Protein AF-A0A2G8JFM8-F1 (afdb_monomer_lite)

Structure (mmCIF, N/CA/C/O backbone):
data_AF-A0A2G8JFM8-F1
#
_entry.id   AF-A0A2G8JFM8-F1
#
loop_
_atom_site.group_PDB
_atom_site.id
_atom_site.type_symbol
_atom_site.label_atom_id
_atom_site.label_alt_id
_atom_site.label_comp_id
_atom_site.label_asym_id
_atom_site.label_entity_id
_atom_site.label_seq_id
_atom_site.pdbx_PDB_ins_code
_atom_site.Cartn_x
_atom_site.Cartn_y
_atom_site.Cartn_z
_atom_site.occupancy
_atom_site.B_iso_or_equiv
_atom_site.auth_seq_id
_atom_site.auth_comp_id
_atom_site.auth_asym_id
_atom_site.auth_atom_id
_atom_site.pdbx_PDB_model_num
ATOM 1 N N . MET A 1 1 ? 11.632 -33.533 17.654 1.00 37.94 1 MET A N 1
ATOM 2 C CA . MET A 1 1 ? 11.695 -32.626 16.491 1.00 37.94 1 MET A CA 1
ATOM 3 C C . MET A 1 1 ? 11.584 -33.492 15.254 1.00 37.94 1 MET A C 1
ATOM 5 O O . MET A 1 1 ? 12.442 -34.343 15.084 1.00 37.94 1 MET A O 1
ATOM 9 N N . TYR A 1 2 ? 10.541 -33.332 14.446 1.00 33.69 2 TYR A N 1
ATOM 10 C CA . TYR A 1 2 ? 10.447 -33.987 13.140 1.00 33.69 2 TYR A CA 1
ATOM 11 C C . TYR A 1 2 ? 10.302 -32.878 12.097 1.00 33.69 2 TYR A C 1
ATOM 13 O O . TYR A 1 2 ? 9.444 -32.009 12.240 1.00 33.69 2 TYR A O 1
ATOM 21 N N . GLY A 1 3 ? 11.259 -32.825 11.172 1.00 40.91 3 GLY A N 1
ATOM 22 C CA . GLY A 1 3 ? 11.486 -31.708 10.258 1.00 40.91 3 GLY A CA 1
ATOM 23 C C . GLY A 1 3 ? 10.430 -31.580 9.161 1.00 40.91 3 GLY A C 1
ATOM 24 O O . GLY A 1 3 ? 9.782 -32.552 8.784 1.00 40.91 3 GLY A O 1
ATOM 25 N N . ASN A 1 4 ? 10.296 -30.365 8.622 1.00 52.59 4 ASN A N 1
ATOM 26 C CA . ASN A 1 4 ? 9.536 -30.074 7.404 1.00 52.59 4 ASN A CA 1
ATOM 27 C C . ASN A 1 4 ? 10.270 -30.641 6.171 1.00 52.59 4 ASN A C 1
ATOM 29 O O . ASN A 1 4 ? 10.813 -29.891 5.360 1.00 52.59 4 ASN A O 1
ATOM 33 N N . GLU A 1 5 ? 10.324 -31.965 6.035 1.00 62.00 5 GLU A N 1
ATOM 34 C CA . GLU A 1 5 ? 10.831 -32.610 4.824 1.00 62.00 5 GLU A CA 1
ATOM 35 C C . GLU A 1 5 ? 9.747 -32.640 3.743 1.00 62.00 5 GLU A C 1
ATOM 37 O O . GLU A 1 5 ? 8.703 -33.271 3.896 1.00 62.00 5 GLU A O 1
ATOM 42 N N . ASN A 1 6 ? 10.009 -31.982 2.613 1.00 68.81 6 ASN A N 1
ATOM 43 C CA . ASN A 1 6 ? 9.161 -32.054 1.427 1.00 68.81 6 ASN A CA 1
ATOM 44 C C . ASN A 1 6 ? 9.819 -32.979 0.399 1.00 68.81 6 ASN A C 1
ATOM 46 O O . ASN A 1 6 ? 10.893 -32.663 -0.110 1.00 68.81 6 ASN A O 1
ATOM 50 N N . LYS A 1 7 ? 9.168 -34.092 0.048 1.00 73.50 7 LYS A N 1
ATOM 51 C CA . LYS A 1 7 ? 9.619 -34.990 -1.028 1.00 73.50 7 LYS A CA 1
ATOM 52 C C . LYS A 1 7 ? 8.567 -35.069 -2.129 1.00 73.50 7 LYS A C 1
ATOM 54 O O . LYS A 1 7 ? 7.372 -35.184 -1.857 1.00 73.50 7 LYS A O 1
ATOM 59 N N . LYS A 1 8 ? 9.010 -35.000 -3.386 1.00 67.12 8 LYS A N 1
ATOM 60 C CA . LYS A 1 8 ? 8.152 -35.202 -4.557 1.00 67.12 8 LYS A CA 1
ATOM 61 C C . LYS A 1 8 ? 8.058 -36.702 -4.832 1.00 67.12 8 LYS A C 1
ATOM 63 O O . LYS A 1 8 ? 9.080 -37.360 -4.971 1.00 67.12 8 LYS A O 1
ATOM 68 N N . ILE A 1 9 ? 6.837 -37.223 -4.915 1.00 64.50 9 ILE A N 1
ATOM 69 C CA . ILE A 1 9 ? 6.576 -38.621 -5.274 1.00 64.50 9 ILE A CA 1
ATOM 70 C C . ILE A 1 9 ? 6.050 -38.637 -6.706 1.00 64.50 9 ILE A C 1
ATOM 72 O O . ILE A 1 9 ? 4.986 -38.074 -6.981 1.00 64.50 9 ILE A O 1
ATOM 76 N N . GLU A 1 10 ? 6.797 -39.255 -7.616 1.00 60.38 10 GLU A N 1
ATOM 77 C CA . GLU A 1 10 ? 6.364 -39.460 -8.998 1.00 60.38 10 GLU A CA 1
ATOM 78 C C . GLU A 1 10 ? 5.348 -40.608 -9.065 1.00 60.38 10 GLU A C 1
ATOM 80 O O . GLU A 1 10 ? 5.412 -41.570 -8.295 1.00 60.38 10 GLU A O 1
ATOM 85 N N . ARG A 1 11 ? 4.323 -40.455 -9.909 1.00 61.75 11 ARG A N 1
ATOM 86 C CA . ARG A 1 11 ? 3.160 -41.351 -9.945 1.00 61.75 11 ARG A CA 1
ATOM 87 C C . ARG A 1 11 ? 2.968 -41.911 -11.345 1.00 61.75 11 ARG A C 1
ATOM 89 O O 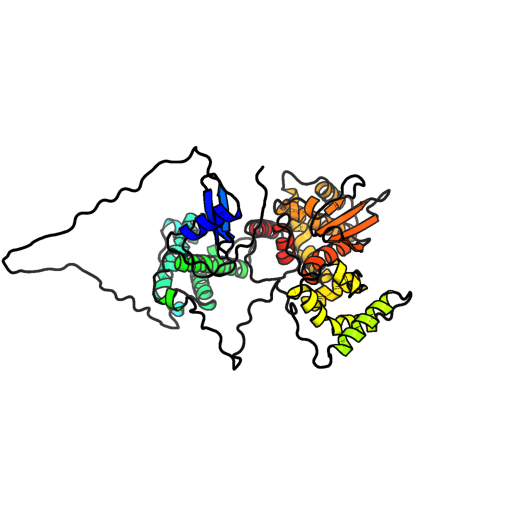. ARG A 1 11 ? 2.794 -41.139 -12.282 1.00 61.75 11 ARG A O 1
ATOM 96 N N . GLU A 1 12 ? 2.867 -43.231 -11.438 1.00 50.59 12 GLU A N 1
ATOM 97 C CA . GLU A 1 12 ? 2.265 -43.933 -12.569 1.00 50.59 12 GLU A CA 1
ATOM 98 C C . GLU A 1 12 ? 0.862 -44.408 -12.137 1.00 50.59 12 GLU A C 1
ATOM 100 O O . GLU A 1 12 ? 0.719 -45.125 -11.143 1.00 50.59 12 GLU A O 1
ATOM 105 N N . GLY A 1 13 ? -0.188 -43.937 -12.819 1.00 55.16 13 GLY A N 1
ATOM 106 C CA . GLY A 1 13 ? -1.583 -44.368 -12.612 1.00 55.16 13 GLY A CA 1
ATOM 107 C C . GLY A 1 13 ? -2.368 -43.737 -11.442 1.00 55.16 13 GLY A C 1
ATOM 108 O O . GLY A 1 13 ? -1.836 -43.011 -10.594 1.00 55.16 13 GLY A O 1
ATOM 109 N N . SER A 1 14 ? -3.681 -44.014 -11.407 1.00 48.53 14 SER A N 1
ATOM 110 C CA . SER A 1 14 ? -4.592 -43.631 -10.316 1.00 48.53 14 SER A CA 1
ATOM 111 C C . SER A 1 14 ? -4.369 -44.540 -9.111 1.00 48.53 14 SER A C 1
ATOM 113 O O . SER A 1 14 ? -4.552 -45.749 -9.230 1.00 48.53 14 SER A O 1
ATOM 115 N N . ASN A 1 15 ? -3.989 -43.971 -7.966 1.00 62.09 15 ASN A N 1
ATOM 116 C CA . ASN A 1 15 ? -3.744 -44.741 -6.750 1.00 62.09 15 ASN A CA 1
ATOM 117 C C . ASN A 1 15 ? -4.829 -44.464 -5.697 1.00 62.09 15 ASN A C 1
ATOM 119 O O . ASN A 1 15 ? -5.207 -43.304 -5.514 1.00 62.09 15 ASN A O 1
ATOM 123 N N . THR A 1 16 ? -5.310 -45.511 -5.021 1.00 68.31 16 THR A N 1
ATOM 124 C CA . THR A 1 16 ? -6.239 -45.406 -3.881 1.00 68.31 16 THR A CA 1
ATOM 125 C C . THR A 1 16 ? -5.522 -44.868 -2.637 1.00 68.31 16 THR A C 1
ATOM 127 O O . THR A 1 16 ? -4.290 -44.752 -2.609 1.00 68.31 16 THR A O 1
ATOM 130 N N . LYS A 1 17 ? -6.280 -44.536 -1.586 1.00 75.50 17 LYS A N 1
ATOM 131 C CA . LYS A 1 17 ? -5.738 -44.071 -0.301 1.00 75.50 17 LYS A CA 1
ATOM 132 C C . LYS A 1 17 ? -4.686 -45.034 0.260 1.00 75.50 17 LYS A C 1
ATOM 134 O O . LYS A 1 17 ? -3.606 -44.596 0.644 1.00 75.50 17 LYS A O 1
ATOM 139 N N . GLU A 1 18 ? -4.961 -46.333 0.226 1.00 74.44 18 GLU A N 1
ATOM 140 C CA . GLU A 1 18 ? -4.084 -47.380 0.759 1.00 74.44 18 GLU A CA 1
ATOM 141 C C . GLU A 1 18 ? -2.746 -47.430 0.006 1.00 74.44 18 GLU A C 1
ATOM 143 O O . GLU A 1 18 ? -1.682 -47.555 0.607 1.00 74.44 18 GLU A O 1
ATOM 148 N N . GLN A 1 19 ? -2.771 -47.253 -1.318 1.00 75.88 19 GLN A N 1
ATOM 149 C CA . GLN A 1 19 ? -1.558 -47.229 -2.142 1.00 75.88 19 GLN A CA 1
ATOM 150 C C . GLN A 1 19 ? -0.703 -45.977 -1.886 1.00 75.88 19 GLN A C 1
ATOM 152 O O . GLN A 1 19 ? 0.526 -46.032 -1.981 1.00 75.88 19 GLN A O 1
ATOM 157 N N . LEU A 1 20 ? -1.331 -44.845 -1.549 1.00 77.56 20 LEU A N 1
ATOM 158 C CA . LEU A 1 20 ? -0.620 -43.631 -1.139 1.00 77.56 20 LEU A CA 1
ATOM 159 C C . LEU A 1 20 ? -0.007 -43.765 0.256 1.00 77.56 20 LEU A C 1
ATOM 161 O O . LEU A 1 20 ? 1.096 -43.265 0.467 1.00 77.56 20 LEU A O 1
ATOM 165 N N . GLU A 1 21 ? -0.682 -44.451 1.179 1.00 80.94 21 GLU A N 1
ATOM 166 C CA . GLU A 1 21 ? -0.135 -44.762 2.502 1.00 80.94 21 GLU A CA 1
ATOM 167 C C . GLU A 1 21 ? 1.107 -45.658 2.376 1.00 80.94 21 GLU A C 1
ATOM 169 O O . GLU A 1 21 ? 2.161 -45.305 2.903 1.00 80.94 21 GLU A O 1
ATOM 174 N N . VAL A 1 22 ? 1.059 -46.734 1.580 1.00 81.88 22 VAL A N 1
ATOM 175 C CA . VAL A 1 22 ? 2.233 -47.604 1.350 1.00 81.88 22 VAL A CA 1
ATOM 176 C C . VAL A 1 22 ? 3.421 -46.814 0.781 1.00 81.88 22 VAL A C 1
ATOM 178 O O . VAL A 1 22 ? 4.508 -46.836 1.359 1.00 81.88 22 VAL A O 1
ATOM 181 N N . LYS A 1 23 ? 3.211 -46.021 -0.280 1.00 81.06 23 LYS A N 1
ATOM 182 C CA . LYS A 1 23 ? 4.286 -45.205 -0.881 1.00 81.06 23 LYS A CA 1
ATOM 183 C C . LYS A 1 23 ? 4.831 -44.139 0.071 1.00 81.06 23 LYS A C 1
ATOM 185 O O . LYS A 1 23 ? 6.029 -43.865 0.065 1.00 81.06 23 LYS A O 1
ATOM 190 N N . ALA A 1 24 ? 3.975 -43.515 0.882 1.00 80.44 24 ALA A N 1
ATOM 191 C CA . ALA A 1 24 ? 4.413 -42.544 1.880 1.00 80.44 24 ALA A CA 1
ATOM 192 C C . ALA A 1 24 ? 5.286 -43.206 2.961 1.00 80.44 24 ALA A C 1
ATOM 194 O O . ALA A 1 24 ? 6.311 -42.638 3.337 1.00 80.44 24 ALA A O 1
ATOM 195 N N . SER A 1 25 ? 4.930 -44.417 3.408 1.00 82.69 25 SER A N 1
ATOM 196 C CA . SER A 1 25 ? 5.742 -45.190 4.355 1.00 82.69 25 SER A CA 1
ATOM 197 C C . SER A 1 25 ? 7.124 -45.523 3.786 1.00 82.69 25 SER A C 1
ATOM 199 O O . SER A 1 25 ? 8.120 -45.323 4.479 1.00 82.69 25 SER A O 1
ATOM 201 N N . GLU A 1 26 ? 7.210 -45.927 2.515 1.00 83.25 26 GLU A N 1
ATOM 202 C CA . GLU A 1 26 ? 8.480 -46.244 1.845 1.00 83.25 26 GLU A CA 1
ATOM 203 C C . GLU A 1 26 ? 9.379 -45.008 1.659 1.00 83.25 26 GLU A C 1
ATOM 205 O O . GLU A 1 26 ? 10.542 -45.010 2.063 1.00 83.25 26 GLU A O 1
ATOM 210 N N . VAL A 1 27 ? 8.842 -43.916 1.096 1.00 82.19 27 VAL A N 1
ATOM 211 C CA . VAL A 1 27 ? 9.615 -42.704 0.742 1.00 82.19 27 VAL A CA 1
ATOM 212 C C . VAL A 1 27 ? 10.134 -41.953 1.974 1.00 82.19 27 VAL A C 1
ATOM 214 O O . VAL A 1 27 ? 11.215 -41.345 1.947 1.00 82.19 27 VAL A O 1
ATOM 217 N N . PHE A 1 28 ? 9.364 -41.977 3.059 1.00 80.06 28 PHE A N 1
ATOM 218 C CA . PHE A 1 28 ? 9.718 -41.319 4.316 1.00 80.06 28 PHE A CA 1
ATOM 219 C C . PHE A 1 28 ? 10.247 -42.298 5.378 1.00 80.06 28 PHE A C 1
ATOM 221 O O . PHE A 1 28 ? 10.537 -41.868 6.489 1.00 80.06 28 PHE A O 1
ATOM 228 N N . GLN A 1 29 ? 10.417 -43.586 5.038 1.00 82.56 29 GLN A N 1
ATOM 229 C CA . GLN A 1 29 ? 10.905 -44.652 5.930 1.00 82.56 29 GLN A CA 1
ATOM 230 C C . GLN A 1 29 ? 10.153 -44.698 7.276 1.00 82.56 29 GLN A C 1
ATOM 232 O O . GLN A 1 29 ? 10.747 -44.857 8.347 1.00 82.56 29 GLN A O 1
ATOM 237 N N . LEU A 1 30 ? 8.828 -44.530 7.225 1.00 81.19 30 LEU A N 1
ATOM 238 C CA . LEU A 1 30 ? 7.979 -44.413 8.412 1.00 81.19 30 LEU A CA 1
ATOM 239 C C . LEU A 1 30 ? 7.741 -45.791 9.033 1.00 81.19 30 LEU A C 1
ATOM 241 O O . LEU A 1 30 ? 7.132 -46.654 8.404 1.00 81.19 30 LEU A O 1
ATOM 245 N N . LYS A 1 31 ? 8.184 -45.975 10.283 1.00 75.62 31 LYS A N 1
ATOM 246 C CA . LYS A 1 31 ? 7.980 -47.209 11.069 1.00 75.62 31 LYS A CA 1
ATOM 247 C C . LYS A 1 31 ? 6.759 -47.155 11.998 1.00 75.62 31 LYS A C 1
ATOM 249 O O . LYS A 1 31 ? 6.346 -48.183 12.526 1.00 75.62 31 LYS A O 1
ATOM 254 N N . GLU A 1 32 ? 6.197 -45.968 12.216 1.00 79.69 32 GLU A N 1
ATOM 255 C CA . GLU A 1 32 ? 5.061 -45.720 13.113 1.00 79.69 32 GLU A CA 1
ATOM 256 C C . GLU A 1 32 ? 3.745 -45.591 12.330 1.00 79.69 32 GLU A C 1
ATOM 258 O O . GLU A 1 32 ? 3.753 -45.304 11.133 1.00 79.69 32 GLU A O 1
ATOM 263 N N . LYS A 1 33 ? 2.594 -45.773 13.000 1.00 81.12 33 LYS A N 1
ATOM 264 C CA . LYS A 1 33 ? 1.285 -45.503 12.383 1.00 81.12 33 LYS A CA 1
ATOM 265 C C . LYS A 1 33 ? 1.151 -44.010 12.091 1.00 81.12 33 LYS A C 1
ATOM 267 O O . LYS A 1 33 ? 1.460 -43.174 12.935 1.00 81.12 33 LYS A O 1
ATOM 272 N N . PHE A 1 34 ? 0.626 -43.675 10.922 1.00 84.62 34 PHE A N 1
ATOM 273 C CA . PHE A 1 34 ? 0.395 -42.297 10.506 1.00 84.62 34 PHE A CA 1
ATOM 274 C C . PHE A 1 34 ? -0.962 -42.152 9.823 1.00 84.62 34 PHE A C 1
ATOM 276 O O . PHE A 1 34 ? -1.608 -43.133 9.458 1.00 84.62 34 PHE A O 1
ATOM 283 N N . LYS A 1 35 ? -1.388 -40.904 9.662 1.00 84.06 35 LYS A N 1
ATOM 284 C CA . LYS A 1 35 ? -2.570 -40.495 8.913 1.00 84.06 35 LYS A CA 1
ATOM 285 C C . LYS A 1 35 ? -2.150 -39.567 7.782 1.00 84.06 35 LYS A C 1
ATOM 287 O O . LYS A 1 35 ? -1.288 -38.710 7.973 1.00 84.06 35 LYS A O 1
ATOM 292 N N . LEU A 1 36 ? -2.787 -39.716 6.627 1.00 79.00 36 LEU A N 1
ATOM 293 C CA . LEU A 1 36 ? -2.647 -38.789 5.510 1.00 79.00 36 LEU A CA 1
ATOM 294 C C . LEU A 1 36 ? -3.831 -37.820 5.439 1.00 79.00 36 LEU A C 1
ATOM 296 O O . LEU A 1 36 ? -4.987 -38.215 5.605 1.00 79.00 36 LEU A O 1
ATOM 300 N N . GLN A 1 37 ? -3.529 -36.561 5.133 1.00 81.88 37 GLN A N 1
ATOM 301 C CA . GLN A 1 37 ? -4.505 -35.531 4.773 1.00 81.88 37 GLN A CA 1
ATOM 302 C C . GLN A 1 37 ? -4.151 -34.925 3.412 1.00 81.88 37 GLN A C 1
ATOM 304 O O . GLN A 1 37 ? -2.970 -34.791 3.095 1.00 81.88 37 GLN A O 1
ATOM 309 N N . CYS A 1 38 ? -5.141 -34.547 2.602 1.00 77.81 38 CYS A N 1
ATOM 310 C CA . CYS A 1 38 ? -4.927 -33.781 1.371 1.00 77.81 38 CYS A CA 1
ATOM 311 C C . CYS A 1 38 ? -5.217 -32.294 1.598 1.00 77.81 38 CYS A C 1
ATOM 313 O O . CYS A 1 38 ? -6.018 -31.910 2.452 1.00 77.81 38 CYS A O 1
ATOM 315 N N . TRP A 1 39 ? -4.544 -31.439 0.829 1.00 76.94 39 TRP A N 1
ATOM 316 C CA . TRP A 1 39 ? -4.812 -30.003 0.841 1.00 76.94 39 TRP A CA 1
ATOM 317 C C . TRP A 1 39 ? -6.047 -29.672 -0.002 1.00 76.94 39 TRP A C 1
ATOM 319 O O . TRP A 1 39 ? -5.999 -29.794 -1.234 1.00 76.94 39 TRP A O 1
ATOM 329 N N . ASP A 1 40 ? -7.123 -29.188 0.625 1.00 64.50 40 ASP A N 1
ATOM 330 C CA . ASP A 1 40 ? -8.285 -28.691 -0.110 1.00 64.50 40 ASP A CA 1
ATOM 331 C C . ASP A 1 40 ? -8.078 -27.225 -0.517 1.00 64.50 40 ASP A C 1
ATOM 333 O O . ASP A 1 40 ? -8.160 -26.294 0.285 1.00 64.50 40 ASP A O 1
ATOM 337 N N . ARG A 1 41 ? -7.864 -27.006 -1.818 1.00 53.09 41 ARG A N 1
ATOM 338 C CA . ARG A 1 41 ? -7.664 -25.670 -2.405 1.00 53.09 41 ARG A CA 1
ATOM 339 C C . ARG A 1 41 ? -8.890 -24.751 -2.315 1.00 53.09 41 ARG A C 1
ATOM 341 O O . ARG A 1 41 ? -8.742 -23.550 -2.492 1.00 53.09 41 ARG A O 1
ATOM 348 N N . SER A 1 42 ? -10.083 -25.293 -2.099 1.00 45.81 42 SER A N 1
ATOM 349 C CA . SER A 1 42 ? -11.347 -24.545 -2.051 1.00 45.81 42 SER A CA 1
ATOM 350 C C . SER A 1 42 ? -11.626 -23.948 -0.673 1.00 45.81 42 SER A C 1
ATOM 352 O O . SER A 1 42 ? -12.363 -22.967 -0.576 1.00 45.81 42 SER A O 1
ATOM 354 N N . PHE A 1 43 ? -11.057 -24.548 0.372 1.00 43.75 43 PHE A N 1
ATOM 355 C CA . PHE A 1 43 ? -11.254 -24.152 1.769 1.00 43.75 43 PHE A CA 1
ATOM 356 C C . PHE A 1 43 ? -9.947 -23.735 2.458 1.00 43.75 43 PHE A C 1
ATOM 358 O O . PHE A 1 43 ? -9.999 -23.227 3.572 1.00 43.75 43 PHE A O 1
ATOM 365 N N . GLU A 1 44 ? -8.806 -23.895 1.776 1.00 61.12 44 GLU A N 1
ATOM 366 C CA . GLU A 1 44 ? -7.459 -23.607 2.290 1.00 61.12 44 GLU A CA 1
ATOM 367 C C . GLU A 1 44 ? -7.162 -24.335 3.613 1.00 61.12 44 GLU A C 1
ATOM 369 O O . GLU A 1 44 ? -6.541 -23.785 4.521 1.00 61.12 44 GLU A O 1
ATOM 374 N N . GLU A 1 45 ? -7.605 -25.590 3.722 1.00 63.00 45 GLU A N 1
ATOM 375 C CA . GLU A 1 45 ? -7.437 -26.420 4.916 1.00 63.00 45 GLU A CA 1
ATOM 376 C C . GLU A 1 45 ? -6.996 -27.850 4.568 1.00 63.00 45 GLU A C 1
ATOM 378 O O . GLU A 1 45 ? -7.167 -28.327 3.439 1.00 63.00 45 GLU A O 1
ATOM 383 N N . TRP A 1 46 ? -6.422 -28.542 5.555 1.00 68.50 46 TRP A N 1
ATOM 384 C CA . TRP A 1 46 ? -6.105 -29.965 5.456 1.00 68.50 46 TRP A CA 1
ATOM 385 C C . TRP A 1 46 ? -7.343 -30.799 5.778 1.00 68.50 46 TRP A C 1
ATOM 387 O O . TRP A 1 46 ? -7.950 -30.629 6.836 1.00 68.50 46 TRP A O 1
ATOM 397 N N . ARG A 1 47 ? -7.700 -31.718 4.879 1.00 78.69 47 ARG A N 1
ATOM 398 C CA . ARG A 1 47 ? -8.834 -32.633 5.048 1.00 78.69 47 ARG A CA 1
ATOM 399 C C . ARG A 1 47 ? -8.375 -34.087 5.014 1.00 78.69 47 ARG A C 1
ATOM 401 O O . ARG A 1 47 ? -7.415 -34.436 4.331 1.00 78.69 47 ARG A O 1
ATOM 408 N N . ASP A 1 48 ? -9.091 -34.933 5.740 1.00 78.94 48 ASP A N 1
ATOM 409 C CA . ASP A 1 48 ? -8.934 -36.384 5.709 1.00 78.94 48 ASP A CA 1
ATOM 410 C C . ASP A 1 48 ? -9.277 -36.986 4.341 1.00 78.94 48 ASP A C 1
ATOM 412 O O . ASP A 1 48 ? -10.175 -36.514 3.649 1.00 78.94 48 ASP A O 1
ATOM 416 N N . LEU A 1 49 ? -8.556 -38.046 3.970 1.00 71.75 49 LEU A N 1
ATOM 417 C CA . LEU A 1 49 ? -8.770 -38.762 2.713 1.00 71.75 49 LEU A CA 1
ATOM 418 C C . LEU A 1 49 ? -9.960 -39.723 2.807 1.00 71.75 49 LEU A C 1
ATOM 420 O O . LEU A 1 49 ? -9.990 -40.580 3.704 1.00 71.75 49 LEU A O 1
ATOM 424 N N . GLU A 1 50 ? -10.858 -39.651 1.825 1.00 68.50 50 GLU A N 1
ATOM 425 C CA . GLU A 1 50 ? -11.937 -40.623 1.635 1.00 68.50 50 GLU A CA 1
ATOM 426 C C . GLU A 1 50 ? -11.404 -41.912 0.958 1.00 68.50 50 GLU A C 1
ATOM 428 O O . GLU A 1 50 ? -10.524 -41.832 0.096 1.00 68.50 50 GLU A O 1
ATOM 433 N N . PRO A 1 51 ? -11.902 -43.118 1.303 1.00 57.25 51 PRO A N 1
ATOM 434 C CA . PRO A 1 51 ? -11.298 -44.395 0.881 1.00 57.25 51 PRO A CA 1
ATOM 435 C C . PRO A 1 51 ? -11.221 -44.641 -0.637 1.00 57.25 51 PRO A C 1
ATOM 437 O O . PRO A 1 51 ? -10.385 -45.413 -1.093 1.00 57.25 51 PRO A O 1
ATOM 440 N N . GLN A 1 52 ? -12.078 -44.000 -1.437 1.00 59.31 52 GLN A N 1
ATOM 441 C CA . GLN A 1 52 ? -12.155 -44.207 -2.894 1.00 59.31 52 GLN A CA 1
ATOM 442 C C . GLN A 1 52 ? -11.959 -42.912 -3.696 1.00 59.31 52 GLN A C 1
ATOM 444 O O . GLN A 1 52 ? -12.422 -42.788 -4.830 1.00 59.31 52 GLN A O 1
ATOM 449 N N . GLU A 1 53 ? -11.287 -41.922 -3.111 1.00 58.72 53 GLU A N 1
ATOM 450 C CA . GLU A 1 53 ? -11.040 -40.642 -3.767 1.00 58.72 53 GLU A CA 1
ATOM 451 C C . GLU A 1 53 ? -9.842 -40.730 -4.725 1.00 58.72 53 GLU A C 1
ATOM 453 O O . GLU A 1 53 ? -8.743 -41.137 -4.351 1.00 58.72 53 GLU A O 1
ATOM 458 N N . ALA A 1 54 ? -10.053 -40.353 -5.988 1.00 57.91 54 ALA A N 1
ATOM 459 C CA . ALA A 1 54 ? -8.983 -40.243 -6.972 1.00 57.91 54 ALA A CA 1
ATOM 460 C C . ALA A 1 54 ? -8.363 -38.840 -6.916 1.00 57.91 54 ALA A C 1
ATOM 462 O O . ALA A 1 54 ? -9.063 -37.833 -7.034 1.00 57.91 54 ALA A O 1
ATOM 463 N N . PHE A 1 55 ? -7.037 -38.761 -6.785 1.00 62.91 55 PHE A N 1
ATOM 464 C CA . PHE A 1 55 ? -6.336 -37.486 -6.618 1.00 62.91 55 PHE A CA 1
ATOM 465 C C . PHE A 1 55 ? -5.669 -37.020 -7.920 1.00 62.91 55 PHE A C 1
ATOM 467 O O . PHE A 1 55 ? -4.928 -37.797 -8.530 1.00 62.91 55 PHE A O 1
ATOM 474 N N . PRO A 1 56 ? -5.832 -35.749 -8.327 1.00 54.84 56 PRO A N 1
ATOM 475 C CA . PRO A 1 56 ? -5.147 -35.210 -9.496 1.00 54.84 56 PRO A CA 1
ATOM 476 C C . PRO A 1 56 ? -3.623 -35.139 -9.295 1.00 54.84 56 PRO A C 1
ATOM 478 O O . PRO A 1 56 ? -3.105 -35.105 -8.170 1.00 54.84 56 PRO A O 1
ATOM 481 N N . THR A 1 57 ? -2.886 -35.061 -10.404 1.00 53.69 57 THR A N 1
ATOM 482 C CA . THR A 1 57 ? -1.433 -34.835 -10.407 1.00 53.69 57 THR A CA 1
ATOM 483 C C . THR A 1 57 ? -1.104 -33.515 -9.690 1.00 53.69 57 THR A C 1
ATOM 485 O O . THR A 1 57 ? -1.810 -32.522 -9.857 1.00 53.69 57 THR A O 1
ATOM 488 N N . ASN A 1 58 ? -0.038 -33.494 -8.878 1.00 58.47 58 ASN A N 1
ATOM 489 C CA . ASN A 1 58 ? 0.384 -32.358 -8.031 1.00 58.47 58 ASN A CA 1
ATOM 490 C C . ASN A 1 58 ? -0.527 -32.031 -6.823 1.00 58.47 58 ASN A C 1
ATOM 492 O O . ASN A 1 58 ? -0.550 -30.892 -6.340 1.00 58.47 58 ASN A O 1
ATOM 496 N N . THR A 1 59 ? -1.271 -33.013 -6.306 1.00 65.25 59 THR A N 1
ATOM 497 C CA . THR A 1 59 ? -1.959 -32.895 -5.006 1.00 65.25 59 THR A CA 1
ATOM 498 C C . THR A 1 59 ? -0.945 -32.915 -3.854 1.00 65.25 59 THR A C 1
ATOM 500 O O . THR A 1 59 ? -0.061 -33.772 -3.828 1.00 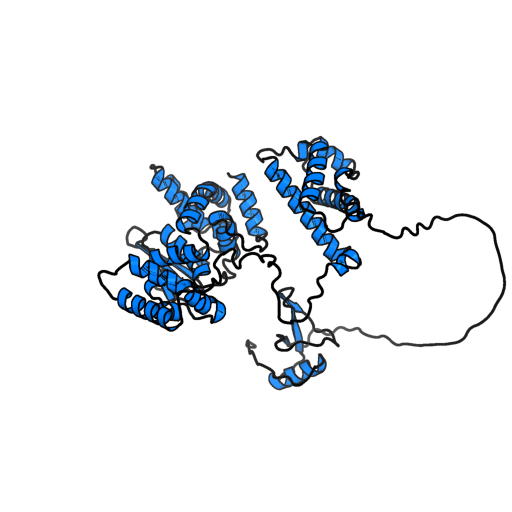65.25 59 THR A O 1
ATOM 503 N N . LYS A 1 60 ? -1.065 -31.973 -2.906 1.00 75.69 60 LYS A N 1
ATOM 504 C CA . LYS A 1 60 ? -0.234 -31.920 -1.691 1.00 75.69 60 LYS A CA 1
ATOM 505 C C . LYS A 1 60 ? -0.859 -32.784 -0.600 1.00 75.69 60 LYS A C 1
ATOM 507 O O . LYS A 1 60 ? -2.065 -32.683 -0.370 1.00 75.69 60 LYS A O 1
ATOM 512 N N . PHE A 1 61 ? -0.030 -33.571 0.077 1.00 80.19 61 PHE A N 1
ATOM 513 C CA . PHE A 1 61 ? -0.439 -34.409 1.199 1.00 80.19 61 PHE A CA 1
ATOM 514 C C . PHE A 1 61 ? 0.372 -34.053 2.438 1.00 80.19 61 PHE A C 1
ATOM 516 O O . PHE A 1 61 ? 1.554 -33.731 2.329 1.00 80.19 61 PHE A O 1
ATOM 523 N N . LEU A 1 62 ? -0.276 -34.123 3.593 1.00 80.00 62 LEU A N 1
ATOM 524 C CA . LEU A 1 62 ? 0.332 -33.975 4.905 1.00 80.00 62 LEU A CA 1
ATOM 525 C C . LEU A 1 62 ? 0.333 -35.335 5.602 1.00 80.00 62 LEU A C 1
ATOM 527 O O . LEU A 1 62 ? -0.700 -36.004 5.650 1.00 80.00 62 LEU A O 1
ATOM 531 N N . ILE A 1 63 ? 1.491 -35.727 6.134 1.00 81.69 63 ILE A N 1
ATOM 532 C CA . ILE A 1 63 ? 1.667 -36.939 6.939 1.00 81.69 63 ILE A CA 1
ATOM 533 C C . ILE A 1 63 ? 1.636 -36.535 8.411 1.00 81.69 63 ILE A C 1
ATOM 535 O O . ILE A 1 63 ? 2.403 -35.675 8.839 1.00 81.69 63 ILE A O 1
ATOM 539 N N . ILE A 1 64 ? 0.765 -37.174 9.187 1.00 79.25 64 ILE A N 1
ATOM 540 C CA . ILE A 1 64 ? 0.621 -36.949 10.626 1.00 79.25 64 ILE A CA 1
ATOM 541 C C . ILE A 1 64 ? 0.936 -38.258 11.347 1.00 79.25 64 ILE A C 1
ATOM 543 O O . ILE A 1 64 ? 0.180 -39.219 11.227 1.00 79.25 64 ILE A O 1
ATOM 547 N N . LEU A 1 65 ? 2.036 -38.308 12.100 1.00 81.44 65 LEU A N 1
ATOM 548 C CA . LEU A 1 65 ? 2.384 -39.464 12.934 1.00 81.44 65 LEU A CA 1
ATOM 549 C C . LEU A 1 65 ? 1.401 -39.573 14.106 1.00 81.44 65 LEU A C 1
ATOM 551 O O . LEU A 1 65 ? 1.139 -38.589 14.800 1.00 81.44 65 LEU A O 1
ATOM 555 N N . LEU A 1 66 ? 0.840 -40.762 14.314 1.00 79.00 66 LEU A N 1
ATOM 556 C CA . LEU A 1 66 ? -0.098 -41.037 15.395 1.00 79.00 66 LEU A CA 1
ATOM 557 C C . LEU A 1 66 ? 0.669 -41.647 16.570 1.00 79.00 66 LEU A C 1
ATOM 559 O O . LEU A 1 66 ? 1.215 -42.744 16.463 1.00 79.00 66 LEU A O 1
ATOM 563 N N . SER A 1 67 ? 0.678 -40.963 17.713 1.00 67.38 67 SER A N 1
ATOM 564 C CA . SER A 1 67 ? 1.156 -41.558 18.960 1.00 67.38 67 SER A CA 1
ATOM 565 C C . SER A 1 67 ? 0.173 -42.629 19.449 1.00 67.38 67 SER A C 1
ATOM 567 O O . SER A 1 67 ? -1.034 -42.547 19.214 1.00 67.38 67 SER A O 1
ATOM 569 N N . ALA A 1 68 ? 0.683 -43.649 20.144 1.00 51.62 68 ALA A N 1
ATOM 570 C CA . ALA A 1 68 ? -0.045 -44.864 20.534 1.00 51.62 68 ALA A CA 1
ATOM 571 C C . ALA A 1 68 ? -1.255 -44.664 21.485 1.00 51.62 68 ALA A C 1
ATOM 573 O O . ALA A 1 68 ? -1.835 -45.641 21.952 1.00 51.62 68 ALA A O 1
ATOM 574 N N . SER A 1 69 ? -1.670 -43.427 21.765 1.00 49.69 69 SER A N 1
ATOM 575 C CA . SER A 1 69 ? -2.640 -43.092 22.816 1.00 49.69 69 SER A CA 1
ATOM 576 C C . SER A 1 69 ? -4.063 -42.800 22.321 1.00 49.69 69 SER A C 1
ATOM 578 O O . SER A 1 69 ? -4.899 -42.395 23.123 1.00 49.69 69 SER A O 1
ATOM 580 N N . GLN A 1 70 ? -4.381 -42.979 21.033 1.00 38.69 70 GLN A N 1
ATOM 581 C CA . GLN A 1 70 ? -5.740 -42.747 20.518 1.00 38.69 70 GLN A CA 1
ATOM 582 C C . GLN A 1 70 ? -6.211 -43.889 19.610 1.00 38.69 70 GLN A C 1
ATOM 584 O O . GLN A 1 70 ? -6.086 -43.849 18.390 1.00 38.69 70 GLN A O 1
ATOM 589 N N . CYS A 1 71 ? -6.781 -44.924 20.227 1.00 28.86 71 CYS A N 1
ATOM 590 C CA . CYS A 1 71 ? -7.615 -45.924 19.564 1.00 28.86 71 CYS A CA 1
ATOM 591 C C . CYS A 1 71 ? -8.833 -46.205 20.450 1.00 28.86 71 CYS A C 1
ATOM 593 O O . CYS A 1 71 ? -8.717 -46.916 21.441 1.00 28.86 71 CYS A O 1
ATOM 595 N N . THR A 1 72 ? -10.004 -45.680 20.080 1.00 32.53 72 THR A N 1
ATOM 596 C CA . THR A 1 72 ? -11.288 -46.295 20.447 1.00 32.53 72 THR A CA 1
ATOM 597 C C . THR A 1 72 ? -12.210 -46.356 19.222 1.00 32.53 72 THR A C 1
ATOM 599 O O . THR A 1 72 ? -12.609 -45.352 18.645 1.00 32.53 72 THR A O 1
ATOM 602 N N . SER A 1 73 ? -12.427 -47.608 18.811 1.00 34.88 73 SER A N 1
ATOM 603 C CA . SER A 1 73 ? -13.546 -48.248 18.095 1.00 34.88 73 SER A CA 1
ATOM 604 C C . SER A 1 73 ? -14.840 -47.434 17.898 1.00 34.88 73 SER A C 1
ATOM 606 O O . SER A 1 73 ? -15.315 -46.787 18.822 1.00 34.88 73 SER A O 1
ATOM 608 N N . SER A 1 74 ? -15.579 -47.574 16.793 1.00 29.11 74 SER A N 1
ATOM 609 C CA . SER A 1 74 ? -16.184 -48.854 16.394 1.00 29.11 74 SER A CA 1
ATOM 610 C C . SER A 1 74 ? -16.783 -48.810 14.978 1.00 29.11 74 SER A C 1
ATOM 612 O O . SER A 1 74 ? -17.644 -47.995 14.661 1.00 29.11 74 SER A O 1
ATOM 614 N N . SER A 1 75 ? -16.356 -49.761 14.148 1.00 28.59 75 SER A N 1
ATOM 615 C CA . SER A 1 75 ? -17.150 -50.337 13.066 1.00 28.59 75 SER A CA 1
ATOM 616 C C . SER A 1 75 ? -17.546 -51.729 13.539 1.00 28.59 75 SER A C 1
ATOM 618 O O . SER A 1 75 ? -16.682 -52.461 14.013 1.00 28.59 75 SER A O 1
ATOM 620 N N . ASN A 1 76 ? -18.826 -52.075 13.449 1.00 29.83 76 ASN A N 1
ATOM 621 C CA . ASN A 1 76 ? -19.262 -53.448 13.223 1.00 29.83 76 ASN A CA 1
ATOM 622 C C . ASN A 1 76 ? -20.669 -53.408 12.629 1.00 29.83 76 ASN A C 1
ATOM 624 O O . ASN A 1 76 ? -21.649 -53.066 13.285 1.00 29.83 76 ASN A O 1
ATOM 628 N N . ARG A 1 77 ? -20.732 -53.752 11.346 1.00 26.64 77 ARG A N 1
ATOM 629 C CA . ARG A 1 77 ? -21.936 -54.144 10.626 1.00 26.64 77 ARG A CA 1
ATOM 630 C C . ARG A 1 77 ? -21.770 -55.640 10.358 1.00 26.64 77 ARG A C 1
ATOM 632 O O . ARG A 1 77 ? -20.719 -56.029 9.861 1.00 26.64 77 ARG A O 1
ATOM 639 N N . CYS A 1 78 ? -22.793 -56.444 10.631 1.00 27.55 78 CYS A N 1
ATOM 640 C CA . CYS A 1 78 ? -22.948 -57.763 10.014 1.00 27.55 78 CYS A CA 1
ATOM 641 C C . CYS A 1 78 ? -24.338 -57.863 9.361 1.00 27.55 78 CYS A C 1
ATOM 643 O O . CYS A 1 78 ? -25.279 -57.253 9.875 1.00 27.55 78 CYS A O 1
ATOM 645 N N . PRO A 1 79 ? -24.466 -58.576 8.226 1.00 38.84 79 PRO A N 1
ATOM 646 C CA . PRO A 1 79 ? -25.674 -58.625 7.409 1.00 38.84 79 PRO A CA 1
ATOM 647 C C . PRO A 1 79 ? -26.461 -59.930 7.610 1.00 38.84 79 PRO A C 1
ATOM 649 O O . PRO A 1 79 ? -25.882 -60.956 7.957 1.00 38.84 79 PRO A O 1
ATOM 652 N N . LEU A 1 80 ? -27.753 -59.922 7.275 1.00 26.81 80 LEU A N 1
ATOM 653 C CA . LEU A 1 80 ? -28.427 -61.129 6.797 1.00 26.81 80 LEU A CA 1
ATOM 654 C C . LEU A 1 80 ? -29.565 -60.757 5.840 1.00 26.81 80 LEU A C 1
ATOM 656 O O . LEU A 1 80 ? -30.335 -59.834 6.100 1.00 26.81 80 LEU A O 1
ATOM 660 N N . ALA A 1 81 ? -29.600 -61.451 4.708 1.00 26.55 81 ALA A N 1
ATOM 661 C CA . ALA A 1 81 ? -30.549 -61.296 3.616 1.00 26.55 81 ALA A CA 1
ATOM 662 C C . ALA A 1 81 ? -31.569 -62.446 3.617 1.00 26.55 81 ALA A C 1
ATOM 664 O O . ALA A 1 81 ? -31.193 -63.555 3.991 1.00 26.55 81 ALA A O 1
ATOM 665 N N . SER A 1 82 ? -32.764 -62.150 3.070 1.00 27.38 82 SER A N 1
ATOM 666 C CA . SER A 1 82 ? -33.738 -63.045 2.388 1.00 27.38 82 SER A CA 1
ATOM 667 C C . SER A 1 82 ? -34.335 -64.198 3.235 1.00 27.38 82 SER A C 1
ATOM 669 O O . SER A 1 82 ? -33.640 -64.842 4.000 1.00 27.38 82 SER A O 1
ATOM 671 N N . ASP A 1 83 ? -35.626 -64.545 3.183 1.00 25.28 83 ASP A N 1
ATOM 672 C CA . ASP A 1 83 ? -36.454 -64.731 1.991 1.00 25.28 83 ASP A CA 1
ATOM 673 C C . ASP A 1 83 ? -37.922 -65.107 2.366 1.00 25.28 83 ASP A C 1
ATOM 675 O O . ASP A 1 83 ? -38.190 -65.522 3.493 1.00 25.28 83 ASP A O 1
ATOM 679 N N . VAL A 1 84 ? -38.808 -65.064 1.358 1.00 28.75 84 VAL A N 1
ATOM 680 C CA . VAL A 1 84 ? -40.144 -65.717 1.198 1.00 28.75 84 VAL A CA 1
ATOM 681 C C . VAL A 1 84 ? -41.437 -65.088 1.797 1.00 28.75 84 VAL A C 1
ATOM 683 O O . VAL A 1 84 ? -41.627 -64.947 3.001 1.00 28.75 84 VAL A O 1
ATOM 686 N N . SER A 1 85 ? -42.374 -64.772 0.881 1.00 29.22 85 SER A N 1
ATOM 687 C CA . SER A 1 85 ? -43.820 -64.428 1.019 1.00 29.22 85 SER A CA 1
ATOM 688 C C . SER A 1 85 ? -44.704 -65.698 1.246 1.00 29.22 85 SER A C 1
ATOM 690 O O . SER A 1 85 ? -44.117 -66.717 1.595 1.00 29.22 85 SER A O 1
ATOM 692 N N . PRO A 1 86 ? -46.041 -65.797 0.974 1.00 43.75 86 PRO A N 1
ATOM 693 C CA . PRO A 1 86 ? -47.124 -64.822 0.683 1.00 43.75 86 PRO A CA 1
ATOM 694 C C . PRO A 1 86 ? -48.500 -65.103 1.376 1.00 43.75 86 PRO A C 1
ATOM 696 O O . PRO A 1 86 ? -48.711 -66.173 1.941 1.00 43.75 86 PRO A O 1
ATOM 699 N N . SER A 1 87 ? -49.481 -64.196 1.172 1.00 28.36 87 SER A N 1
ATOM 700 C CA . SER A 1 87 ? -50.940 -64.426 0.887 1.00 28.36 87 SER A CA 1
ATOM 701 C C . SER A 1 87 ? -51.919 -63.729 1.858 1.00 28.36 87 SER A C 1
ATOM 703 O O . SER A 1 87 ? -51.604 -63.645 3.036 1.00 28.36 87 SER A O 1
ATOM 705 N N . LEU A 1 88 ? -53.157 -63.300 1.549 1.00 27.59 88 LEU A N 1
ATOM 706 C CA . LEU A 1 88 ? -53.976 -62.907 0.374 1.00 27.59 88 LEU A CA 1
ATOM 707 C C . LEU A 1 88 ? -55.329 -62.368 0.959 1.00 27.59 88 LEU A C 1
ATOM 709 O O . LEU A 1 88 ? -55.685 -62.773 2.064 1.00 27.59 88 LEU A O 1
ATOM 713 N N . LEU A 1 89 ? -56.106 -61.596 0.166 1.00 29.39 89 LEU A N 1
ATOM 714 C CA . LEU A 1 89 ? -57.541 -61.187 0.322 1.00 29.39 89 LEU A CA 1
ATOM 715 C C . LEU A 1 89 ? -57.811 -59.975 1.264 1.00 29.39 89 LEU A C 1
ATOM 717 O O . LEU A 1 89 ? -57.217 -59.907 2.329 1.00 29.39 89 LEU A O 1
ATOM 721 N N . THR A 1 90 ? -58.666 -58.962 1.009 1.00 30.11 90 THR A N 1
ATOM 722 C CA . THR A 1 90 ? -59.783 -58.706 0.055 1.00 30.11 90 THR A CA 1
ATOM 723 C C . THR A 1 90 ? -60.190 -57.198 0.100 1.00 30.11 90 THR A C 1
ATOM 725 O O . THR A 1 90 ? -59.928 -56.541 1.105 1.00 30.11 90 THR A O 1
ATOM 728 N N . ASP A 1 91 ? -60.828 -56.684 -0.968 1.00 27.81 91 ASP A N 1
ATOM 729 C CA . ASP A 1 91 ? -61.302 -55.297 -1.285 1.00 27.81 91 ASP A CA 1
ATOM 730 C C . ASP A 1 91 ? -62.508 -54.730 -0.434 1.00 27.81 91 ASP A C 1
ATOM 732 O O . ASP A 1 91 ? -62.945 -55.427 0.479 1.00 27.81 91 ASP A O 1
ATOM 736 N N . PRO A 1 92 ? -63.216 -53.600 -0.778 1.00 42.56 92 PRO A N 1
ATOM 737 C CA . PRO A 1 92 ? -62.881 -52.153 -0.690 1.00 42.56 92 PRO A CA 1
ATOM 738 C C . PRO A 1 92 ? -64.013 -51.282 0.015 1.00 42.56 92 PRO A C 1
ATOM 740 O O . PRO A 1 92 ? -64.637 -51.800 0.935 1.00 42.56 92 PRO A O 1
ATOM 743 N N . PRO A 1 93 ? -64.276 -49.969 -0.289 1.00 48.38 93 PRO A N 1
ATOM 744 C CA . PRO A 1 93 ? -64.197 -48.792 0.618 1.00 48.38 93 PRO A CA 1
ATOM 745 C C . PRO A 1 93 ? -65.586 -48.190 1.039 1.00 48.38 93 PRO A C 1
ATOM 747 O O . PRO A 1 93 ? -66.598 -48.805 0.694 1.00 48.38 93 PRO A O 1
ATOM 750 N N . PRO A 1 94 ? -65.720 -47.024 1.751 1.00 43.56 94 PRO A N 1
ATOM 751 C CA . PRO A 1 94 ? -65.604 -45.671 1.137 1.00 43.56 94 PRO A CA 1
ATOM 752 C C . PRO A 1 94 ? -65.200 -44.464 2.055 1.00 43.56 94 PRO A C 1
ATOM 754 O O . PRO A 1 94 ? -65.468 -44.466 3.248 1.00 43.56 94 PRO A O 1
ATOM 757 N N . ASN A 1 95 ? -64.680 -43.389 1.418 1.00 29.47 95 ASN A N 1
ATOM 758 C CA . ASN A 1 95 ? -64.847 -41.931 1.698 1.00 29.47 95 ASN A CA 1
ATOM 759 C C . ASN A 1 95 ? -64.453 -41.358 3.093 1.00 29.47 95 ASN A C 1
ATOM 761 O O . ASN A 1 95 ? -64.893 -41.855 4.112 1.00 29.47 95 ASN A O 1
ATOM 765 N N . LEU A 1 96 ? -63.745 -40.233 3.294 1.00 29.17 96 LEU A N 1
ATOM 766 C CA . LEU A 1 96 ? -63.365 -39.037 2.516 1.00 29.17 96 LEU A CA 1
ATOM 767 C C . LEU A 1 96 ? -62.373 -38.200 3.402 1.00 29.17 96 LEU A C 1
ATOM 769 O O . LEU A 1 96 ? -62.056 -38.612 4.514 1.00 29.17 96 LEU A O 1
ATOM 773 N N . PRO A 1 97 ? -62.039 -36.948 3.043 1.00 34.31 97 PRO A N 1
ATOM 774 C CA . PRO A 1 97 ? -60.858 -36.493 2.312 1.00 34.31 97 PRO A CA 1
ATOM 775 C C . PRO A 1 97 ? -59.639 -36.178 3.215 1.00 34.31 97 PRO A C 1
ATOM 777 O O . PRO A 1 97 ? -59.772 -35.697 4.338 1.00 34.31 97 PRO A O 1
ATOM 780 N N . THR A 1 98 ? -58.412 -36.307 2.711 1.00 27.95 98 THR A N 1
ATOM 781 C CA . THR A 1 98 ? -57.278 -35.572 3.300 1.00 27.95 98 THR A CA 1
ATOM 782 C C . THR A 1 98 ? -56.373 -35.033 2.208 1.00 27.95 98 THR A C 1
ATOM 784 O O . THR A 1 98 ? -55.724 -35.762 1.463 1.00 27.95 98 THR A O 1
ATOM 787 N N . SER A 1 99 ? -56.399 -33.704 2.140 1.00 35.00 99 SER A N 1
ATOM 788 C CA . SER A 1 99 ? -55.457 -32.807 1.488 1.00 35.00 99 SER A CA 1
ATOM 789 C C . SER A 1 99 ? -54.046 -33.387 1.389 1.00 35.00 99 SER A C 1
ATOM 791 O O . SER A 1 99 ? -53.334 -33.491 2.383 1.00 35.00 99 SER A O 1
ATOM 793 N N . SER A 1 100 ? -53.618 -33.679 0.166 1.00 31.33 100 SER A N 1
ATOM 794 C CA . SER A 1 100 ? -52.205 -33.760 -0.184 1.00 31.33 100 SER A CA 1
ATOM 795 C C . SER A 1 100 ? -51.989 -32.849 -1.378 1.00 31.33 100 SER A C 1
ATOM 797 O O . SER A 1 100 ? -52.253 -33.203 -2.524 1.00 31.33 100 SER A O 1
ATOM 799 N N . ALA A 1 101 ? -51.568 -31.625 -1.071 1.00 32.12 101 ALA A N 1
ATOM 800 C CA . ALA A 1 101 ? -51.089 -30.666 -2.042 1.00 32.12 101 ALA A CA 1
ATOM 801 C C . ALA A 1 101 ? -49.823 -31.225 -2.706 1.00 32.12 101 ALA A C 1
ATOM 803 O O . ALA A 1 101 ? -48.710 -31.050 -2.217 1.00 32.12 101 ALA A O 1
ATOM 804 N N . SER A 1 102 ? -49.986 -31.885 -3.848 1.00 28.14 102 SER A N 1
ATOM 805 C CA . SER A 1 102 ? -48.909 -32.048 -4.819 1.00 28.14 102 SER A CA 1
ATOM 806 C C . SER A 1 102 ? -48.734 -30.725 -5.564 1.00 28.14 102 SER A C 1
ATOM 808 O O . SER A 1 102 ? -49.100 -30.597 -6.730 1.00 28.14 102 SER A O 1
ATOM 810 N N . THR A 1 103 ? -48.197 -29.705 -4.890 1.00 31.70 103 THR A N 1
ATOM 811 C CA . THR A 1 103 ? -47.778 -28.485 -5.584 1.00 31.70 103 THR A CA 1
ATOM 812 C C . THR A 1 103 ? -46.404 -28.735 -6.180 1.00 31.70 103 THR A C 1
ATOM 814 O O . THR A 1 103 ? -45.366 -28.561 -5.544 1.00 31.70 103 THR A O 1
ATOM 817 N N . ILE A 1 104 ? -46.427 -29.165 -7.435 1.00 32.97 104 ILE A N 1
ATOM 818 C CA . ILE A 1 104 ? -45.332 -29.023 -8.387 1.00 32.97 104 ILE A CA 1
ATOM 819 C C . ILE A 1 104 ? -44.834 -27.570 -8.281 1.00 32.97 104 ILE A C 1
ATOM 821 O O . ILE A 1 104 ? -45.551 -26.638 -8.646 1.00 32.97 104 ILE A O 1
ATOM 825 N N . PHE A 1 105 ? -43.631 -27.353 -7.739 1.00 35.12 105 PHE A N 1
ATOM 826 C CA . PHE A 1 105 ? -42.991 -26.034 -7.705 1.00 35.12 105 PHE A CA 1
ATOM 827 C C . PHE A 1 105 ? -42.521 -25.663 -9.119 1.00 35.12 105 PHE A C 1
ATOM 829 O O . PHE A 1 105 ? -41.335 -25.692 -9.443 1.00 35.12 105 PHE A O 1
ATOM 836 N N . SER A 1 106 ? -43.467 -25.300 -9.985 1.00 34.69 106 SER A N 1
ATOM 837 C CA . SER A 1 106 ? -43.176 -24.483 -11.156 1.00 34.69 106 SER A CA 1
ATOM 838 C C . SER A 1 106 ? -42.850 -23.086 -10.648 1.00 34.69 106 SER A C 1
ATOM 840 O O . SER A 1 106 ? -43.736 -22.353 -10.210 1.00 34.69 106 SER A O 1
ATOM 842 N N . THR A 1 107 ? -41.573 -22.706 -10.678 1.00 41.31 107 THR A N 1
ATOM 843 C CA . THR A 1 107 ? -41.171 -21.311 -10.489 1.00 41.31 107 THR A CA 1
ATOM 844 C C . THR A 1 107 ? -41.939 -20.471 -11.507 1.00 41.31 107 THR A C 1
ATOM 846 O O . THR A 1 107 ? -41.676 -20.572 -12.706 1.00 41.31 107 THR A O 1
ATOM 849 N N . ARG A 1 108 ? -42.914 -19.675 -11.054 1.00 48.66 108 ARG A N 1
ATOM 850 C CA . ARG A 1 108 ? -43.569 -18.654 -11.877 1.00 48.66 108 ARG A CA 1
ATOM 851 C C . ARG A 1 108 ? -42.494 -17.638 -12.251 1.00 48.66 108 ARG A C 1
ATOM 853 O O . ARG A 1 108 ? -42.201 -16.726 -11.484 1.00 48.66 108 ARG A O 1
ATOM 860 N N . THR A 1 109 ? -41.861 -17.818 -13.406 1.00 50.09 109 THR A N 1
ATOM 861 C CA . THR A 1 109 ? -40.892 -16.872 -13.967 1.00 50.09 109 THR A CA 1
ATOM 862 C C . THR A 1 109 ? -41.638 -15.683 -14.557 1.00 50.09 109 THR A C 1
ATOM 864 O O . THR A 1 109 ? -41.611 -15.451 -15.762 1.00 50.09 109 THR A O 1
ATOM 867 N N . ASP A 1 110 ? -42.350 -14.952 -13.706 1.00 55.22 110 ASP A N 1
ATOM 868 C CA . ASP A 1 110 ? -42.901 -13.660 -14.073 1.00 55.22 110 ASP A CA 1
ATOM 869 C C . ASP A 1 110 ? -41.756 -12.647 -13.991 1.00 55.22 110 ASP A C 1
ATOM 871 O O . ASP A 1 110 ? -41.175 -12.426 -12.925 1.00 55.22 110 ASP A O 1
ATOM 875 N N . SER A 1 111 ? -41.345 -12.088 -15.127 1.00 60.44 111 SER A N 1
ATOM 876 C CA . SER A 1 111 ? -40.177 -11.203 -15.215 1.00 60.44 111 SER A CA 1
ATOM 877 C C . SER A 1 111 ? -40.344 -9.900 -14.422 1.00 60.44 111 SER A C 1
ATOM 879 O O . SER A 1 111 ? -39.345 -9.216 -14.194 1.00 60.44 111 SER A O 1
ATOM 881 N N . ASN A 1 112 ? -41.565 -9.612 -13.951 1.00 77.44 112 ASN A N 1
ATOM 882 C CA . ASN A 1 112 ? -41.954 -8.399 -13.236 1.00 77.44 112 ASN A CA 1
ATOM 883 C C . ASN A 1 112 ? -42.533 -8.643 -11.826 1.00 77.44 112 ASN A C 1
ATOM 885 O O . ASN A 1 112 ? -43.173 -7.748 -11.269 1.00 77.44 112 ASN A O 1
ATOM 889 N N . TRP A 1 113 ? -42.320 -9.819 -11.220 1.00 85.38 113 TRP A N 1
ATOM 890 C CA . TRP A 1 113 ? -42.868 -10.158 -9.892 1.00 85.38 113 TRP A CA 1
ATOM 891 C C . TRP A 1 113 ? -42.580 -9.098 -8.812 1.00 85.38 113 TRP A C 1
ATOM 893 O O . TRP A 1 113 ? -43.383 -8.879 -7.906 1.00 85.38 113 TRP A O 1
ATOM 903 N N . ASP A 1 114 ? -41.453 -8.394 -8.914 1.00 83.12 114 ASP A N 1
ATOM 904 C CA . ASP A 1 114 ? -41.022 -7.377 -7.960 1.00 83.12 114 ASP A CA 1
ATOM 905 C C . ASP A 1 114 ? -41.906 -6.112 -7.965 1.00 83.12 114 ASP A C 1
ATOM 907 O O . ASP A 1 114 ? -42.009 -5.433 -6.934 1.00 83.12 114 ASP A O 1
ATOM 911 N N . LEU A 1 115 ? -42.624 -5.835 -9.065 1.00 82.25 115 LEU A N 1
ATOM 912 C CA . LEU A 1 115 ? -43.646 -4.779 -9.115 1.00 82.25 115 LEU A CA 1
ATOM 913 C C . LEU A 1 115 ? -44.817 -5.105 -8.182 1.00 82.25 115 LEU A C 1
ATOM 915 O O . LEU A 1 115 ? -45.226 -4.259 -7.382 1.00 82.25 115 LEU A O 1
ATOM 919 N N . HIS A 1 116 ? -45.276 -6.355 -8.200 1.00 81.75 116 HIS A N 1
ATOM 920 C CA . HIS A 1 116 ? -46.425 -6.830 -7.423 1.00 81.75 116 HIS A CA 1
ATOM 921 C C . HIS A 1 116 ? -46.050 -7.429 -6.060 1.00 81.75 116 HIS A C 1
ATOM 923 O O . HIS A 1 116 ? -46.931 -7.755 -5.271 1.00 81.75 116 HIS A O 1
ATOM 929 N N . PHE A 1 117 ? -44.755 -7.533 -5.750 1.00 87.62 117 PHE A N 1
ATOM 930 C CA . PHE A 1 117 ? -44.266 -8.078 -4.485 1.00 87.62 117 PHE A CA 1
ATOM 931 C C . PHE A 1 117 ? -44.830 -7.334 -3.265 1.00 87.62 117 PHE A C 1
ATOM 933 O O . PHE A 1 117 ? -44.746 -6.106 -3.188 1.00 87.62 117 PHE A O 1
ATOM 940 N N . GLN A 1 118 ? -45.339 -8.076 -2.289 1.00 88.56 118 GLN A N 1
ATOM 941 C CA . GLN A 1 118 ? -45.756 -7.549 -0.992 1.00 88.56 118 GLN A CA 1
ATOM 942 C C . GLN A 1 118 ? -44.800 -8.049 0.088 1.00 88.56 118 GLN A C 1
ATOM 944 O O . GLN A 1 118 ? -44.248 -9.144 -0.024 1.00 88.56 118 GLN A O 1
ATOM 949 N N . LEU A 1 119 ? -44.569 -7.226 1.112 1.00 90.81 119 LEU A N 1
ATOM 950 C CA . LEU A 1 119 ? -43.743 -7.645 2.240 1.00 90.81 119 LEU A CA 1
ATOM 951 C C . LEU A 1 119 ? -44.442 -8.786 2.990 1.00 90.81 119 LEU A C 1
ATOM 953 O O . LEU A 1 119 ? -45.664 -8.742 3.133 1.00 90.81 119 LEU A O 1
ATOM 957 N N . PRO A 1 120 ? -43.688 -9.786 3.469 1.00 92.19 120 PRO A N 1
ATOM 958 C CA . PRO A 1 120 ? -44.248 -10.811 4.335 1.00 92.19 120 PRO A CA 1
ATOM 959 C C . PRO A 1 120 ? -44.673 -10.215 5.675 1.00 92.19 120 PRO A C 1
ATOM 961 O O . PRO A 1 120 ? -44.167 -9.174 6.101 1.00 92.19 120 PRO A O 1
ATOM 964 N N . GLU A 1 121 ? -45.552 -10.927 6.369 1.00 88.69 121 GLU A N 1
ATOM 965 C CA . GLU A 1 121 ? -45.863 -10.618 7.758 1.00 88.69 121 GLU A CA 1
ATOM 966 C C . GLU A 1 121 ? -44.653 -10.915 8.653 1.00 88.69 121 GLU A C 1
ATOM 968 O O . GLU A 1 121 ? -43.998 -11.956 8.543 1.00 88.69 121 GLU A O 1
ATOM 973 N N . PHE A 1 122 ? -44.349 -9.974 9.544 1.00 92.12 122 PHE A N 1
ATOM 974 C CA . PHE A 1 122 ? -43.349 -10.137 10.593 1.00 92.12 122 PHE A CA 1
ATOM 975 C C . PHE A 1 122 ? -44.052 -10.380 11.930 1.00 92.12 122 PHE A C 1
ATOM 977 O O . PHE A 1 122 ? -45.215 -10.019 12.097 1.00 92.12 122 PHE A O 1
ATOM 984 N N . SER A 1 123 ? -43.352 -10.967 12.905 1.00 90.25 123 SER A N 1
ATOM 985 C CA . SER A 1 123 ? -43.928 -11.137 14.243 1.00 90.25 123 SER A CA 1
ATOM 986 C C . SER A 1 123 ? -44.302 -9.783 14.851 1.00 90.25 123 SER A C 1
ATOM 988 O O . SER A 1 123 ? -43.608 -8.790 14.622 1.00 90.25 123 SER A O 1
ATOM 990 N N . SER A 1 124 ? -45.366 -9.743 15.660 1.00 86.56 124 SER A N 1
ATOM 991 C CA . SER A 1 124 ? -45.845 -8.512 16.311 1.00 86.56 124 SER A CA 1
ATOM 992 C C . SER A 1 124 ? -44.721 -7.768 17.038 1.00 86.56 124 SER A C 1
ATOM 994 O O . SER A 1 124 ? -44.525 -6.580 16.818 1.00 86.56 124 SER A O 1
ATOM 996 N N . ALA A 1 125 ? -43.868 -8.495 17.764 1.00 85.81 125 ALA A N 1
ATOM 997 C CA . ALA A 1 125 ? -42.702 -7.934 18.446 1.00 85.81 125 ALA A CA 1
ATOM 998 C C . ALA A 1 125 ? -41.679 -7.250 17.511 1.00 85.81 125 ALA A C 1
ATOM 1000 O O . ALA A 1 125 ? -41.005 -6.304 17.923 1.00 85.81 125 ALA A O 1
ATOM 1001 N N . ILE A 1 126 ? -41.525 -7.726 16.269 1.00 89.31 126 ILE A N 1
ATOM 1002 C CA . ILE A 1 126 ? -40.671 -7.090 15.254 1.00 89.31 126 ILE A CA 1
ATOM 1003 C C . ILE A 1 126 ? -41.391 -5.878 14.657 1.00 89.31 126 ILE A C 1
ATOM 1005 O O . ILE A 1 126 ? -40.771 -4.826 14.511 1.00 89.31 126 ILE A O 1
ATOM 1009 N N . VAL A 1 127 ? -42.683 -6.010 14.339 1.00 90.25 127 VAL A N 1
ATOM 1010 C CA . VAL A 1 127 ? -43.504 -4.928 13.774 1.00 90.25 127 VAL A CA 1
ATOM 1011 C C . VAL A 1 127 ? -43.541 -3.726 14.712 1.00 90.25 127 VAL A C 1
ATOM 1013 O O . VAL A 1 127 ? -43.250 -2.619 14.262 1.00 90.25 127 VAL A O 1
ATOM 1016 N N . ASP A 1 128 ? -43.797 -3.943 16.002 1.00 86.75 128 ASP A N 1
ATOM 1017 C CA . ASP A 1 128 ? -43.864 -2.877 17.003 1.00 86.75 128 ASP A CA 1
ATOM 1018 C C . ASP A 1 128 ? -42.553 -2.084 17.033 1.00 86.75 128 ASP A C 1
ATOM 1020 O O . ASP A 1 128 ? -42.558 -0.862 16.915 1.00 86.75 128 ASP A O 1
ATOM 1024 N N . LYS A 1 129 ? -41.402 -2.769 17.062 1.00 87.75 129 LYS A N 1
ATOM 1025 C CA . LYS A 1 129 ? -40.075 -2.125 17.043 1.00 87.75 129 LYS A CA 1
ATOM 1026 C C . LYS A 1 129 ? -39.765 -1.409 15.735 1.00 87.75 129 LYS A C 1
ATOM 1028 O O . LYS A 1 129 ? -39.095 -0.378 15.741 1.00 87.75 129 LYS A O 1
ATOM 1033 N N . LEU A 1 130 ? -40.208 -1.958 14.606 1.00 86.88 130 LEU A N 1
ATOM 1034 C CA . LEU A 1 130 ? -40.041 -1.328 13.298 1.00 86.88 130 LEU A CA 1
ATOM 1035 C C . LEU A 1 130 ? -40.890 -0.055 13.166 1.00 86.88 130 LEU A C 1
ATOM 1037 O O . LEU A 1 130 ? -40.470 0.886 12.490 1.00 86.88 130 LEU A O 1
ATOM 1041 N N . GLN A 1 131 ? -42.057 -0.016 13.813 1.00 86.31 131 GLN A N 1
ATOM 1042 C CA . GLN A 1 131 ? -42.945 1.145 13.840 1.00 86.31 131 GLN A CA 1
ATOM 1043 C C . GLN A 1 131 ? -42.470 2.213 14.831 1.00 86.31 131 GLN A C 1
ATOM 1045 O O . GLN A 1 131 ? -42.417 3.394 14.482 1.00 86.31 131 GLN A O 1
ATOM 1050 N N . THR A 1 132 ? -42.081 1.815 16.045 1.00 82.62 132 THR A N 1
ATOM 1051 C CA . THR A 1 132 ? -41.618 2.744 17.088 1.00 82.62 132 THR A CA 1
ATOM 1052 C C . THR A 1 132 ? -40.193 3.237 16.840 1.00 82.62 132 THR A C 1
ATOM 1054 O O . THR A 1 132 ? -39.839 4.340 17.254 1.00 82.62 132 THR A O 1
ATOM 1057 N N . GLY A 1 133 ? -39.358 2.436 16.168 1.00 76.88 133 GLY A N 1
ATOM 1058 C CA . GLY A 1 133 ? -37.925 2.684 16.006 1.00 76.88 133 GLY A CA 1
ATOM 1059 C C . GLY A 1 133 ? -37.109 2.469 17.287 1.00 76.88 133 GLY A C 1
ATOM 1060 O O . GLY A 1 133 ? -35.915 2.763 17.296 1.00 76.88 133 GLY A O 1
ATOM 1061 N N . SER A 1 134 ? -37.729 1.974 18.367 1.00 73.94 134 SER A N 1
ATOM 1062 C CA . SER A 1 134 ? -37.078 1.751 19.660 1.00 73.94 134 SER A CA 1
ATOM 1063 C C . SER A 1 134 ? -37.750 0.619 20.454 1.00 73.94 134 SER A C 1
ATOM 1065 O O . SER A 1 134 ? -38.980 0.598 20.552 1.00 73.94 134 SER A O 1
ATOM 1067 N N . PRO A 1 135 ? -36.982 -0.304 21.067 1.00 77.62 135 PRO A N 1
ATOM 1068 C CA . PRO A 1 135 ? -35.527 -0.454 20.962 1.00 77.62 135 PRO A CA 1
ATOM 1069 C C . PRO A 1 135 ? -35.095 -0.972 19.574 1.00 77.62 135 PRO A C 1
ATOM 1071 O O . PRO A 1 135 ? -35.908 -1.569 18.863 1.00 77.62 135 PRO A O 1
ATOM 1074 N N . PRO A 1 136 ? -33.820 -0.795 19.174 1.00 79.56 136 PRO A N 1
ATOM 1075 C CA . PRO A 1 136 ? -33.327 -1.303 17.897 1.00 79.56 136 PRO A CA 1
ATOM 1076 C C . PRO A 1 136 ? -33.448 -2.830 17.814 1.00 79.56 136 PRO A C 1
ATOM 1078 O O . PRO A 1 136 ? -33.336 -3.541 18.817 1.00 79.56 136 PRO A O 1
ATOM 1081 N N . LEU A 1 137 ? -33.634 -3.342 16.594 1.00 78.94 137 LEU A N 1
ATOM 1082 C CA . LEU A 1 137 ? -33.728 -4.783 16.352 1.00 78.94 137 LEU A CA 1
ATOM 1083 C C . LEU A 1 137 ? -32.451 -5.505 16.802 1.00 78.94 137 LEU A C 1
ATOM 1085 O O . LEU A 1 137 ? -31.338 -5.170 16.367 1.00 78.94 137 LEU A O 1
ATOM 1089 N N . LYS A 1 138 ? -32.624 -6.547 17.617 1.00 82.75 138 LYS A N 1
ATOM 1090 C CA . LYS A 1 138 ? -31.555 -7.487 17.969 1.00 82.75 138 LYS A CA 1
ATOM 1091 C C . LYS A 1 138 ? -31.177 -8.336 16.753 1.00 82.75 138 LYS A C 1
ATOM 1093 O O . LYS A 1 138 ? -31.932 -8.448 15.789 1.00 82.75 138 LYS A O 1
ATOM 1098 N N . GLU A 1 139 ? -30.012 -8.976 16.801 1.00 70.44 139 GLU A N 1
ATOM 1099 C CA . GLU A 1 139 ? -29.509 -9.756 15.661 1.00 70.44 139 GLU A CA 1
ATOM 1100 C C . GLU A 1 139 ? -30.406 -10.945 15.288 1.00 70.44 139 GLU A C 1
ATOM 1102 O O . GLU A 1 139 ? -30.640 -11.192 14.106 1.00 70.44 139 GLU A O 1
ATOM 1107 N N . ALA A 1 140 ? -30.981 -11.632 16.280 1.00 75.62 140 ALA A N 1
ATOM 1108 C CA . ALA A 1 140 ? -31.935 -12.716 16.042 1.00 75.62 140 ALA A CA 1
ATOM 1109 C C . ALA A 1 140 ? -33.222 -12.217 15.354 1.00 75.62 140 ALA A C 1
ATOM 1111 O O . ALA A 1 140 ? -33.714 -12.847 14.425 1.00 75.62 140 ALA A O 1
ATOM 1112 N N . GLU A 1 141 ? -33.724 -11.047 15.758 1.00 84.44 141 GLU A N 1
ATOM 1113 C CA . GLU A 1 141 ? -34.932 -10.422 15.197 1.00 84.44 141 GLU A CA 1
ATOM 1114 C C . GLU A 1 141 ? -34.692 -9.955 13.757 1.00 84.44 141 GLU A C 1
ATOM 1116 O O . GLU A 1 141 ? -35.507 -10.188 12.867 1.00 84.44 141 GLU A O 1
ATOM 1121 N N . ARG A 1 142 ? -33.519 -9.364 13.503 1.00 87.38 142 ARG A N 1
ATOM 1122 C CA . ARG A 1 142 ? -33.070 -8.998 12.157 1.00 87.38 142 ARG A CA 1
ATOM 1123 C C . ARG A 1 142 ? -32.924 -10.226 11.260 1.00 87.38 142 ARG A C 1
ATOM 1125 O O . ARG A 1 142 ? -33.360 -10.186 10.113 1.00 87.38 142 ARG A O 1
ATOM 1132 N N . SER A 1 143 ? -32.340 -11.304 11.778 1.00 80.31 143 SER A N 1
ATOM 1133 C CA . SER A 1 143 ? -32.189 -12.566 11.048 1.00 80.31 143 SER A CA 1
ATOM 1134 C C . SER A 1 143 ? -33.547 -13.174 10.699 1.00 80.31 143 SER A C 1
ATOM 1136 O O . SER A 1 143 ? -33.760 -13.529 9.544 1.00 80.31 143 SER A O 1
ATOM 1138 N N . ALA A 1 144 ? -34.494 -13.198 11.642 1.00 88.56 144 ALA A N 1
ATOM 1139 C CA . ALA A 1 144 ? -35.861 -13.669 11.409 1.00 88.56 144 ALA A CA 1
ATOM 1140 C C . ALA A 1 144 ? -36.598 -12.833 10.348 1.00 88.56 144 ALA A C 1
ATOM 1142 O O . ALA A 1 144 ? -37.292 -13.376 9.491 1.00 88.56 144 ALA A O 1
ATOM 1143 N N . MET A 1 145 ? -36.402 -11.513 10.346 1.00 92.69 145 MET A N 1
ATOM 1144 C CA . MET A 1 145 ? -36.974 -10.637 9.321 1.00 92.69 145 MET A CA 1
ATOM 1145 C C . MET A 1 145 ? -36.392 -10.923 7.926 1.00 92.69 145 MET A C 1
ATOM 1147 O O . MET A 1 145 ? -37.130 -11.015 6.946 1.00 92.69 145 MET A O 1
ATOM 1151 N N . LEU A 1 146 ? -35.069 -11.099 7.824 1.00 92.00 146 LEU A N 1
ATOM 1152 C CA . LEU A 1 146 ? -34.407 -11.466 6.566 1.00 92.00 146 LEU A CA 1
ATOM 1153 C C . LEU A 1 146 ? -34.841 -12.857 6.079 1.00 92.00 146 LEU A C 1
ATOM 1155 O O . LEU A 1 146 ? -34.985 -13.056 4.874 1.00 92.00 146 LEU A O 1
ATOM 1159 N N . GLU A 1 147 ? -35.082 -13.791 7.000 1.00 91.62 147 GLU A N 1
ATOM 1160 C CA . GLU A 1 147 ? -35.635 -15.120 6.724 1.00 91.62 147 GLU A CA 1
ATOM 1161 C C . GLU A 1 147 ? -37.035 -15.038 6.107 1.00 91.62 147 GLU A C 1
ATOM 1163 O O . GLU A 1 147 ? -37.295 -15.642 5.068 1.00 91.62 147 GLU A O 1
ATOM 1168 N N . ALA A 1 148 ? -37.927 -14.240 6.700 1.00 94.06 148 ALA A N 1
ATOM 1169 C CA . ALA A 1 148 ? -39.278 -14.040 6.185 1.00 94.06 148 ALA A CA 1
ATOM 1170 C C . ALA A 1 148 ? -39.254 -13.443 4.768 1.00 94.06 148 ALA A C 1
ATOM 1172 O O . ALA A 1 148 ? -39.926 -13.947 3.867 1.00 94.06 148 ALA A O 1
ATOM 1173 N N . ILE A 1 149 ? -38.424 -12.415 4.539 1.00 94.75 149 ILE A N 1
ATOM 1174 C CA . ILE A 1 149 ? -38.255 -11.804 3.210 1.00 94.75 149 ILE A CA 1
ATOM 1175 C C . ILE A 1 149 ? -37.698 -12.824 2.212 1.00 94.75 149 ILE A C 1
ATOM 1177 O O . ILE A 1 149 ? -38.176 -12.902 1.081 1.00 94.75 149 ILE A O 1
ATOM 1181 N N . TYR A 1 150 ? -36.715 -13.628 2.621 1.00 93.25 150 TYR A N 1
ATOM 1182 C CA . TYR A 1 150 ? -36.168 -14.692 1.786 1.00 93.25 150 TYR A CA 1
ATOM 1183 C C . TYR A 1 150 ? -37.250 -15.685 1.349 1.00 93.25 150 TYR A C 1
ATOM 1185 O O . TYR A 1 150 ? -37.393 -15.955 0.156 1.00 93.25 150 TYR A O 1
ATOM 1193 N N . ASN A 1 151 ? -38.051 -16.172 2.296 1.00 92.06 151 ASN A N 1
ATOM 1194 C CA . ASN A 1 151 ? -39.116 -17.133 2.029 1.00 92.06 151 ASN A CA 1
ATOM 1195 C C . ASN A 1 151 ? -40.208 -16.573 1.109 1.00 92.06 151 ASN A C 1
ATOM 1197 O O . ASN A 1 151 ? -40.686 -17.296 0.239 1.00 92.06 151 ASN A O 1
ATOM 1201 N N . ALA A 1 152 ? -40.546 -15.287 1.231 1.00 92.69 152 ALA A N 1
ATOM 1202 C CA . ALA A 1 152 ? -41.511 -14.636 0.345 1.00 92.69 152 ALA A CA 1
ATOM 1203 C C . ALA A 1 152 ? -40.994 -14.479 -1.095 1.00 92.69 152 ALA A C 1
ATOM 1205 O O . ALA A 1 152 ? -41.756 -14.574 -2.055 1.00 92.69 152 ALA A O 1
ATOM 1206 N N . VAL A 1 153 ? -39.694 -14.237 -1.266 1.00 91.44 153 VAL A N 1
ATOM 1207 C CA . VAL A 1 153 ? -39.095 -13.970 -2.581 1.00 91.44 153 VAL A CA 1
ATOM 1208 C C . VAL A 1 153 ? -38.661 -15.248 -3.300 1.00 91.44 153 VAL A C 1
ATOM 1210 O O . VAL A 1 153 ? -38.745 -15.308 -4.528 1.00 91.44 153 VAL A O 1
ATOM 1213 N N . LYS A 1 154 ? -38.210 -16.281 -2.573 1.00 88.31 154 LYS A N 1
ATOM 1214 C CA . LYS A 1 154 ? -37.674 -17.515 -3.178 1.00 88.31 154 LYS A CA 1
ATOM 1215 C C . LYS A 1 154 ? -38.699 -18.271 -4.030 1.00 88.31 154 LYS A C 1
ATOM 1217 O O . LYS A 1 154 ? -38.306 -18.991 -4.941 1.00 88.31 154 LYS A O 1
ATOM 1222 N N . VAL A 1 155 ? -39.995 -18.037 -3.792 1.00 88.31 155 VAL A N 1
ATOM 1223 C CA . VAL A 1 155 ? -41.110 -18.533 -4.623 1.00 88.31 155 VAL A CA 1
ATOM 1224 C C . VAL A 1 155 ? -41.024 -18.012 -6.065 1.00 88.31 155 VAL A C 1
ATOM 1226 O O . VAL A 1 155 ? -41.400 -18.714 -7.002 1.00 88.31 155 VAL A O 1
ATOM 1229 N N . TYR A 1 156 ? -40.490 -16.802 -6.256 1.00 84.69 156 TYR A N 1
ATOM 1230 C CA . TYR A 1 156 ? -40.306 -16.181 -7.568 1.00 84.69 156 TYR A CA 1
ATOM 1231 C C . TYR A 1 156 ? -38.900 -16.407 -8.120 1.00 84.69 156 TYR A C 1
ATOM 1233 O O . TYR A 1 156 ? -38.720 -16.728 -9.294 1.00 84.69 156 TYR A O 1
ATOM 1241 N N . THR A 1 157 ? -37.873 -16.197 -7.291 1.00 83.38 157 THR A N 1
ATOM 1242 C CA . THR A 1 157 ? -36.482 -16.327 -7.727 1.00 83.38 157 THR A CA 1
ATOM 1243 C C . THR A 1 157 ? -35.524 -16.588 -6.574 1.00 83.38 157 THR A C 1
ATOM 1245 O O . THR A 1 157 ? -35.504 -15.889 -5.563 1.00 83.38 157 THR A O 1
ATOM 1248 N N . TYR A 1 158 ? -34.617 -17.538 -6.789 1.00 80.88 158 TYR A N 1
ATOM 1249 C CA . TYR A 1 158 ? -33.446 -17.739 -5.935 1.00 80.88 158 TYR A CA 1
ATOM 1250 C C . TYR A 1 158 ? -32.326 -16.732 -6.233 1.00 80.88 158 TYR A C 1
ATOM 1252 O O . TYR A 1 158 ? -31.376 -16.618 -5.460 1.00 80.88 158 TYR A O 1
ATOM 1260 N N . TYR A 1 159 ? -32.410 -15.992 -7.345 1.00 79.81 159 TYR A N 1
ATOM 1261 C CA . TYR A 1 159 ? -31.386 -15.058 -7.822 1.00 79.81 159 TYR A CA 1
ATOM 1262 C C . TYR A 1 159 ? -31.983 -13.678 -8.153 1.00 79.81 159 TYR A C 1
ATOM 1264 O O . TYR A 1 159 ? -32.028 -13.311 -9.333 1.00 79.81 159 TYR A O 1
ATOM 1272 N N . PRO A 1 160 ? -32.436 -12.899 -7.150 1.00 79.88 160 PRO A N 1
ATOM 1273 C CA . PRO A 1 160 ? -32.901 -11.539 -7.395 1.00 79.88 160 PRO A CA 1
ATOM 1274 C C . PRO A 1 160 ? -31.804 -10.672 -8.029 1.00 79.88 160 PRO A C 1
ATOM 1276 O O . PRO A 1 160 ? -30.621 -10.790 -7.690 1.00 79.88 160 PRO A O 1
ATOM 1279 N N . LYS A 1 161 ? -32.194 -9.794 -8.956 1.00 78.38 161 LYS A N 1
ATOM 1280 C CA . LYS A 1 161 ? -31.311 -8.785 -9.566 1.00 78.38 161 LYS A CA 1
ATOM 1281 C C . LYS A 1 161 ? -31.167 -7.563 -8.656 1.00 78.38 161 LYS A C 1
ATOM 1283 O O . LYS A 1 161 ? -31.996 -7.323 -7.784 1.00 78.38 161 LYS A O 1
ATOM 1288 N N . THR A 1 162 ? -30.152 -6.740 -8.917 1.00 72.12 162 THR A N 1
ATOM 1289 C CA . THR A 1 162 ? -29.879 -5.485 -8.194 1.00 72.12 162 THR A CA 1
ATOM 1290 C C . THR A 1 162 ? -31.121 -4.608 -8.002 1.00 72.12 162 THR A C 1
ATOM 1292 O O . THR A 1 162 ? -31.449 -4.268 -6.868 1.00 72.12 162 THR A O 1
ATOM 1295 N N . MET A 1 163 ? -31.858 -4.344 -9.085 1.00 77.25 163 MET A N 1
ATOM 1296 C CA . MET A 1 163 ? -33.086 -3.536 -9.065 1.00 77.25 163 MET A CA 1
ATOM 1297 C C . MET A 1 163 ? -34.208 -4.162 -8.218 1.00 77.25 163 MET A C 1
ATOM 1299 O O . MET A 1 163 ? -35.015 -3.454 -7.624 1.00 77.25 163 MET A O 1
ATOM 1303 N N . GLN A 1 164 ? -34.253 -5.494 -8.118 1.00 83.75 164 GLN A N 1
ATOM 1304 C CA . GLN A 1 164 ? -35.272 -6.209 -7.342 1.00 83.75 164 GLN A CA 1
ATOM 1305 C C . GLN A 1 164 ? -34.987 -6.106 -5.840 1.00 83.75 164 GLN A C 1
ATOM 1307 O O . GLN A 1 164 ? -35.908 -5.876 -5.061 1.00 83.75 164 GLN A O 1
ATOM 1312 N N . TYR A 1 165 ? -33.713 -6.186 -5.432 1.00 84.19 165 TYR A N 1
ATOM 1313 C CA . TYR A 1 165 ? -33.327 -5.885 -4.048 1.00 84.19 165 TYR A CA 1
ATOM 1314 C C . TYR A 1 165 ? -33.682 -4.446 -3.671 1.00 84.19 165 TYR A C 1
ATOM 1316 O O . TYR A 1 165 ? -34.236 -4.215 -2.602 1.00 84.19 165 TYR A O 1
ATOM 1324 N N . GLU A 1 166 ? -33.403 -3.486 -4.552 1.00 84.19 166 GLU A N 1
ATOM 1325 C CA . GLU A 1 166 ? -33.721 -2.076 -4.312 1.00 84.19 166 GLU A CA 1
ATOM 1326 C C . GLU A 1 166 ? -35.226 -1.852 -4.141 1.00 84.19 166 GLU A C 1
ATOM 1328 O O . GLU A 1 166 ? -35.629 -1.193 -3.187 1.00 84.19 166 GLU A O 1
ATOM 1333 N N . ARG A 1 167 ? -36.065 -2.480 -4.972 1.00 90.19 167 ARG A N 1
ATOM 1334 C CA . ARG A 1 167 ? -37.530 -2.412 -4.846 1.00 90.19 167 ARG A CA 1
ATOM 1335 C C . ARG A 1 167 ? -38.056 -3.028 -3.547 1.00 90.19 167 ARG A C 1
ATOM 1337 O O . ARG A 1 167 ? -38.954 -2.456 -2.930 1.00 90.19 167 ARG A O 1
ATOM 1344 N N . ILE A 1 168 ? -37.495 -4.155 -3.098 1.00 92.94 168 ILE A N 1
ATOM 1345 C CA . ILE A 1 168 ? -37.845 -4.752 -1.795 1.00 92.94 168 ILE A CA 1
ATOM 1346 C C . ILE A 1 168 ? -37.527 -3.771 -0.663 1.00 92.94 168 ILE A C 1
ATOM 1348 O O . ILE A 1 168 ? -38.360 -3.550 0.214 1.00 92.94 168 ILE A O 1
ATOM 1352 N N . ILE A 1 169 ? -36.342 -3.159 -0.692 1.00 92.50 169 ILE A N 1
ATOM 1353 C CA . ILE A 1 169 ? -35.893 -2.230 0.353 1.00 92.50 169 ILE A CA 1
ATOM 1354 C C . ILE A 1 169 ? -36.731 -0.952 0.345 1.00 92.50 169 ILE A C 1
ATOM 1356 O O . ILE A 1 169 ? -37.144 -0.494 1.404 1.00 92.50 169 ILE A O 1
ATOM 1360 N N . GLN A 1 170 ? -37.055 -0.413 -0.831 1.00 91.19 170 GLN A N 1
ATOM 1361 C CA . GLN A 1 170 ? -37.951 0.738 -0.961 1.00 91.19 170 GLN A CA 1
ATOM 1362 C C . GLN A 1 170 ? -39.328 0.454 -0.351 1.00 91.19 170 GLN A C 1
ATOM 1364 O O . GLN A 1 170 ? -39.850 1.281 0.394 1.00 91.19 170 GLN A O 1
ATOM 1369 N N . LYS A 1 171 ? -39.906 -0.727 -0.609 1.00 92.62 171 LYS A N 1
ATOM 1370 C CA . LYS A 1 171 ? -41.169 -1.147 0.020 1.00 92.62 171 LYS A CA 1
ATOM 1371 C C . LYS A 1 171 ? -41.018 -1.274 1.538 1.00 92.62 171 LYS A C 1
ATOM 1373 O O . LYS A 1 171 ? -41.863 -0.761 2.267 1.00 92.62 171 LYS A O 1
ATOM 1378 N N . LEU A 1 172 ? -39.928 -1.882 2.011 1.00 93.12 172 LEU A N 1
ATOM 1379 C CA . LEU A 1 172 ? -39.623 -2.017 3.439 1.00 93.12 172 LEU A CA 1
ATOM 1380 C C . LEU A 1 172 ? -39.540 -0.653 4.136 1.00 93.12 172 LEU A C 1
ATOM 1382 O O . LEU A 1 172 ? -40.144 -0.461 5.185 1.00 93.12 172 LEU A O 1
ATOM 1386 N N . PHE A 1 173 ? -38.855 0.314 3.530 1.00 93.06 173 PHE A N 1
ATOM 1387 C CA . PHE A 1 173 ? -38.702 1.665 4.072 1.00 93.06 173 PHE A CA 1
ATOM 1388 C C . PHE A 1 173 ? -39.985 2.486 3.994 1.00 93.06 173 PHE A C 1
ATOM 1390 O O . PHE A 1 173 ? -40.243 3.293 4.881 1.00 93.06 173 PHE A O 1
ATOM 1397 N N . LYS A 1 174 ? -40.819 2.259 2.974 1.00 91.44 174 LYS A N 1
ATOM 1398 C CA . LYS A 1 174 ? -42.134 2.896 2.876 1.00 91.44 174 LYS A CA 1
ATOM 1399 C C . LYS A 1 174 ? -43.068 2.447 4.002 1.00 91.44 174 LYS A C 1
ATOM 1401 O O . LYS A 1 174 ? -43.790 3.275 4.545 1.00 91.44 174 LYS A O 1
ATOM 1406 N N . VAL A 1 175 ? -43.060 1.156 4.341 1.00 91.69 175 VAL A N 1
ATOM 1407 C CA . VAL A 1 175 ? -43.902 0.598 5.416 1.00 91.69 175 VAL A CA 1
ATOM 1408 C C . VAL A 1 175 ? -43.319 0.897 6.800 1.00 91.69 175 VAL A C 1
ATOM 1410 O O . VAL A 1 175 ? -44.072 1.165 7.732 1.00 91.69 175 VAL A O 1
ATOM 1413 N N . TYR A 1 176 ? -41.989 0.930 6.928 1.00 90.88 176 TYR A N 1
ATOM 1414 C CA . TYR A 1 176 ? -41.289 1.209 8.185 1.00 90.88 176 TYR A CA 1
ATOM 1415 C C . TYR A 1 176 ? -40.295 2.378 8.031 1.00 90.88 176 TYR A C 1
ATOM 1417 O O . TYR A 1 176 ? -39.082 2.156 7.961 1.00 90.88 176 TYR A O 1
ATOM 1425 N N . PRO A 1 177 ? -40.765 3.643 8.009 1.00 88.44 177 PRO A N 1
ATOM 1426 C CA . PRO A 1 177 ? -39.912 4.811 7.752 1.00 88.44 177 PRO A CA 1
ATOM 1427 C C . PRO A 1 177 ? -38.791 5.008 8.777 1.00 88.44 177 PRO A C 1
ATOM 1429 O O . PRO A 1 177 ? -37.713 5.498 8.443 1.00 88.44 177 PRO A O 1
ATOM 1432 N N . LYS A 1 178 ? -39.004 4.581 10.028 1.00 86.38 178 LYS A N 1
ATOM 1433 C CA . LYS A 1 178 ? -37.981 4.619 11.086 1.00 86.38 178 LYS A CA 1
ATOM 1434 C C . LYS A 1 178 ? -36.788 3.708 10.789 1.00 86.38 178 LYS A C 1
ATOM 1436 O O . LYS A 1 178 ? -35.694 3.963 11.276 1.00 86.38 178 LYS A O 1
ATOM 1441 N N . LEU A 1 179 ? -36.969 2.680 9.958 1.00 83.31 179 LEU A N 1
ATOM 1442 C CA . LEU A 1 179 ? -35.874 1.830 9.502 1.00 83.31 179 LEU A CA 1
ATOM 1443 C C . LEU A 1 179 ? -34.943 2.575 8.539 1.00 83.31 179 LEU A C 1
ATOM 1445 O O . LEU A 1 179 ? -33.734 2.359 8.589 1.00 83.31 179 LEU A O 1
ATOM 1449 N N . ALA A 1 180 ? -35.509 3.450 7.702 1.00 82.38 180 ALA A N 1
ATOM 1450 C CA . ALA A 1 180 ? -34.794 4.261 6.719 1.00 82.38 180 ALA A CA 1
ATOM 1451 C C . ALA A 1 180 ? -34.118 5.488 7.346 1.00 82.38 180 ALA A C 1
ATOM 1453 O O . ALA A 1 180 ? -33.023 5.871 6.943 1.00 82.38 180 ALA A O 1
ATOM 1454 N N . ASN A 1 181 ? -34.773 6.085 8.343 1.00 80.88 181 ASN A N 1
ATOM 1455 C CA . ASN A 1 181 ? -34.352 7.327 8.981 1.00 80.88 181 ASN A CA 1
ATOM 1456 C C . ASN A 1 181 ? -33.521 7.029 10.233 1.00 80.88 181 ASN A C 1
ATOM 1458 O O . ASN A 1 181 ? -34.019 7.118 11.356 1.00 80.88 181 ASN A O 1
ATOM 1462 N N . GLN A 1 182 ? -32.262 6.645 10.024 1.00 77.19 182 GLN A N 1
ATOM 1463 C CA . GLN A 1 182 ? -31.297 6.450 11.105 1.00 77.19 182 GLN A CA 1
ATOM 1464 C C . GLN A 1 182 ? -30.587 7.777 11.427 1.00 77.19 182 GLN A C 1
ATOM 1466 O O . GLN A 1 182 ? -30.201 8.490 10.497 1.00 77.19 182 GLN A O 1
ATOM 1471 N N . PRO A 1 183 ? -30.394 8.129 12.712 1.00 73.00 183 PRO A N 1
ATOM 1472 C CA . PRO A 1 183 ? -29.624 9.315 13.074 1.00 73.00 183 PRO A CA 1
ATOM 1473 C C . PRO A 1 183 ? -28.190 9.190 12.539 1.00 73.00 183 PRO A C 1
ATOM 1475 O O . PRO A 1 183 ? -27.585 8.123 12.631 1.00 73.00 183 PRO A O 1
ATOM 1478 N N . ASN A 1 184 ? -27.658 10.283 11.985 1.00 73.62 184 ASN A N 1
ATOM 1479 C CA . ASN A 1 184 ? -26.293 10.391 11.447 1.00 73.62 184 ASN A CA 1
ATOM 1480 C C . ASN A 1 184 ? -25.984 9.500 10.226 1.00 73.62 184 ASN A C 1
ATOM 1482 O O . ASN A 1 184 ? -24.823 9.189 9.974 1.00 73.62 184 ASN A O 1
ATOM 1486 N N . MET A 1 185 ? -26.991 9.077 9.454 1.00 66.44 185 MET A N 1
ATOM 1487 C CA . MET A 1 185 ? -26.766 8.278 8.245 1.00 66.44 185 MET A CA 1
ATOM 1488 C C . MET A 1 185 ? -27.662 8.731 7.094 1.00 66.44 185 MET A C 1
ATOM 1490 O O . MET A 1 185 ? -28.860 8.955 7.278 1.00 66.44 185 MET A O 1
ATOM 1494 N N . SER A 1 186 ? -27.094 8.843 5.888 1.00 76.12 186 SER A N 1
ATOM 1495 C CA . SER A 1 186 ? -27.886 9.158 4.700 1.00 76.12 186 SER A CA 1
ATOM 1496 C C . SER A 1 186 ? -28.809 7.986 4.343 1.00 76.12 186 SER A C 1
ATOM 1498 O O . SER A 1 186 ? -28.465 6.815 4.531 1.00 76.12 186 SER A O 1
ATOM 1500 N N . THR A 1 187 ? -29.982 8.269 3.772 1.00 71.62 187 THR A N 1
ATOM 1501 C CA . THR A 1 187 ? -30.921 7.222 3.330 1.00 71.62 187 THR A CA 1
ATOM 1502 C C . THR A 1 187 ? -30.280 6.256 2.321 1.00 71.62 187 THR A C 1
ATOM 1504 O O . THR A 1 187 ? -30.594 5.063 2.324 1.00 71.62 187 THR A O 1
ATOM 1507 N N . GLY A 1 188 ? -29.345 6.743 1.493 1.00 63.25 188 GLY A N 1
ATOM 1508 C CA . GLY A 1 188 ? -28.598 5.924 0.532 1.00 63.25 188 GLY A CA 1
ATOM 1509 C C . GLY A 1 188 ? -27.661 4.908 1.196 1.00 63.25 188 GLY A C 1
ATOM 1510 O O . GLY A 1 188 ? -27.573 3.758 0.751 1.00 63.25 188 GLY A O 1
ATOM 1511 N N . ASP A 1 189 ? -27.022 5.283 2.304 1.00 62.12 189 ASP A N 1
ATOM 1512 C CA . ASP A 1 189 ? -26.149 4.385 3.068 1.00 62.12 189 ASP A CA 1
ATOM 1513 C C . ASP A 1 189 ? -26.962 3.303 3.785 1.00 62.12 189 ASP A C 1
ATOM 1515 O O . ASP A 1 189 ? -26.644 2.111 3.696 1.00 62.12 189 ASP A O 1
ATOM 1519 N N . VAL A 1 190 ? -28.085 3.686 4.407 1.00 73.38 190 VAL A N 1
ATOM 1520 C CA . VAL A 1 190 ? -29.014 2.736 5.043 1.00 73.38 190 VAL A CA 1
ATOM 1521 C C . VAL A 1 190 ? -29.533 1.730 4.006 1.00 73.38 190 VAL A C 1
ATOM 1523 O O . VAL A 1 190 ? -29.524 0.519 4.249 1.00 73.38 190 VAL A O 1
ATOM 1526 N N . GLN A 1 191 ? -29.919 2.197 2.814 1.00 71.56 191 GLN A N 1
ATOM 1527 C CA . GLN A 1 191 ? -30.352 1.339 1.707 1.00 71.56 191 GLN A CA 1
ATOM 1528 C C . GLN A 1 191 ? -29.256 0.345 1.282 1.00 71.56 191 GLN A C 1
ATOM 1530 O O . GLN A 1 191 ? -29.540 -0.839 1.068 1.00 71.56 191 GLN A O 1
ATOM 1535 N N . SER A 1 192 ? -28.002 0.794 1.208 1.00 62.59 192 SER A N 1
ATOM 1536 C CA . SER A 1 192 ? -26.854 -0.043 0.836 1.00 62.59 192 SER A CA 1
ATOM 1537 C C . SER A 1 192 ? -26.592 -1.155 1.857 1.00 62.59 192 SER A C 1
ATOM 1539 O O . SER A 1 192 ? -26.409 -2.316 1.477 1.00 62.59 192 SER A O 1
ATOM 1541 N N . ILE A 1 193 ? -26.674 -0.846 3.154 1.00 69.62 193 ILE A N 1
ATOM 1542 C CA . ILE A 1 193 ? -26.517 -1.828 4.239 1.00 69.62 193 ILE A CA 1
ATOM 1543 C C . ILE A 1 193 ? -27.587 -2.927 4.149 1.00 69.62 193 ILE A C 1
ATOM 1545 O O . ILE A 1 193 ? -27.276 -4.120 4.236 1.00 69.62 193 ILE A O 1
ATOM 1549 N N . TRP A 1 194 ? -28.855 -2.555 3.946 1.00 81.31 194 TRP A N 1
ATOM 1550 C CA . TRP A 1 194 ? -29.955 -3.520 3.829 1.00 81.31 194 TRP A CA 1
ATOM 1551 C C . TRP A 1 194 ? -29.848 -4.398 2.579 1.00 81.31 194 TRP A C 1
ATOM 1553 O O . TRP A 1 194 ? -30.120 -5.601 2.643 1.00 81.31 194 TRP A O 1
ATOM 1563 N N . LYS A 1 195 ? -29.366 -3.837 1.468 1.00 73.38 195 LYS A N 1
ATOM 1564 C CA . LYS A 1 195 ? -29.081 -4.578 0.233 1.00 73.38 195 LYS A CA 1
ATOM 1565 C C . LYS A 1 195 ? -28.016 -5.646 0.440 1.00 73.38 195 LYS A C 1
ATOM 1567 O O . LYS A 1 195 ? -28.233 -6.794 0.055 1.00 73.38 195 LYS A O 1
ATOM 1572 N N . ILE A 1 196 ? -26.914 -5.298 1.102 1.00 58.41 196 ILE A N 1
ATOM 1573 C CA . ILE A 1 196 ? -25.837 -6.241 1.430 1.00 58.41 196 ILE A CA 1
ATOM 1574 C C . ILE A 1 196 ? -26.369 -7.382 2.309 1.00 58.41 196 ILE A C 1
ATOM 1576 O O . ILE A 1 196 ? -26.129 -8.555 2.018 1.00 58.41 196 ILE A O 1
ATOM 1580 N N . ARG A 1 197 ? -27.148 -7.066 3.352 1.00 76.56 197 ARG A N 1
ATOM 1581 C CA . ARG A 1 197 ? -27.740 -8.073 4.254 1.00 76.56 197 ARG A CA 1
ATOM 1582 C C . ARG A 1 197 ? -28.644 -9.063 3.517 1.00 76.56 197 ARG A C 1
ATOM 1584 O O . ARG A 1 197 ? -28.509 -10.272 3.710 1.00 76.56 197 ARG A O 1
ATOM 1591 N N . LEU A 1 198 ? -29.517 -8.570 2.637 1.00 76.81 198 LEU A N 1
ATOM 1592 C CA . LEU A 1 198 ? -30.363 -9.426 1.802 1.00 76.81 198 LEU A CA 1
ATOM 1593 C C . LEU A 1 198 ? -29.517 -10.303 0.871 1.00 76.81 198 LEU A C 1
ATOM 1595 O O . LEU A 1 198 ? -29.714 -11.514 0.827 1.00 76.81 198 LEU A O 1
ATOM 1599 N N . GLN A 1 199 ? -28.518 -9.741 0.189 1.00 70.12 199 GLN A N 1
ATOM 1600 C CA . GLN A 1 199 ? -27.629 -10.520 -0.679 1.00 70.12 199 GLN A CA 1
ATOM 1601 C C . GLN A 1 199 ? -26.926 -11.662 0.072 1.00 70.12 199 GLN A C 1
ATOM 1603 O O . GLN A 1 199 ? -26.855 -12.782 -0.446 1.00 70.12 199 GLN A O 1
ATOM 1608 N N . TYR A 1 200 ? -26.460 -11.411 1.301 1.00 64.94 200 TYR A N 1
ATOM 1609 C CA . TYR A 1 200 ? -25.872 -12.445 2.153 1.00 64.94 200 TYR A CA 1
ATOM 1610 C C . TYR A 1 200 ? -26.873 -13.544 2.520 1.00 64.94 200 TYR A C 1
ATOM 1612 O O . TYR A 1 200 ? -26.531 -14.719 2.367 1.00 64.94 200 TYR A O 1
ATOM 1620 N N . LYS A 1 201 ? -28.107 -13.205 2.932 1.00 86.56 201 LYS A N 1
ATOM 1621 C CA . LYS A 1 201 ? -29.137 -14.215 3.248 1.00 86.56 201 LYS A CA 1
ATOM 1622 C C . LYS A 1 201 ? -29.422 -15.119 2.046 1.00 86.56 201 LYS A C 1
ATOM 1624 O O . LYS A 1 201 ? -29.329 -16.337 2.174 1.00 86.56 201 LYS A O 1
ATOM 1629 N N . PHE A 1 202 ? -29.666 -14.546 0.867 1.00 84.00 202 PHE A N 1
ATOM 1630 C CA . PHE A 1 202 ? -29.934 -15.330 -0.345 1.00 84.00 202 PHE A CA 1
ATOM 1631 C C . PHE A 1 202 ? -28.731 -16.184 -0.770 1.00 84.00 202 PHE A C 1
ATOM 1633 O O . PHE A 1 202 ? -28.895 -17.303 -1.248 1.00 84.00 202 PHE A O 1
ATOM 1640 N N . SER A 1 203 ? -27.506 -15.676 -0.611 1.00 64.69 203 SER A N 1
ATOM 1641 C CA . SER A 1 203 ? -26.290 -16.442 -0.912 1.00 64.69 203 SER A CA 1
ATOM 1642 C C . SER A 1 203 ? -26.107 -17.637 0.018 1.00 64.69 203 SER A C 1
ATOM 1644 O O . SER A 1 203 ? -25.804 -18.736 -0.448 1.00 64.69 203 SER A O 1
ATOM 1646 N N . ASN A 1 204 ? -26.325 -17.437 1.317 1.00 61.72 204 ASN A N 1
ATOM 1647 C CA . ASN A 1 204 ? -26.182 -18.487 2.317 1.00 61.72 204 ASN A CA 1
ATOM 1648 C C . ASN A 1 204 ? -27.269 -19.556 2.180 1.00 61.72 204 ASN A C 1
ATOM 1650 O O . ASN A 1 204 ? -26.930 -20.739 2.183 1.00 61.72 204 ASN A O 1
ATOM 1654 N N . ALA A 1 205 ? -28.526 -19.157 1.971 1.00 75.31 205 ALA A N 1
ATOM 1655 C CA . ALA A 1 205 ? -29.633 -20.092 1.785 1.00 75.31 205 ALA A CA 1
ATOM 1656 C C . ALA A 1 205 ? -29.422 -20.983 0.547 1.00 75.31 205 ALA A C 1
ATOM 1658 O O . ALA A 1 205 ? -29.434 -22.204 0.662 1.00 75.31 205 ALA A O 1
ATOM 1659 N N . ARG A 1 206 ? -29.017 -20.415 -0.603 1.00 82.25 206 ARG A N 1
ATOM 1660 C CA . ARG A 1 206 ? -28.662 -21.208 -1.801 1.00 82.25 206 ARG A CA 1
ATOM 1661 C C . ARG A 1 206 ? -27.553 -22.239 -1.575 1.00 82.25 206 ARG A C 1
ATOM 1663 O O . ARG A 1 206 ? -27.514 -23.254 -2.263 1.00 82.25 206 ARG A O 1
ATOM 1670 N N . LYS A 1 207 ? -26.602 -21.956 -0.679 1.00 67.19 207 LYS A N 1
ATOM 1671 C CA . LYS A 1 207 ? -25.471 -22.855 -0.394 1.00 67.19 207 LYS A CA 1
ATOM 1672 C C . LYS A 1 207 ? -25.825 -23.942 0.616 1.00 67.19 207 LYS A C 1
ATOM 1674 O O . LYS A 1 207 ? -25.292 -25.039 0.503 1.00 67.19 207 LYS A O 1
ATOM 1679 N N . ARG A 1 208 ? -26.657 -23.622 1.609 1.00 66.81 208 ARG A N 1
ATOM 1680 C CA . ARG A 1 208 ? -26.906 -24.481 2.775 1.00 66.81 208 ARG A CA 1
ATOM 1681 C C . ARG A 1 208 ? -28.267 -25.167 2.737 1.00 66.81 208 ARG A C 1
ATOM 1683 O O . ARG A 1 208 ? -28.340 -26.342 3.059 1.00 66.81 208 ARG A O 1
ATOM 1690 N N . GLU A 1 209 ? -29.306 -24.445 2.335 1.00 79.69 209 GLU A N 1
ATOM 1691 C CA . GLU A 1 209 ? -30.704 -24.887 2.389 1.00 79.69 209 GLU A CA 1
ATOM 1692 C C . GLU A 1 209 ? -31.174 -25.403 1.018 1.00 79.69 209 GLU A C 1
ATOM 1694 O O . GLU A 1 209 ? -31.730 -26.490 0.919 1.00 79.69 209 GLU A O 1
ATOM 1699 N N . ASP A 1 210 ? -30.879 -24.669 -0.060 1.00 80.81 210 ASP A N 1
ATOM 1700 C CA . ASP A 1 210 ? -31.464 -24.905 -1.393 1.00 80.81 210 ASP A CA 1
ATOM 1701 C C . ASP A 1 210 ? -30.474 -25.497 -2.414 1.00 80.81 210 ASP A C 1
ATOM 1703 O O . ASP A 1 210 ? -30.692 -25.457 -3.628 1.00 80.81 210 ASP A O 1
ATOM 1707 N N . SER A 1 211 ? -29.346 -26.031 -1.942 1.00 74.00 211 SER A N 1
ATOM 1708 C CA . SER A 1 211 ? -28.241 -26.498 -2.794 1.00 74.00 211 SER A CA 1
ATOM 1709 C C . SER A 1 211 ? -28.594 -27.713 -3.665 1.00 74.00 211 SER A C 1
ATOM 1711 O O . SER A 1 211 ? -27.942 -27.957 -4.690 1.00 74.00 211 SER A O 1
ATOM 1713 N N . SER A 1 212 ? -29.628 -28.456 -3.271 1.00 76.44 212 SER A N 1
ATOM 1714 C CA . SER A 1 212 ? -30.183 -29.609 -3.980 1.00 76.44 212 SER A CA 1
ATOM 1715 C C . SER A 1 212 ? -31.177 -29.229 -5.084 1.00 76.44 212 SER A C 1
ATOM 1717 O O . SER A 1 212 ? -31.515 -30.080 -5.902 1.00 76.44 212 SER A O 1
ATOM 1719 N N . LEU A 1 213 ? -31.634 -27.971 -5.156 1.00 77.06 213 LEU A N 1
ATOM 1720 C CA . LEU A 1 213 ? -32.670 -27.580 -6.110 1.00 77.06 213 LEU A CA 1
ATOM 1721 C C . LEU A 1 213 ? -32.135 -27.502 -7.553 1.00 77.06 213 LEU A C 1
ATOM 1723 O O . LEU A 1 213 ? -31.110 -26.852 -7.788 1.00 77.06 213 LEU A O 1
ATOM 1727 N N . PRO A 1 214 ? -32.859 -28.038 -8.559 1.00 72.25 214 PRO A N 1
ATOM 1728 C CA . PRO A 1 214 ? -32.427 -28.020 -9.961 1.00 72.25 214 PRO A CA 1
ATOM 1729 C C . PRO A 1 214 ? -32.135 -26.616 -10.517 1.00 72.25 214 PRO A C 1
ATOM 1731 O O . PRO A 1 214 ? -31.191 -26.425 -11.282 1.00 72.25 214 PRO A O 1
ATOM 1734 N N . VAL A 1 215 ? -32.889 -25.593 -10.099 1.00 67.50 215 VAL A N 1
ATOM 1735 C CA . VAL A 1 215 ? -32.670 -24.184 -10.496 1.00 67.50 215 VAL A CA 1
ATOM 1736 C C . VAL A 1 215 ? -31.370 -23.589 -9.924 1.00 67.50 215 VAL A C 1
ATOM 1738 O O . VAL A 1 215 ? -30.786 -22.673 -10.506 1.00 67.50 215 VAL A O 1
ATOM 1741 N N . VAL A 1 216 ? -30.886 -24.126 -8.800 1.00 66.12 216 VAL A N 1
ATOM 1742 C CA . VAL A 1 216 ? -29.614 -23.748 -8.166 1.00 66.12 216 VAL A CA 1
ATOM 1743 C C . VAL A 1 216 ? -28.461 -24.571 -8.754 1.00 66.12 216 VAL A C 1
ATOM 1745 O O . VAL A 1 216 ? -27.382 -24.030 -9.009 1.00 66.12 216 VAL A O 1
ATOM 1748 N N . GLN A 1 217 ? -28.696 -25.854 -9.051 1.00 65.94 217 GLN A N 1
ATOM 1749 C CA . GLN A 1 217 ? -27.726 -26.757 -9.678 1.00 65.94 217 GLN A CA 1
ATOM 1750 C C . GLN A 1 217 ? -27.458 -26.430 -11.154 1.00 65.94 217 GLN A C 1
ATOM 1752 O O . GLN A 1 217 ? -26.301 -26.389 -11.551 1.00 65.94 217 GLN A O 1
ATOM 1757 N N . SER A 1 218 ? -28.476 -26.094 -11.953 1.00 52.75 218 SER A N 1
ATOM 1758 C CA . SER A 1 218 ? -28.323 -25.675 -13.364 1.00 52.75 218 SER A CA 1
ATOM 1759 C C . SER A 1 218 ? -27.499 -24.392 -13.536 1.00 52.75 218 SER A C 1
ATOM 1761 O O . SER A 1 218 ? -26.931 -24.143 -14.598 1.00 52.75 218 SER A O 1
ATOM 1763 N N . ARG A 1 219 ? -27.392 -23.576 -12.478 1.00 51.34 219 ARG A N 1
ATOM 1764 C CA . ARG A 1 219 ? -26.511 -22.401 -12.421 1.00 51.34 219 ARG A CA 1
ATOM 1765 C C . ARG A 1 219 ? -25.138 -22.680 -11.801 1.00 51.34 219 ARG A C 1
ATOM 1767 O O . ARG A 1 219 ? -24.279 -21.792 -11.860 1.00 51.34 219 ARG A O 1
ATOM 1774 N N . LYS A 1 220 ? -24.877 -23.881 -11.258 1.00 49.31 220 LYS A N 1
ATOM 1775 C CA . LYS A 1 220 ? -23.498 -24.354 -11.051 1.00 49.31 220 LYS A CA 1
ATOM 1776 C C . LYS A 1 220 ? -22.910 -24.564 -12.442 1.00 49.31 220 LYS A C 1
ATOM 1778 O O . LYS A 1 220 ? -23.302 -25.471 -13.163 1.00 49.31 220 LYS A O 1
ATOM 1783 N N . ARG A 1 221 ? -22.009 -23.670 -12.850 1.00 39.81 221 ARG A N 1
ATOM 1784 C CA . ARG A 1 221 ? -21.363 -23.729 -14.165 1.00 39.81 221 ARG A CA 1
ATOM 1785 C C . ARG A 1 221 ? -20.685 -25.090 -14.346 1.00 39.81 221 ARG A C 1
ATOM 1787 O O . ARG A 1 221 ? -19.649 -25.334 -13.730 1.00 39.81 221 ARG A O 1
ATOM 1794 N N . VAL A 1 222 ? -21.228 -25.918 -15.234 1.00 38.56 222 VAL A N 1
ATOM 1795 C CA . VAL A 1 222 ? -20.450 -26.921 -15.964 1.00 38.56 222 VAL A CA 1
ATOM 1796 C C . VAL A 1 222 ? -19.404 -26.132 -16.749 1.00 38.56 222 VAL A C 1
ATOM 1798 O O . VAL A 1 222 ? -19.756 -25.255 -17.537 1.00 38.56 222 VAL A O 1
ATOM 1801 N N . ARG A 1 223 ? -18.118 -26.342 -16.461 1.00 34.03 223 ARG A N 1
ATOM 1802 C CA . ARG A 1 223 ? -17.036 -25.745 -17.251 1.00 34.03 223 ARG A CA 1
ATOM 1803 C C . ARG A 1 223 ? -16.874 -26.595 -18.513 1.00 34.03 223 ARG A C 1
ATOM 1805 O O . ARG A 1 223 ? -16.582 -27.779 -18.361 1.00 34.03 223 ARG A O 1
ATOM 1812 N N . PRO A 1 224 ? -17.054 -26.050 -19.727 1.00 32.81 224 PRO A N 1
ATOM 1813 C CA . PRO A 1 224 ? -16.706 -26.783 -20.931 1.00 32.81 224 PRO A CA 1
ATOM 1814 C C . PRO A 1 224 ? -15.186 -26.881 -21.055 1.00 32.81 224 PRO A C 1
ATOM 1816 O O . PRO A 1 224 ? -14.459 -25.935 -20.742 1.00 32.81 224 PRO A O 1
ATOM 1819 N N . SER A 1 225 ? -14.751 -28.049 -21.515 1.00 31.64 225 SER A N 1
ATOM 1820 C CA . SER A 1 225 ? -13.407 -28.332 -22.003 1.00 31.64 225 SER A CA 1
ATOM 1821 C C . SER A 1 225 ? -12.992 -27.346 -23.101 1.00 31.64 225 SER A C 1
ATOM 1823 O O . SER A 1 225 ? -13.820 -26.883 -23.884 1.00 31.64 225 SER A O 1
ATOM 1825 N N . LEU A 1 226 ? -11.698 -27.038 -23.129 1.00 42.47 226 LEU A N 1
ATOM 1826 C CA . LEU A 1 226 ? -11.021 -26.167 -24.083 1.00 42.47 226 LEU A CA 1
ATOM 1827 C C . LEU A 1 226 ? -11.229 -26.646 -25.527 1.00 42.47 226 LEU A C 1
ATOM 1829 O O . LEU A 1 226 ? -10.837 -27.759 -25.870 1.00 42.47 226 LEU A O 1
ATOM 1833 N N . HIS A 1 227 ? -11.738 -25.770 -26.392 1.00 33.16 227 HIS A N 1
ATOM 1834 C CA . HIS A 1 227 ? -11.372 -25.795 -27.802 1.00 33.16 227 HIS A CA 1
ATOM 1835 C C . HIS A 1 227 ? -11.327 -24.372 -28.361 1.00 33.16 227 HIS A C 1
ATOM 1837 O O . HIS A 1 227 ? -12.148 -23.520 -28.024 1.00 33.16 227 HIS A O 1
ATOM 1843 N N . LEU A 1 228 ? -10.297 -24.132 -29.165 1.00 42.00 228 LEU A N 1
ATOM 1844 C CA . LEU A 1 228 ? -9.959 -22.872 -29.810 1.00 42.00 228 LEU A CA 1
ATOM 1845 C C . LEU A 1 228 ? -11.084 -22.350 -30.716 1.00 42.00 228 LEU A C 1
ATOM 1847 O O . LEU A 1 228 ? -11.746 -23.130 -31.399 1.00 42.00 228 LEU A O 1
ATOM 1851 N N . SER A 1 229 ? -11.134 -21.015 -30.796 1.00 33.44 229 SER A N 1
ATOM 1852 C CA . SER A 1 229 ? -11.758 -20.159 -31.816 1.00 33.44 229 SER A CA 1
ATOM 1853 C C . SER A 1 229 ? -12.993 -19.362 -31.370 1.00 33.44 229 SER A C 1
ATOM 1855 O O . SER A 1 229 ? -13.970 -19.896 -30.859 1.00 33.44 229 SER A O 1
ATOM 1857 N N . GLN A 1 230 ? -12.899 -18.061 -31.669 1.00 33.28 230 GLN A N 1
ATOM 1858 C CA . GLN A 1 230 ? -13.902 -16.992 -31.623 1.00 33.28 230 GLN A CA 1
ATOM 1859 C C . GLN A 1 230 ? -14.249 -16.424 -30.243 1.00 33.28 230 GLN A C 1
ATOM 1861 O O . GLN A 1 230 ? -14.929 -17.026 -29.423 1.00 33.28 230 GLN A O 1
ATOM 1866 N N . VAL A 1 231 ? -13.772 -15.193 -30.038 1.00 40.47 231 VAL A N 1
ATOM 1867 C CA . VAL A 1 231 ? -14.019 -14.310 -28.895 1.00 40.47 231 VAL A CA 1
ATOM 1868 C C . VAL A 1 231 ? -15.502 -13.929 -28.819 1.00 40.47 231 VAL A C 1
ATOM 1870 O O . VAL A 1 231 ? -16.002 -13.279 -29.735 1.00 40.47 231 VAL A O 1
ATOM 1873 N N . PRO A 1 232 ? -16.183 -14.175 -27.686 1.00 35.22 232 PRO A N 1
ATOM 1874 C CA . PRO A 1 232 ? -17.309 -13.362 -27.259 1.00 35.22 232 PRO A CA 1
ATOM 1875 C C . PRO A 1 232 ? -16.846 -12.454 -26.113 1.00 35.22 232 PRO A C 1
ATOM 1877 O O . PRO A 1 232 ? -16.144 -12.896 -25.202 1.00 35.22 232 PRO A O 1
ATOM 1880 N N . ALA A 1 233 ? -17.247 -11.181 -26.169 1.00 42.19 233 ALA A N 1
ATOM 1881 C CA . ALA A 1 233 ? -16.892 -10.119 -25.228 1.00 42.19 233 ALA A CA 1
ATOM 1882 C C . ALA A 1 233 ? -16.756 -10.617 -23.775 1.00 42.19 233 ALA A C 1
ATOM 1884 O O . ALA A 1 233 ? -17.726 -11.038 -23.134 1.00 42.19 233 ALA A O 1
ATOM 1885 N N . ALA A 1 234 ? -15.517 -10.585 -23.277 1.00 39.19 234 ALA A N 1
ATOM 1886 C CA . ALA A 1 234 ? -15.152 -11.089 -21.967 1.00 39.19 234 ALA A CA 1
ATOM 1887 C C . ALA A 1 234 ? -16.010 -10.428 -2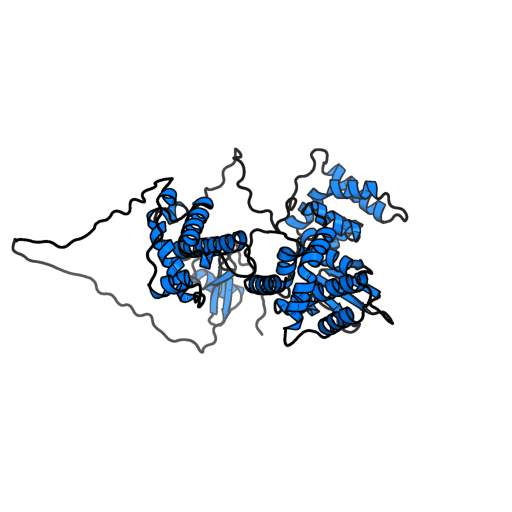0.882 1.00 39.19 234 ALA A C 1
ATOM 1889 O O . ALA A 1 234 ? -16.015 -9.206 -20.712 1.00 39.19 234 ALA A O 1
ATOM 1890 N N . ARG A 1 235 ? -16.706 -11.247 -20.087 1.00 37.81 235 ARG A N 1
ATOM 1891 C CA . ARG A 1 235 ? -17.165 -10.821 -18.762 1.00 37.81 235 ARG A CA 1
ATOM 1892 C C . ARG A 1 235 ? -15.907 -10.474 -17.973 1.00 37.81 235 ARG A C 1
ATOM 1894 O O . ARG A 1 235 ? -15.217 -11.390 -17.534 1.00 37.81 235 ARG A O 1
ATOM 1901 N N . LYS A 1 236 ? -15.595 -9.178 -17.861 1.00 43.50 236 LYS A N 1
ATOM 1902 C CA . LYS A 1 236 ? -14.411 -8.668 -17.164 1.00 43.50 236 LYS A CA 1
ATOM 1903 C C . LYS A 1 236 ? -14.398 -9.254 -15.752 1.00 43.50 236 LYS A C 1
ATOM 1905 O O . LYS A 1 236 ? -15.227 -8.895 -14.916 1.00 43.50 236 LYS A O 1
ATOM 1910 N N . THR A 1 237 ? -13.509 -10.211 -15.505 1.00 47.34 237 THR A N 1
ATOM 1911 C CA . THR A 1 237 ? -13.093 -10.530 -14.142 1.00 47.34 237 THR A CA 1
ATOM 1912 C C . THR A 1 237 ? -12.575 -9.235 -13.520 1.00 47.34 237 THR A C 1
ATOM 1914 O O . THR A 1 237 ? -11.961 -8.447 -14.248 1.00 47.34 237 THR A O 1
ATOM 1917 N N . PRO A 1 238 ? -12.839 -8.964 -12.229 1.00 52.00 238 PRO A N 1
ATOM 1918 C CA . PRO A 1 238 ? -12.248 -7.801 -11.585 1.00 52.00 238 PRO A CA 1
ATOM 1919 C C . PRO A 1 238 ? -10.727 -7.841 -11.796 1.00 52.00 238 PRO A C 1
ATOM 1921 O O . PRO A 1 238 ? -10.151 -8.937 -11.780 1.00 52.00 238 PRO A O 1
ATOM 1924 N N . PRO A 1 239 ? -10.094 -6.688 -12.067 1.00 58.88 239 PRO A N 1
ATOM 1925 C CA . PRO A 1 239 ? -8.657 -6.643 -12.260 1.00 58.88 239 PRO A CA 1
ATOM 1926 C C . PRO A 1 239 ? -7.958 -7.243 -11.039 1.00 58.88 239 PRO A C 1
ATOM 1928 O O . PRO A 1 239 ? -8.362 -7.003 -9.898 1.00 58.88 239 PRO A O 1
ATOM 1931 N N . GLN A 1 240 ? -6.921 -8.047 -11.276 1.00 68.25 240 GLN A N 1
ATOM 1932 C CA . GLN A 1 240 ? -6.109 -8.592 -10.194 1.00 68.25 240 GLN A CA 1
ATOM 1933 C C . GLN A 1 240 ? -5.524 -7.422 -9.389 1.00 68.25 240 GLN A C 1
ATOM 1935 O O . GLN A 1 240 ? -5.096 -6.429 -9.975 1.00 68.25 240 GLN A O 1
ATOM 1940 N N . TRP A 1 241 ? -5.583 -7.499 -8.054 1.00 79.25 241 TRP A N 1
ATOM 1941 C CA . TRP A 1 241 ? -5.228 -6.392 -7.149 1.00 79.25 241 TRP A CA 1
ATOM 1942 C C . TRP A 1 241 ? -6.051 -5.098 -7.306 1.00 79.25 241 TRP A C 1
ATOM 1944 O O . TRP A 1 241 ? -5.713 -4.083 -6.710 1.00 79.25 241 TRP A O 1
ATOM 1954 N N . GLY A 1 242 ? -7.133 -5.097 -8.089 1.00 82.88 242 GLY A N 1
ATOM 1955 C CA . GLY A 1 242 ? -7.854 -3.866 -8.427 1.00 82.88 242 GLY A CA 1
ATOM 1956 C C . GLY A 1 242 ? -7.108 -2.972 -9.423 1.00 82.88 242 GLY A C 1
ATOM 1957 O O . GLY A 1 242 ? -7.513 -1.834 -9.637 1.00 82.88 242 GLY A O 1
ATOM 1958 N N . MET A 1 243 ? -6.030 -3.480 -10.029 1.00 89.25 243 MET A N 1
ATOM 1959 C CA . MET A 1 243 ? -5.118 -2.737 -10.895 1.00 89.25 243 MET A CA 1
ATOM 1960 C C . MET A 1 243 ? -5.443 -2.948 -12.374 1.00 89.25 243 MET A C 1
ATOM 1962 O O . MET A 1 243 ? -5.354 -4.067 -12.885 1.00 89.25 243 MET A O 1
ATOM 1966 N N . ILE A 1 244 ? -5.815 -1.881 -13.082 1.00 86.75 244 ILE A N 1
ATOM 1967 C CA . ILE A 1 244 ? -6.323 -1.993 -14.456 1.00 86.75 244 ILE A CA 1
ATOM 1968 C C . ILE A 1 244 ? -5.259 -2.451 -15.463 1.00 86.75 244 ILE A C 1
ATOM 1970 O O . ILE A 1 244 ? -5.587 -3.198 -16.382 1.00 86.75 244 ILE A O 1
ATOM 1974 N N . ASN A 1 245 ? -3.990 -2.094 -15.243 1.00 89.75 245 ASN A N 1
ATOM 1975 C CA . ASN A 1 245 ? -2.860 -2.464 -16.096 1.00 89.75 245 ASN A CA 1
ATOM 1976 C C . ASN A 1 245 ? -1.960 -3.501 -15.405 1.00 89.75 245 ASN A C 1
ATOM 1978 O O . ASN A 1 245 ? -0.739 -3.372 -15.381 1.00 89.75 245 ASN A O 1
ATOM 1982 N N . TYR A 1 246 ? -2.557 -4.536 -14.804 1.00 89.56 246 TYR A N 1
ATOM 1983 C CA . TYR A 1 246 ? -1.804 -5.563 -14.071 1.00 89.56 246 TYR A CA 1
ATOM 1984 C C . TYR A 1 246 ? -0.837 -6.376 -14.961 1.00 89.56 246 TYR A C 1
ATOM 1986 O O . TYR A 1 246 ? 0.289 -6.667 -14.545 1.00 89.56 246 TYR A O 1
ATOM 1994 N N . LEU A 1 247 ? -1.283 -6.724 -16.174 1.00 88.75 247 LEU A N 1
ATOM 1995 C CA . LEU A 1 247 ? -0.535 -7.408 -17.240 1.00 88.75 247 LEU A CA 1
ATOM 1996 C C . LEU A 1 247 ? -0.923 -6.778 -18.593 1.00 88.75 247 LEU A C 1
ATOM 1998 O O . LEU A 1 247 ? -1.763 -7.334 -19.307 1.00 88.75 247 LEU A O 1
ATOM 2002 N N . PRO A 1 248 ? -0.408 -5.580 -18.913 1.00 88.44 248 PRO A N 1
ATOM 2003 C CA . PRO A 1 248 ? -0.764 -4.878 -20.139 1.00 88.44 248 PRO A CA 1
ATOM 2004 C C . PRO A 1 248 ? -0.114 -5.559 -21.348 1.00 88.44 248 PRO A C 1
ATOM 2006 O O . PRO A 1 248 ? 0.926 -6.211 -21.226 1.00 88.44 248 PRO A O 1
ATOM 2009 N N . GLN A 1 249 ? -0.711 -5.393 -22.526 1.00 81.12 249 GLN A N 1
ATOM 2010 C CA . GLN A 1 249 ? -0.095 -5.830 -23.779 1.00 81.12 249 GLN A CA 1
ATOM 2011 C C . GLN A 1 249 ? 1.045 -4.885 -24.167 1.00 81.12 249 GLN A C 1
ATOM 2013 O O . GLN A 1 249 ? 1.012 -3.697 -23.835 1.00 81.12 249 GLN A O 1
ATOM 2018 N N . ARG A 1 250 ? 2.052 -5.426 -24.858 1.00 79.62 250 ARG A N 1
ATOM 2019 C CA . ARG A 1 250 ? 3.133 -4.624 -25.432 1.00 79.62 250 ARG A CA 1
ATOM 2020 C C . ARG A 1 250 ? 2.550 -3.677 -26.485 1.00 79.62 250 ARG A C 1
ATOM 2022 O O . ARG A 1 250 ? 1.570 -4.015 -27.149 1.00 79.62 250 ARG A O 1
ATOM 2029 N N . GLN A 1 251 ? 3.130 -2.487 -26.606 1.00 75.75 251 GLN A N 1
ATOM 2030 C CA . GLN A 1 251 ? 2.775 -1.542 -27.662 1.00 75.75 251 GLN A CA 1
ATOM 2031 C C . GLN A 1 251 ? 3.117 -2.139 -29.034 1.00 75.75 251 GLN A C 1
ATOM 2033 O O . GLN A 1 251 ? 4.156 -2.773 -29.183 1.00 75.75 251 GLN A O 1
ATOM 2038 N N . GLU A 1 252 ? 2.266 -1.922 -30.040 1.00 62.19 252 GLU A N 1
ATOM 2039 C CA . GLU A 1 252 ? 2.438 -2.505 -31.385 1.00 62.19 252 GLU A CA 1
ATOM 2040 C C . GLU A 1 252 ? 3.736 -2.064 -32.084 1.00 62.19 252 GLU A C 1
ATOM 2042 O O . GLU A 1 252 ? 4.231 -2.761 -32.964 1.00 62.19 252 GLU A O 1
ATOM 2047 N N . SER A 1 253 ? 4.294 -0.917 -31.689 1.00 65.88 253 SER A N 1
ATOM 2048 C CA . SER A 1 253 ? 5.547 -0.373 -32.220 1.00 65.88 253 SER A CA 1
ATOM 2049 C C . SER A 1 253 ? 6.811 -1.004 -31.633 1.00 65.88 253 SER A C 1
ATOM 2051 O O . SER A 1 253 ? 7.901 -0.686 -32.100 1.00 65.88 253 SER A O 1
ATOM 2053 N N . GLU A 1 254 ? 6.693 -1.837 -30.598 1.00 75.56 254 GLU A N 1
ATOM 2054 C CA . GLU A 1 254 ? 7.831 -2.383 -29.857 1.00 75.56 254 GLU A CA 1
ATOM 2055 C C . GLU A 1 254 ? 8.017 -3.881 -30.149 1.00 75.56 254 GLU A C 1
ATOM 2057 O O . GLU A 1 254 ? 7.086 -4.684 -30.043 1.00 75.56 254 GLU A O 1
ATOM 2062 N N . ASP A 1 255 ? 9.250 -4.275 -30.465 1.00 70.56 255 ASP A N 1
ATOM 2063 C CA . ASP A 1 255 ? 9.681 -5.660 -30.634 1.00 70.56 255 ASP A CA 1
ATOM 2064 C C . ASP A 1 255 ? 10.746 -6.037 -29.588 1.00 70.56 255 ASP A C 1
ATOM 2066 O O . ASP A 1 255 ? 11.173 -5.222 -28.773 1.00 70.56 255 ASP A O 1
ATOM 2070 N N . ASP A 1 256 ? 11.182 -7.297 -29.568 1.00 71.81 256 ASP A N 1
ATOM 2071 C CA . ASP A 1 256 ? 12.148 -7.750 -28.556 1.00 71.81 256 ASP A CA 1
ATOM 2072 C C . ASP A 1 256 ? 13.488 -6.992 -28.637 1.00 71.81 256 ASP A C 1
ATOM 2074 O O . ASP A 1 256 ? 14.143 -6.767 -27.619 1.00 71.81 256 ASP A O 1
ATOM 2078 N N . LYS A 1 257 ? 13.899 -6.557 -29.838 1.00 75.44 257 LYS A N 1
ATOM 2079 C CA . LYS A 1 257 ? 15.155 -5.819 -30.031 1.00 75.44 257 LYS A CA 1
ATOM 2080 C C . LYS A 1 257 ? 15.033 -4.381 -29.542 1.00 75.44 257 LYS A C 1
ATOM 2082 O O . LYS A 1 257 ? 15.996 -3.856 -28.972 1.00 75.44 257 LYS A O 1
ATOM 2087 N N . SER A 1 258 ? 13.894 -3.731 -29.769 1.00 79.19 258 SER A N 1
ATOM 2088 C CA . SER A 1 258 ? 13.651 -2.370 -29.292 1.00 79.19 258 SER A CA 1
ATOM 2089 C C . SER A 1 258 ? 13.528 -2.337 -27.768 1.00 79.19 258 SER A C 1
ATOM 2091 O O . SER A 1 258 ? 14.180 -1.504 -27.137 1.00 79.19 258 SER A O 1
ATOM 2093 N N . ILE A 1 259 ? 12.832 -3.305 -27.161 1.00 88.31 259 ILE A N 1
ATOM 2094 C CA . ILE A 1 259 ? 12.746 -3.452 -25.701 1.00 88.31 259 ILE A CA 1
ATOM 2095 C C . ILE A 1 259 ? 14.131 -3.632 -25.077 1.00 88.31 259 ILE A C 1
ATOM 2097 O O . ILE A 1 259 ? 14.490 -2.884 -24.164 1.00 88.31 259 ILE A O 1
ATOM 2101 N N . GLU A 1 260 ? 14.947 -4.552 -25.594 1.00 87.94 260 GLU A N 1
ATOM 2102 C CA . GLU A 1 260 ? 16.313 -4.741 -25.094 1.00 87.94 260 GLU A CA 1
ATOM 2103 C C . GLU A 1 260 ? 17.145 -3.457 -25.251 1.00 87.94 260 GLU A C 1
ATOM 2105 O O . GLU A 1 260 ? 17.876 -3.055 -24.343 1.00 87.94 260 GLU A O 1
ATOM 2110 N N . SER A 1 261 ? 16.981 -2.740 -26.367 1.00 89.06 261 SER A N 1
ATOM 2111 C CA . SER A 1 261 ? 17.659 -1.458 -26.597 1.00 89.06 261 SER A CA 1
ATOM 2112 C C . SER A 1 261 ? 17.264 -0.394 -25.567 1.00 89.06 261 SER A C 1
ATOM 2114 O O . SER A 1 261 ? 18.140 0.326 -25.074 1.00 89.06 261 SER A O 1
ATOM 2116 N N . HIS A 1 262 ? 15.979 -0.308 -25.204 1.00 92.38 262 HIS A N 1
ATOM 2117 C CA . HIS A 1 262 ? 15.481 0.585 -24.152 1.00 92.38 262 HIS A CA 1
ATOM 2118 C C . HIS A 1 262 ? 16.052 0.215 -22.780 1.00 92.38 262 HIS A C 1
ATOM 2120 O O . HIS A 1 262 ? 16.540 1.099 -22.077 1.00 92.38 262 HIS A O 1
ATOM 2126 N N . ILE A 1 263 ? 16.069 -1.072 -22.416 1.00 92.56 263 ILE A N 1
ATOM 2127 C CA . ILE A 1 263 ? 16.624 -1.559 -21.137 1.00 92.56 263 ILE A CA 1
ATOM 2128 C C . ILE A 1 263 ? 18.118 -1.225 -21.032 1.00 92.56 263 ILE A C 1
ATOM 2130 O O . ILE A 1 263 ? 18.573 -0.649 -20.039 1.00 92.56 263 ILE A O 1
ATOM 2134 N N . GLN A 1 264 ? 18.894 -1.519 -22.077 1.00 95.12 264 GLN A N 1
ATOM 2135 C CA . GLN A 1 264 ? 20.324 -1.202 -22.117 1.00 95.12 264 GLN A CA 1
ATOM 2136 C C . GLN A 1 264 ? 20.580 0.307 -22.082 1.00 95.12 264 GLN A C 1
ATOM 2138 O O . GLN A 1 264 ? 21.563 0.765 -21.492 1.00 95.12 264 GLN A O 1
ATOM 2143 N N . TRP A 1 265 ? 19.708 1.101 -22.710 1.00 96.81 265 TRP A N 1
ATOM 2144 C CA . TRP A 1 265 ? 19.783 2.556 -22.635 1.00 96.81 265 TRP A CA 1
ATOM 2145 C C . TRP A 1 265 ? 19.493 3.066 -21.221 1.00 96.81 265 TRP A C 1
ATOM 2147 O O . TRP A 1 265 ? 20.300 3.837 -20.706 1.00 96.81 265 TRP A O 1
ATOM 2157 N N . LEU A 1 266 ? 18.431 2.583 -20.566 1.00 96.38 266 LEU A N 1
ATOM 2158 C CA . LEU A 1 266 ? 18.070 2.936 -19.188 1.00 96.38 266 LEU A CA 1
ATOM 2159 C C . LEU A 1 266 ? 19.219 2.653 -18.215 1.00 96.38 266 LEU A C 1
ATOM 2161 O O . LEU A 1 266 ? 19.589 3.527 -17.430 1.00 96.38 266 LEU A O 1
ATOM 2165 N N . ARG A 1 267 ? 19.837 1.470 -18.313 1.00 96.25 267 ARG A N 1
ATOM 2166 C CA . ARG A 1 267 ? 21.004 1.088 -17.500 1.00 96.25 267 ARG A CA 1
ATOM 2167 C C . ARG A 1 267 ? 22.168 2.066 -17.657 1.00 96.25 267 ARG A C 1
ATOM 2169 O O . ARG A 1 267 ? 22.714 2.531 -16.663 1.00 96.25 267 ARG A O 1
ATOM 2176 N N . ARG A 1 268 ? 22.521 2.418 -18.898 1.00 96.19 268 ARG A N 1
ATOM 2177 C CA . ARG A 1 268 ? 23.578 3.406 -19.185 1.00 96.19 268 ARG A CA 1
ATOM 2178 C C . ARG A 1 268 ? 23.206 4.818 -18.739 1.00 96.19 268 ARG A C 1
ATOM 2180 O O . ARG A 1 268 ? 24.084 5.594 -18.379 1.00 96.19 268 ARG A O 1
ATOM 2187 N N . GLU A 1 269 ? 21.929 5.177 -18.801 1.00 96.31 269 GLU A N 1
ATOM 2188 C CA . GLU A 1 269 ? 21.463 6.501 -18.392 1.00 96.31 269 GLU A CA 1
ATOM 2189 C C . GLU A 1 269 ? 21.531 6.679 -16.872 1.00 96.31 269 GLU A C 1
ATOM 2191 O O . GLU A 1 269 ? 21.903 7.752 -16.404 1.00 96.31 269 GLU A O 1
ATOM 2196 N N . ASN A 1 270 ? 21.250 5.617 -16.108 1.00 94.81 270 ASN A N 1
ATOM 2197 C CA . ASN A 1 270 ? 21.261 5.635 -14.643 1.00 94.81 270 ASN A CA 1
ATOM 2198 C C . ASN A 1 270 ? 22.640 5.990 -14.056 1.00 94.81 270 ASN A C 1
ATOM 2200 O O . ASN A 1 270 ? 22.727 6.552 -12.972 1.00 94.81 270 ASN A O 1
ATOM 2204 N N . THR A 1 271 ? 23.729 5.727 -14.788 1.00 95.25 271 THR A N 1
ATOM 2205 C CA . THR A 1 271 ? 25.095 6.029 -14.329 1.00 95.25 271 THR A CA 1
ATOM 2206 C C . THR A 1 271 ? 25.527 7.475 -14.593 1.00 95.25 271 THR A C 1
ATOM 2208 O O . THR A 1 271 ? 26.657 7.853 -14.273 1.00 95.25 271 THR A O 1
ATOM 2211 N N . LYS A 1 272 ? 24.694 8.296 -15.246 1.00 94.75 272 LYS A N 1
ATOM 2212 C CA . LYS A 1 272 ? 25.051 9.675 -15.602 1.00 94.75 272 LYS A CA 1
ATOM 2213 C C . LYS A 1 272 ? 24.753 10.637 -14.459 1.00 94.75 272 LYS A C 1
ATOM 2215 O O . LYS A 1 272 ? 23.697 10.597 -13.850 1.00 94.75 272 LYS A O 1
ATOM 2220 N N . LYS A 1 273 ? 25.636 11.622 -14.269 1.00 93.56 273 LYS A N 1
ATOM 2221 C CA . LYS A 1 273 ? 25.423 12.720 -13.305 1.00 93.56 273 LYS A CA 1
ATOM 2222 C C . LYS A 1 273 ? 24.253 13.647 -13.663 1.00 93.56 273 LYS A C 1
ATOM 2224 O O . LYS A 1 273 ? 23.733 14.330 -12.792 1.00 93.56 273 LYS A O 1
ATOM 2229 N N . LYS A 1 274 ? 23.901 13.737 -14.949 1.00 93.19 274 LYS A N 1
ATOM 2230 C CA . LYS A 1 274 ? 22.791 14.553 -15.465 1.00 93.19 274 LYS A CA 1
ATOM 2231 C C . LYS A 1 274 ? 21.957 13.714 -16.435 1.00 93.19 274 LYS A C 1
ATOM 2233 O O . LYS A 1 274 ? 22.224 13.760 -17.638 1.00 93.19 274 LYS A O 1
ATOM 2238 N N . PRO A 1 275 ? 21.029 12.898 -15.919 1.00 93.06 275 PRO A N 1
ATOM 2239 C CA . PRO A 1 275 ? 20.188 12.044 -16.744 1.00 93.06 275 PRO A CA 1
ATOM 2240 C C . PRO A 1 275 ? 19.198 12.824 -17.615 1.00 93.06 275 PRO A C 1
ATOM 2242 O O . PRO A 1 275 ? 18.740 13.909 -17.256 1.00 93.06 275 PRO A O 1
ATOM 2245 N N . HIS A 1 276 ? 18.820 12.241 -18.749 1.00 90.56 276 HIS A N 1
ATOM 2246 C CA . HIS A 1 276 ? 17.779 12.755 -19.633 1.00 90.56 276 HIS A CA 1
ATOM 2247 C C . HIS A 1 276 ? 16.386 12.274 -19.189 1.00 90.56 276 HIS A C 1
ATOM 2249 O O . HIS A 1 276 ? 15.785 11.405 -19.826 1.00 90.56 276 HIS A O 1
ATOM 2255 N N . TYR A 1 277 ? 15.861 12.857 -18.107 1.00 90.94 277 TYR A N 1
ATOM 2256 C CA . TYR A 1 277 ? 14.633 12.406 -17.428 1.00 90.94 277 TYR A CA 1
ATOM 2257 C C . TYR A 1 277 ? 13.426 12.182 -18.352 1.00 90.94 277 TYR A C 1
ATOM 2259 O O . TYR A 1 277 ? 12.809 11.128 -18.279 1.00 90.94 277 TYR A O 1
ATOM 2267 N N . SER A 1 278 ? 13.147 13.080 -19.307 1.00 89.19 278 SER A N 1
ATOM 2268 C CA . SER A 1 278 ? 12.036 12.882 -20.265 1.00 89.19 278 SER A CA 1
ATOM 2269 C C . SER A 1 278 ? 12.139 11.555 -21.024 1.00 89.19 278 SER A C 1
ATOM 2271 O O . SER A 1 278 ? 11.151 10.858 -21.229 1.00 89.19 278 SER A O 1
ATOM 2273 N N . ARG A 1 279 ? 13.362 11.169 -21.400 1.00 91.00 279 ARG A N 1
ATOM 2274 C CA . ARG A 1 279 ? 13.610 9.936 -22.153 1.00 91.00 279 ARG A CA 1
ATOM 2275 C C . ARG A 1 279 ? 13.630 8.714 -21.236 1.00 91.00 279 ARG A C 1
ATOM 2277 O O . ARG A 1 279 ? 13.291 7.622 -21.679 1.00 91.00 279 ARG A O 1
ATOM 2284 N N . VAL A 1 280 ? 13.984 8.892 -19.960 1.00 91.19 280 VAL A N 1
ATOM 2285 C CA . VAL A 1 280 ? 13.792 7.864 -18.926 1.00 91.19 280 VAL A CA 1
ATOM 2286 C C . VAL A 1 280 ? 12.310 7.544 -18.794 1.00 91.19 280 VAL A C 1
ATOM 2288 O O . VAL A 1 280 ? 11.949 6.380 -18.926 1.00 91.19 280 VAL A O 1
ATOM 2291 N N . THR A 1 281 ? 11.445 8.551 -18.654 1.00 89.69 281 THR A N 1
ATOM 2292 C CA . THR A 1 281 ? 9.992 8.348 -18.561 1.00 89.69 281 THR A CA 1
ATOM 2293 C C . THR A 1 281 ? 9.426 7.633 -19.794 1.00 89.69 281 THR A C 1
ATOM 2295 O O . THR A 1 281 ? 8.632 6.698 -19.656 1.00 89.69 281 THR A O 1
ATOM 2298 N N . GLU A 1 282 ? 9.861 8.015 -21.000 1.00 89.00 282 GLU A N 1
ATOM 2299 C CA . GLU A 1 282 ? 9.483 7.344 -22.254 1.00 89.00 282 GLU A CA 1
ATOM 2300 C C . GLU A 1 282 ? 9.935 5.876 -22.278 1.00 89.00 282 GLU A C 1
ATOM 2302 O O . GLU A 1 282 ? 9.116 4.984 -22.495 1.00 89.00 282 GLU A O 1
ATOM 2307 N N . ALA A 1 283 ? 11.209 5.599 -21.988 1.00 92.69 283 ALA A N 1
ATOM 2308 C CA . ALA A 1 283 ? 11.756 4.242 -22.008 1.00 92.69 283 ALA A CA 1
ATOM 2309 C C . ALA A 1 283 ? 11.178 3.353 -20.889 1.00 92.69 283 ALA A C 1
ATOM 2311 O O . ALA A 1 283 ? 10.912 2.167 -21.105 1.00 92.69 283 ALA A O 1
ATOM 2312 N N . MET A 1 284 ? 10.922 3.907 -19.699 1.00 95.62 284 MET A N 1
ATOM 2313 C CA . MET A 1 284 ? 10.230 3.214 -18.606 1.00 95.62 284 MET A CA 1
ATOM 2314 C C . MET A 1 284 ? 8.797 2.846 -18.998 1.00 95.62 284 MET A C 1
ATOM 2316 O O . MET A 1 284 ? 8.326 1.768 -18.626 1.00 95.62 284 MET A O 1
ATOM 2320 N N . SER A 1 285 ? 8.126 3.697 -19.781 1.00 93.00 285 SER A N 1
ATOM 2321 C CA . SER A 1 285 ? 6.783 3.439 -20.310 1.00 93.00 285 SER A CA 1
ATOM 2322 C C . SER A 1 285 ? 6.793 2.399 -21.433 1.00 93.00 285 SER A C 1
ATOM 2324 O O . SER A 1 285 ? 5.979 1.477 -21.403 1.00 93.00 285 SER A O 1
ATOM 2326 N N . ALA A 1 286 ? 7.738 2.486 -22.375 1.00 89.94 286 ALA A N 1
ATOM 2327 C CA . ALA A 1 286 ? 7.894 1.520 -23.468 1.00 89.94 286 ALA A CA 1
ATOM 2328 C C . ALA A 1 286 ? 8.155 0.097 -22.941 1.00 89.94 286 ALA A C 1
ATOM 2330 O O . ALA A 1 286 ? 7.575 -0.876 -23.415 1.00 89.94 286 ALA A O 1
ATOM 2331 N N . THR A 1 287 ? 8.964 -0.020 -21.885 1.00 95.31 287 THR A N 1
ATOM 2332 C CA . THR A 1 287 ? 9.335 -1.305 -21.264 1.00 95.31 287 THR A CA 1
ATOM 2333 C C . THR A 1 287 ? 8.342 -1.815 -20.214 1.00 95.31 287 THR A C 1
ATOM 2335 O O . THR A 1 287 ? 8.576 -2.857 -19.602 1.00 95.31 287 THR A O 1
ATOM 2338 N N . PHE A 1 288 ? 7.233 -1.109 -19.975 1.00 96.56 288 PHE A N 1
ATOM 2339 C CA . PHE A 1 288 ? 6.302 -1.425 -18.889 1.00 96.56 288 PHE A CA 1
ATOM 2340 C C . PHE A 1 288 ? 5.644 -2.808 -19.032 1.00 96.56 288 PHE A C 1
ATOM 2342 O O . PHE A 1 288 ? 5.565 -3.550 -18.052 1.00 96.56 288 PHE A O 1
ATOM 2349 N N . SER A 1 289 ? 5.198 -3.188 -20.238 1.00 93.06 289 SER A N 1
ATOM 2350 C CA . SER A 1 289 ? 4.566 -4.501 -20.463 1.00 93.06 289 SER A CA 1
ATOM 2351 C C . SER A 1 289 ? 5.525 -5.649 -20.161 1.00 93.06 289 SER A C 1
ATOM 2353 O O . SER A 1 289 ? 5.199 -6.533 -19.368 1.00 93.06 289 SER A O 1
ATOM 2355 N N . ASP A 1 290 ? 6.726 -5.587 -20.724 1.00 91.94 290 ASP A N 1
ATOM 2356 C CA . ASP A 1 290 ? 7.798 -6.557 -20.530 1.00 91.94 290 ASP A CA 1
ATOM 2357 C C . ASP A 1 290 ? 8.211 -6.683 -19.067 1.00 91.94 290 ASP A C 1
ATOM 2359 O O . ASP A 1 290 ? 8.251 -7.784 -18.516 1.00 91.94 290 ASP A O 1
ATOM 2363 N N . ARG A 1 291 ? 8.399 -5.550 -18.384 1.00 95.81 291 ARG A N 1
ATOM 2364 C CA . ARG A 1 291 ? 8.705 -5.534 -16.953 1.00 95.81 291 ARG A CA 1
ATOM 2365 C C . ARG A 1 291 ? 7.593 -6.176 -16.118 1.00 95.81 291 ARG A C 1
ATOM 2367 O O . ARG A 1 291 ? 7.883 -6.922 -15.183 1.00 95.81 291 ARG A O 1
ATOM 2374 N N . ARG A 1 292 ? 6.315 -5.956 -16.453 1.00 95.44 292 ARG A N 1
ATOM 2375 C CA . ARG A 1 292 ? 5.193 -6.637 -15.779 1.00 95.44 292 ARG A CA 1
ATOM 2376 C C . ARG A 1 292 ? 5.161 -8.135 -16.057 1.00 95.44 292 ARG A C 1
ATOM 2378 O O . ARG A 1 292 ? 4.849 -8.887 -15.136 1.00 95.44 292 ARG A O 1
ATOM 2385 N N . GLN A 1 293 ? 5.487 -8.583 -17.269 1.00 87.94 293 GLN A N 1
ATOM 2386 C CA . GLN A 1 293 ? 5.599 -10.015 -17.569 1.00 87.94 293 GLN A CA 1
ATOM 2387 C C . GLN A 1 293 ? 6.709 -10.665 -16.739 1.00 87.94 293 GLN A C 1
ATOM 2389 O O . GLN A 1 293 ? 6.441 -11.644 -16.041 1.00 87.94 293 GLN A O 1
ATOM 2394 N N . LEU A 1 294 ? 7.890 -10.051 -16.705 1.00 88.62 294 LEU A N 1
ATOM 2395 C CA . LEU A 1 294 ? 9.032 -10.499 -15.913 1.00 88.62 294 LEU A CA 1
ATOM 2396 C C . LEU A 1 294 ? 8.671 -10.648 -14.419 1.00 88.62 294 LEU A C 1
ATOM 2398 O O . LEU A 1 294 ? 8.876 -11.695 -13.806 1.00 88.62 294 LEU A O 1
ATOM 2402 N N . ILE A 1 295 ? 8.059 -9.620 -13.826 1.00 93.44 295 ILE A N 1
ATOM 2403 C CA . ILE A 1 295 ? 7.720 -9.608 -12.393 1.00 93.44 295 ILE A CA 1
ATOM 2404 C C . ILE A 1 295 ? 6.580 -10.585 -12.064 1.00 93.44 295 ILE A C 1
ATOM 2406 O O . ILE A 1 295 ? 6.623 -11.285 -11.055 1.00 93.44 295 ILE A O 1
ATOM 2410 N N . VAL A 1 296 ? 5.532 -10.640 -12.890 1.00 90.38 296 VAL A N 1
ATOM 2411 C CA . VAL A 1 296 ? 4.300 -11.379 -12.559 1.00 90.38 296 VAL A CA 1
ATOM 2412 C C . VAL A 1 296 ? 4.324 -12.829 -13.033 1.00 90.38 296 VAL A C 1
ATOM 2414 O O . VAL A 1 296 ? 3.784 -13.700 -12.350 1.00 90.38 296 VAL A O 1
ATOM 2417 N N . LYS A 1 297 ? 4.852 -13.091 -14.232 1.00 82.62 297 LYS A N 1
ATOM 2418 C CA . LYS A 1 297 ? 4.838 -14.423 -14.855 1.00 82.62 297 LYS A CA 1
ATOM 2419 C C . LYS A 1 297 ? 6.100 -15.204 -14.550 1.00 82.62 297 LYS A C 1
ATOM 2421 O O . LYS A 1 297 ? 5.995 -16.385 -14.233 1.00 82.62 297 LYS A O 1
ATOM 2426 N N . GLU A 1 298 ? 7.250 -14.552 -14.647 1.00 82.00 298 GLU A N 1
ATOM 2427 C CA . GLU A 1 298 ? 8.543 -15.209 -14.444 1.00 82.00 298 GLU A CA 1
ATOM 2428 C C . GLU A 1 298 ? 8.963 -15.198 -12.972 1.00 82.00 298 GLU A C 1
ATOM 2430 O O . GLU A 1 298 ? 9.704 -16.078 -12.541 1.00 82.00 298 GLU A O 1
ATOM 2435 N N . GLY A 1 299 ? 8.424 -14.270 -12.173 1.00 83.88 299 GLY A N 1
ATOM 2436 C CA . GLY A 1 299 ? 8.620 -14.249 -10.724 1.00 83.88 299 GLY A CA 1
ATOM 2437 C C . GLY A 1 299 ? 10.054 -13.911 -10.327 1.00 83.88 299 GLY A C 1
ATOM 2438 O O . GLY A 1 299 ? 10.574 -14.480 -9.366 1.00 83.88 299 GLY A O 1
ATOM 2439 N N . VAL A 1 300 ? 10.702 -13.017 -11.079 1.00 87.62 300 VAL A N 1
ATOM 2440 C CA . VAL A 1 300 ? 12.058 -12.556 -10.764 1.00 87.62 300 VAL A CA 1
ATOM 2441 C C . VAL A 1 300 ? 12.121 -11.888 -9.391 1.00 87.62 300 VAL A C 1
ATOM 2443 O O . VAL A 1 300 ? 11.176 -11.235 -8.944 1.00 87.62 300 VAL A O 1
ATOM 2446 N N . SER A 1 301 ? 13.260 -12.029 -8.716 1.00 90.81 301 SER A N 1
ATOM 2447 C CA . SER A 1 301 ? 13.479 -11.392 -7.414 1.00 90.81 301 SER A CA 1
ATOM 2448 C C . SER A 1 301 ? 13.616 -9.871 -7.535 1.00 90.81 301 SER A C 1
ATOM 2450 O O . SER A 1 301 ? 14.089 -9.363 -8.552 1.00 90.81 301 SER A O 1
ATOM 2452 N N . VAL A 1 302 ? 13.295 -9.136 -6.464 1.00 93.25 302 VAL A N 1
ATOM 2453 C CA . VAL A 1 302 ? 13.464 -7.668 -6.401 1.00 93.25 302 VAL A CA 1
ATOM 2454 C C . VAL A 1 302 ? 14.898 -7.248 -6.744 1.00 93.25 302 VAL A C 1
ATOM 2456 O O . VAL A 1 302 ? 15.097 -6.299 -7.497 1.00 93.25 302 VAL A O 1
ATOM 2459 N N . LYS A 1 303 ? 15.902 -8.010 -6.292 1.00 92.69 303 LYS A N 1
ATOM 2460 C CA . LYS A 1 303 ? 17.309 -7.774 -6.641 1.00 92.69 303 LYS A CA 1
ATOM 2461 C C . LYS A 1 303 ? 17.565 -7.867 -8.153 1.00 92.69 303 LYS A C 1
ATOM 2463 O O . LYS A 1 303 ? 18.199 -6.986 -8.721 1.00 92.69 303 LYS A O 1
ATOM 2468 N N . GLN A 1 304 ? 17.037 -8.893 -8.822 1.00 92.25 304 GLN A N 1
ATOM 2469 C CA . GLN A 1 304 ? 17.167 -9.029 -10.280 1.00 92.25 304 GLN A CA 1
ATOM 2470 C C . GLN A 1 304 ? 16.421 -7.916 -11.028 1.00 92.25 304 GLN A C 1
ATOM 2472 O O . GLN A 1 304 ? 16.902 -7.436 -12.054 1.00 92.25 304 GLN A O 1
ATOM 2477 N N . VAL A 1 305 ? 15.270 -7.468 -10.508 1.00 95.62 305 VAL A N 1
ATOM 2478 C CA . VAL A 1 305 ? 14.563 -6.304 -11.066 1.00 95.62 305 VAL A CA 1
ATOM 2479 C C . VAL A 1 305 ? 15.444 -5.062 -10.994 1.00 95.62 305 VAL A C 1
ATOM 2481 O O . VAL A 1 305 ? 15.494 -4.332 -11.976 1.00 95.62 305 VAL A O 1
ATOM 2484 N N . GLN A 1 306 ? 16.179 -4.837 -9.900 1.00 95.25 306 GLN A N 1
ATOM 2485 C CA . GLN A 1 306 ? 17.103 -3.703 -9.796 1.00 95.25 306 GLN A CA 1
ATOM 24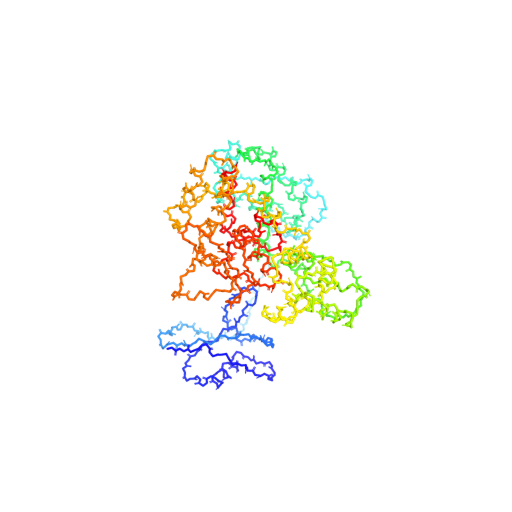86 C C . GLN A 1 306 ? 18.242 -3.780 -10.816 1.00 95.25 306 GLN A C 1
ATOM 2488 O O . GLN A 1 306 ? 18.585 -2.781 -11.443 1.00 95.25 306 GLN A O 1
ATOM 2493 N N . GLU A 1 307 ? 18.817 -4.965 -11.017 1.00 93.31 307 GLU A N 1
ATOM 2494 C CA . GLU A 1 307 ? 19.890 -5.169 -11.994 1.00 93.31 307 GLU A CA 1
ATOM 2495 C C . GLU A 1 307 ? 19.412 -4.888 -13.434 1.00 93.31 307 GLU A C 1
ATOM 2497 O O . GLU A 1 307 ? 20.179 -4.414 -14.277 1.00 93.31 307 GLU A O 1
ATOM 2502 N N . LEU A 1 308 ? 18.144 -5.176 -13.749 1.00 93.75 308 LEU A N 1
ATOM 2503 C CA . LEU A 1 308 ? 17.531 -4.921 -15.061 1.00 93.75 308 LEU A CA 1
ATOM 2504 C C . LEU A 1 308 ? 17.033 -3.481 -15.218 1.00 93.75 308 LEU A C 1
ATOM 2506 O O . LEU A 1 308 ? 17.313 -2.842 -16.231 1.00 93.75 308 LEU A O 1
ATOM 2510 N N . TYR A 1 309 ? 16.354 -2.962 -14.203 1.00 96.88 309 TYR A N 1
ATOM 2511 C CA . TYR A 1 309 ? 15.684 -1.666 -14.182 1.00 96.88 309 TYR A CA 1
ATOM 2512 C C . TYR A 1 309 ? 16.100 -0.866 -12.938 1.00 96.88 309 TYR A C 1
ATOM 2514 O O . TYR A 1 309 ? 15.284 -0.667 -12.037 1.00 96.88 309 TYR A O 1
ATOM 2522 N N . PRO A 1 310 ? 17.344 -0.357 -12.873 1.00 96.00 310 PRO A N 1
ATOM 2523 C CA . PRO A 1 310 ? 17.829 0.369 -11.695 1.00 96.00 310 PRO A CA 1
ATOM 2524 C C . PRO A 1 310 ? 17.018 1.640 -11.411 1.00 96.00 310 PRO A C 1
ATOM 2526 O O . PRO A 1 310 ? 16.821 2.003 -10.257 1.00 96.00 310 PRO A O 1
ATOM 2529 N N . TRP A 1 311 ? 16.468 2.268 -12.454 1.00 95.81 311 TRP A N 1
ATOM 2530 C CA . TRP A 1 311 ? 15.555 3.406 -12.337 1.00 95.81 311 TRP A CA 1
ATOM 2531 C C . TRP A 1 311 ? 14.291 3.103 -11.532 1.00 95.81 311 TRP A C 1
ATOM 2533 O O . TRP A 1 311 ? 13.755 4.008 -10.919 1.00 95.81 311 TRP A O 1
ATOM 2543 N N . LEU A 1 312 ? 13.833 1.849 -11.463 1.00 96.19 312 LEU A N 1
ATOM 2544 C CA . LEU A 1 312 ? 12.649 1.481 -10.680 1.00 96.19 312 LEU A CA 1
ATOM 2545 C C . LEU A 1 312 ? 12.865 1.585 -9.156 1.00 96.19 312 LEU A C 1
ATOM 2547 O O . LEU A 1 312 ? 11.939 1.348 -8.391 1.00 96.19 312 LEU A O 1
ATOM 2551 N N . PHE A 1 313 ? 14.089 1.871 -8.713 1.00 95.81 313 PHE A N 1
ATOM 2552 C CA . PHE A 1 313 ? 14.465 2.012 -7.303 1.00 95.81 313 PHE A CA 1
ATOM 2553 C C . PHE A 1 313 ? 14.661 3.484 -6.902 1.00 95.81 313 PHE A C 1
ATOM 2555 O O . PHE A 1 313 ? 14.972 3.784 -5.750 1.00 95.81 313 PHE A O 1
ATOM 2562 N N . ASP A 1 314 ? 14.447 4.400 -7.845 1.00 93.56 314 ASP A N 1
ATOM 2563 C CA . ASP A 1 314 ? 14.280 5.822 -7.577 1.00 93.56 314 ASP A CA 1
ATOM 2564 C C . ASP A 1 314 ? 12.874 6.102 -7.010 1.00 93.56 314 ASP A C 1
ATOM 2566 O O . ASP A 1 314 ? 11.898 5.460 -7.405 1.00 93.56 314 ASP A O 1
ATOM 2570 N N . GLU A 1 315 ? 12.767 7.035 -6.059 1.00 93.12 315 GLU A N 1
ATOM 2571 C CA . GLU A 1 315 ? 11.505 7.341 -5.368 1.00 93.12 315 GLU A CA 1
ATOM 2572 C C . GLU A 1 315 ? 10.404 7.796 -6.343 1.00 93.12 315 GLU A C 1
ATOM 2574 O O . GLU A 1 315 ? 9.276 7.291 -6.275 1.00 93.12 315 GLU A O 1
ATOM 2579 N N . ASP A 1 316 ? 10.731 8.680 -7.291 1.00 92.19 316 ASP A N 1
ATOM 2580 C CA . ASP A 1 316 ? 9.763 9.222 -8.247 1.00 92.19 316 ASP A CA 1
ATOM 2581 C C . ASP A 1 316 ? 9.306 8.139 -9.233 1.00 92.19 316 ASP A C 1
ATOM 2583 O O . ASP A 1 316 ? 8.113 8.004 -9.524 1.00 92.19 316 ASP A O 1
ATOM 2587 N N . GLU A 1 317 ? 10.226 7.302 -9.717 1.00 95.38 317 GLU A N 1
ATOM 2588 C CA . GLU A 1 317 ? 9.874 6.209 -10.628 1.00 95.38 317 GLU A CA 1
ATOM 2589 C C . GLU A 1 317 ? 9.064 5.092 -9.953 1.00 95.38 317 GLU A C 1
ATOM 2591 O O . GLU A 1 317 ? 8.241 4.464 -10.622 1.00 95.38 317 GLU A O 1
ATOM 2596 N N . ILE A 1 318 ? 9.200 4.867 -8.640 1.00 97.12 318 ILE A N 1
ATOM 2597 C CA . ILE A 1 318 ? 8.307 3.967 -7.884 1.00 97.12 318 ILE A CA 1
ATOM 2598 C C . ILE A 1 318 ? 6.868 4.494 -7.903 1.00 97.12 318 ILE A C 1
ATOM 2600 O O . ILE A 1 318 ? 5.922 3.732 -8.145 1.00 97.12 318 ILE A O 1
ATOM 2604 N N . ILE A 1 319 ? 6.694 5.800 -7.677 1.00 95.88 319 ILE A N 1
ATOM 2605 C CA . ILE A 1 319 ? 5.385 6.466 -7.710 1.00 95.88 319 ILE A CA 1
ATOM 2606 C C . ILE A 1 319 ? 4.793 6.394 -9.124 1.00 95.88 319 ILE A C 1
ATOM 2608 O O . ILE A 1 319 ? 3.627 6.015 -9.292 1.00 95.88 319 ILE A O 1
ATOM 2612 N N . LEU A 1 320 ? 5.598 6.690 -10.147 1.00 96.50 320 LEU A N 1
ATOM 2613 C CA . LEU A 1 320 ? 5.180 6.622 -11.547 1.00 96.50 320 LEU A CA 1
ATOM 2614 C C . LEU A 1 320 ? 4.860 5.190 -11.988 1.00 96.50 320 LEU A C 1
ATOM 2616 O O . LEU A 1 320 ? 3.899 4.983 -12.729 1.00 96.50 320 LEU A O 1
ATOM 2620 N N . GLU A 1 321 ? 5.599 4.181 -11.526 1.00 97.50 321 GLU A N 1
ATOM 2621 C CA . GLU A 1 321 ? 5.303 2.784 -11.846 1.00 97.50 321 GLU A CA 1
ATOM 2622 C C . GLU A 1 321 ? 3.967 2.346 -11.251 1.00 97.50 321 GLU A C 1
ATOM 2624 O O . GLU A 1 321 ? 3.152 1.731 -11.943 1.00 97.50 321 GLU A O 1
ATOM 2629 N N . PHE A 1 322 ? 3.700 2.699 -9.992 1.00 97.69 322 PHE A N 1
ATOM 2630 C CA . PHE A 1 322 ? 2.392 2.456 -9.395 1.00 97.69 322 PHE A CA 1
ATOM 2631 C C . PHE A 1 322 ? 1.280 3.105 -10.232 1.00 97.69 322 PHE A C 1
ATOM 2633 O O . PHE A 1 322 ? 0.269 2.462 -10.535 1.00 97.69 322 PHE A O 1
ATOM 2640 N N . GLN A 1 323 ? 1.487 4.348 -10.676 1.00 96.38 323 GLN A N 1
ATOM 2641 C CA . GLN A 1 323 ? 0.544 5.042 -11.547 1.00 96.38 323 GLN A CA 1
ATOM 2642 C C . GLN A 1 323 ? 0.393 4.352 -12.911 1.00 96.38 323 GLN A C 1
ATOM 2644 O O . GLN A 1 323 ? -0.724 4.268 -13.418 1.00 96.38 323 GLN A O 1
ATOM 2649 N N . ARG A 1 324 ? 1.452 3.787 -13.502 1.00 95.94 324 ARG A N 1
ATOM 2650 C CA . ARG A 1 324 ? 1.347 2.990 -14.739 1.00 95.94 324 ARG A CA 1
ATOM 2651 C C . ARG A 1 324 ? 0.462 1.751 -14.542 1.00 95.94 324 ARG A C 1
ATOM 2653 O O . ARG A 1 324 ? -0.327 1.419 -15.429 1.00 95.94 324 ARG A O 1
ATOM 2660 N N . ILE A 1 325 ? 0.517 1.117 -13.367 1.00 95.38 325 ILE A N 1
ATOM 2661 C CA . ILE A 1 325 ? -0.271 -0.079 -13.012 1.00 95.38 325 ILE A CA 1
ATOM 2662 C C . ILE A 1 325 ? -1.750 0.247 -12.712 1.00 95.38 325 ILE A C 1
ATOM 2664 O O . ILE A 1 325 ? -2.648 -0.461 -13.184 1.00 95.38 325 ILE A O 1
ATOM 2668 N N . GLY A 1 326 ? -2.014 1.288 -11.916 1.00 90.00 326 GLY A N 1
ATOM 2669 C CA . GLY A 1 326 ? -3.349 1.619 -11.390 1.00 90.00 326 GLY A CA 1
ATOM 2670 C C . GLY A 1 326 ? -4.038 2.839 -12.014 1.00 90.00 326 GLY A C 1
ATOM 2671 O O . GLY A 1 326 ? -5.214 3.064 -11.748 1.00 90.00 326 GLY A O 1
ATOM 2672 N N . SER A 1 327 ? -3.326 3.623 -12.829 1.00 88.69 327 SER A N 1
ATOM 2673 C CA . SER A 1 327 ? -3.724 4.921 -13.416 1.00 88.69 327 SER A CA 1
ATOM 2674 C C . SER A 1 327 ? -3.936 6.086 -12.446 1.00 88.69 327 SER A C 1
ATOM 2676 O O . SER A 1 327 ? -4.222 7.197 -12.889 1.00 88.69 327 SER A O 1
ATOM 2678 N N . SER A 1 328 ? -3.743 5.880 -11.146 1.00 93.81 328 SER A N 1
ATOM 2679 C CA . SER A 1 328 ? -3.810 6.929 -10.125 1.00 93.81 328 SER A CA 1
ATOM 2680 C C . SER A 1 328 ? -2.468 7.072 -9.419 1.00 93.81 328 SER A C 1
ATOM 2682 O O . SER A 1 328 ? -1.782 6.077 -9.189 1.00 93.81 328 SER A O 1
ATOM 2684 N N . SER A 1 329 ? -2.105 8.302 -9.061 1.00 95.75 329 SER A N 1
ATOM 2685 C CA . SER A 1 329 ? -0.916 8.567 -8.253 1.00 95.75 329 SER A CA 1
ATOM 2686 C C . SER A 1 329 ? -1.132 8.080 -6.821 1.00 95.75 329 SER A C 1
ATOM 2688 O O . SER A 1 329 ? -2.130 8.425 -6.184 1.00 95.75 329 SER A O 1
ATOM 2690 N N . ILE A 1 330 ? -0.196 7.287 -6.291 1.00 97.62 330 ILE A N 1
ATOM 2691 C CA . ILE A 1 330 ? -0.309 6.788 -4.917 1.00 97.62 330 IL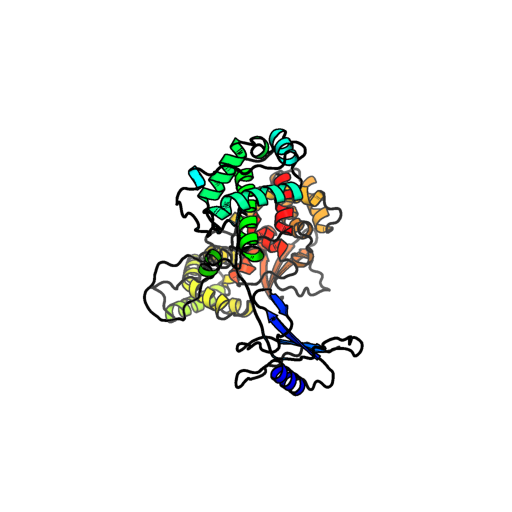E A CA 1
ATOM 2692 C C . ILE A 1 330 ? -0.226 7.916 -3.886 1.00 97.62 330 ILE A C 1
ATOM 2694 O O . ILE A 1 330 ? -0.901 7.853 -2.861 1.00 97.62 330 ILE A O 1
ATOM 2698 N N . THR A 1 331 ? 0.552 8.964 -4.161 1.00 97.19 331 THR A N 1
ATOM 2699 C CA . THR A 1 331 ? 0.700 10.106 -3.253 1.00 97.19 331 THR A CA 1
ATOM 2700 C C . THR A 1 331 ? -0.599 10.900 -3.159 1.00 97.19 331 THR A C 1
ATOM 2702 O O . THR A 1 331 ? -1.013 11.248 -2.054 1.00 97.19 331 THR A O 1
ATOM 2705 N N . ASP A 1 332 ? -1.301 11.092 -4.281 1.00 97.44 332 ASP A N 1
ATOM 2706 C CA . ASP A 1 332 ? -2.624 11.723 -4.303 1.00 97.44 332 ASP A CA 1
ATOM 2707 C C . ASP A 1 332 ? -3.658 10.885 -3.548 1.00 97.44 332 ASP A C 1
ATOM 2709 O O . ASP A 1 332 ? -4.383 11.412 -2.708 1.00 97.44 332 ASP A O 1
ATOM 2713 N N . LEU A 1 333 ? -3.682 9.568 -3.780 1.00 98.19 333 LEU A N 1
ATOM 2714 C CA . LEU A 1 333 ? -4.586 8.661 -3.071 1.00 98.19 333 LEU A CA 1
ATOM 2715 C C . LEU A 1 333 ? -4.349 8.684 -1.553 1.00 98.19 333 LEU A C 1
ATOM 2717 O O . LEU A 1 333 ? -5.297 8.776 -0.776 1.00 98.19 333 LEU A O 1
ATOM 2721 N N . ILE A 1 334 ? -3.086 8.637 -1.120 1.00 98.38 334 ILE A N 1
ATOM 2722 C CA . ILE A 1 334 ? -2.709 8.726 0.297 1.00 98.38 334 ILE A CA 1
ATOM 2723 C C . ILE A 1 334 ? -3.122 10.074 0.882 1.00 98.38 334 ILE A C 1
ATOM 2725 O O . ILE A 1 334 ? -3.729 10.110 1.955 1.00 98.38 334 ILE A O 1
ATOM 2729 N N . ARG A 1 335 ? -2.818 11.175 0.185 1.00 96.75 335 ARG A N 1
ATOM 2730 C CA . ARG A 1 335 ? -3.191 12.527 0.608 1.00 96.75 335 ARG A CA 1
ATOM 2731 C C . ARG A 1 335 ? -4.696 12.621 0.813 1.00 96.75 335 ARG A C 1
ATOM 2733 O O . ARG A 1 335 ? -5.125 12.998 1.898 1.00 96.75 335 ARG A O 1
ATOM 2740 N N . ASP A 1 336 ? -5.480 12.254 -0.193 1.00 97.31 336 ASP A N 1
ATOM 2741 C CA . ASP A 1 336 ? -6.934 12.397 -0.178 1.00 97.31 336 ASP A CA 1
ATOM 2742 C C . ASP A 1 336 ? -7.567 11.468 0.872 1.00 97.31 336 ASP A C 1
ATOM 2744 O O . ASP A 1 336 ? -8.441 11.882 1.641 1.00 97.31 336 ASP A O 1
ATOM 2748 N N . GLY A 1 337 ? -7.070 10.231 0.976 1.00 97.62 337 GLY A N 1
ATOM 2749 C CA . GLY A 1 337 ? -7.496 9.262 1.980 1.00 97.62 337 GLY A CA 1
ATOM 2750 C C . GLY A 1 337 ? -7.256 9.753 3.409 1.00 97.62 337 GLY A C 1
ATOM 2751 O O . GLY A 1 337 ? -8.171 9.733 4.233 1.00 97.62 337 GLY A O 1
ATOM 2752 N N . PHE A 1 338 ? -6.057 10.246 3.726 1.00 97.81 338 PHE A N 1
ATOM 2753 C CA . PHE A 1 338 ? -5.775 10.736 5.077 1.00 97.81 338 PHE A CA 1
ATOM 2754 C C . PHE A 1 338 ? -6.364 12.112 5.369 1.00 97.81 338 PHE A C 1
ATOM 2756 O O . PHE A 1 338 ? -6.767 12.337 6.505 1.00 97.81 338 PHE A O 1
ATOM 2763 N N . THR A 1 339 ? -6.515 12.994 4.380 1.00 95.81 339 THR A N 1
ATOM 2764 C CA . THR A 1 339 ? -7.311 14.219 4.555 1.00 95.81 339 THR A CA 1
ATOM 2765 C C . THR A 1 339 ? -8.741 13.883 4.986 1.00 95.81 339 THR A C 1
ATOM 2767 O O . THR A 1 339 ? -9.318 14.598 5.798 1.00 95.81 339 THR A O 1
ATOM 2770 N N . LYS A 1 340 ? -9.305 12.770 4.500 1.00 96.25 340 LYS A N 1
ATOM 2771 C CA . LYS A 1 340 ? -10.648 12.325 4.881 1.00 96.25 340 LYS A CA 1
ATOM 2772 C C . LYS A 1 340 ? -10.713 11.620 6.241 1.00 96.25 340 LYS A C 1
ATOM 2774 O O . LYS A 1 340 ? -11.680 11.820 6.969 1.00 96.25 340 LYS A O 1
ATOM 2779 N N . TYR A 1 341 ? -9.755 10.747 6.559 1.00 97.69 341 TYR A N 1
ATOM 2780 C CA . TYR A 1 341 ? -9.902 9.800 7.676 1.00 97.69 341 TYR A CA 1
ATOM 2781 C C . TYR A 1 341 ? -8.949 10.021 8.863 1.00 97.69 341 TYR A C 1
ATOM 2783 O O . TYR A 1 341 ? -9.152 9.377 9.893 1.00 97.69 341 TYR A O 1
ATOM 2791 N N . ALA A 1 342 ? -7.919 10.873 8.767 1.00 98.00 342 ALA A N 1
ATOM 2792 C CA . ALA A 1 342 ? -6.863 10.938 9.786 1.00 98.00 342 ALA A CA 1
ATOM 2793 C C . ALA A 1 342 ? -7.387 11.306 11.187 1.00 98.00 342 ALA A C 1
ATOM 2795 O O . ALA A 1 342 ? -7.109 10.578 12.143 1.00 98.00 342 ALA A O 1
ATOM 2796 N N . ASP A 1 343 ? -8.207 12.354 11.311 1.00 97.56 343 ASP A N 1
ATOM 2797 C CA . ASP A 1 343 ? -8.780 12.781 12.598 1.00 97.56 343 ASP A CA 1
ATOM 2798 C C . ASP A 1 343 ? -9.631 11.686 13.253 1.00 97.56 343 ASP A C 1
ATOM 2800 O O . ASP A 1 343 ? -9.505 11.396 14.450 1.00 97.56 343 ASP A O 1
ATOM 2804 N N . ALA A 1 344 ? -10.465 11.016 12.457 1.00 97.81 344 ALA A N 1
ATOM 2805 C CA . ALA A 1 344 ? -11.317 9.931 12.924 1.00 97.81 344 ALA A CA 1
ATOM 2806 C C . ALA A 1 344 ? -10.498 8.688 13.321 1.00 97.81 344 ALA A C 1
ATOM 2808 O O . ALA A 1 344 ? -10.806 8.042 14.327 1.00 97.81 344 ALA A O 1
ATOM 2809 N N . ILE A 1 345 ? -9.419 8.364 12.597 1.00 98.50 345 ILE A N 1
ATOM 2810 C CA . ILE A 1 345 ? -8.476 7.289 12.957 1.00 98.50 345 ILE A CA 1
ATOM 2811 C C . ILE A 1 345 ? -7.813 7.596 14.306 1.00 98.50 345 ILE A C 1
ATOM 2813 O O . ILE A 1 345 ? -7.840 6.752 15.209 1.00 98.50 345 ILE A O 1
ATOM 2817 N N . VAL A 1 346 ? -7.277 8.810 14.471 1.00 98.12 346 VAL A N 1
ATOM 2818 C CA . VAL A 1 346 ? -6.619 9.255 15.710 1.00 98.12 346 VAL A CA 1
ATOM 2819 C C . VAL A 1 346 ? -7.602 9.246 16.885 1.00 98.12 346 VAL A C 1
ATOM 2821 O O . VAL A 1 346 ? -7.295 8.730 17.961 1.00 98.12 346 VAL A O 1
ATOM 2824 N N . THR A 1 347 ? -8.825 9.733 16.686 1.00 97.38 347 THR A N 1
ATOM 2825 C CA . THR A 1 347 ? -9.887 9.696 17.705 1.00 97.38 347 THR A CA 1
ATOM 2826 C C . THR A 1 347 ? -10.253 8.262 18.086 1.00 97.38 347 THR A C 1
ATOM 2828 O O . THR A 1 347 ? -10.402 7.933 19.264 1.00 97.38 347 THR A O 1
ATOM 2831 N N . THR A 1 348 ? -10.320 7.363 17.105 1.00 97.31 348 THR A N 1
ATOM 2832 C CA . THR A 1 348 ? -10.640 5.952 17.346 1.00 97.31 348 THR A CA 1
ATOM 2833 C C . THR A 1 348 ? -9.541 5.252 18.149 1.00 97.31 348 THR A C 1
ATOM 2835 O O . THR A 1 348 ? -9.852 4.479 19.061 1.00 97.31 348 THR A O 1
ATOM 2838 N N . VAL A 1 349 ? -8.260 5.509 17.855 1.00 96.81 349 VAL A N 1
ATOM 2839 C CA . VAL A 1 349 ? -7.148 4.848 18.562 1.00 96.81 349 VAL A CA 1
ATOM 2840 C C . VAL A 1 349 ? -6.961 5.388 19.981 1.00 96.81 349 VAL A C 1
ATOM 2842 O O . VAL A 1 349 ? -6.597 4.615 20.866 1.00 96.81 349 VAL A O 1
ATOM 2845 N N . LYS A 1 350 ? -7.313 6.658 20.249 1.00 95.38 350 LYS A N 1
ATOM 2846 C CA . LYS A 1 350 ? -7.320 7.243 21.607 1.00 95.38 350 LYS A CA 1
ATOM 2847 C C . LYS A 1 350 ? -8.190 6.459 22.599 1.00 95.38 350 LYS A C 1
ATOM 2849 O O . LYS A 1 350 ? -7.905 6.470 23.793 1.00 95.38 350 LYS A O 1
ATOM 2854 N N . ASN A 1 351 ? -9.188 5.721 22.111 1.00 91.31 351 ASN A N 1
ATOM 2855 C CA . ASN A 1 351 ? -10.062 4.874 22.927 1.00 91.31 351 ASN A CA 1
ATOM 2856 C C . ASN A 1 351 ? -9.509 3.453 23.171 1.00 91.31 351 ASN A C 1
ATOM 2858 O O . ASN A 1 351 ? -10.116 2.662 23.898 1.00 91.31 351 ASN A O 1
ATOM 2862 N N . LYS A 1 352 ? -8.371 3.078 22.567 1.00 92.12 352 LYS A N 1
ATOM 2863 C CA . LYS A 1 352 ? -7.704 1.794 22.836 1.00 92.12 352 LYS A CA 1
ATOM 2864 C C . LYS A 1 352 ? -6.947 1.871 24.161 1.00 92.12 352 LYS A C 1
ATOM 2866 O O . LYS A 1 352 ? -6.169 2.797 24.374 1.00 92.12 352 LYS A O 1
ATOM 2871 N N . LYS A 1 353 ? -7.137 0.854 25.011 1.00 86.94 353 LYS A N 1
ATOM 2872 C CA . LYS A 1 353 ? -6.498 0.736 26.337 1.00 86.94 353 LYS A CA 1
ATOM 2873 C C . LYS A 1 353 ? -4.977 0.570 26.282 1.00 86.94 353 LYS A C 1
ATOM 2875 O O . LYS A 1 353 ? -4.300 0.937 27.228 1.00 86.94 353 LYS A O 1
ATOM 2880 N N . SER A 1 354 ? -4.466 -0.032 25.213 1.00 91.31 354 SER A N 1
ATOM 2881 C CA . SER A 1 354 ? -3.042 -0.289 25.014 1.00 91.31 354 SER A CA 1
ATOM 2882 C C . SER A 1 354 ? -2.682 0.039 23.573 1.00 91.31 354 SER A C 1
ATOM 2884 O O . SER A 1 354 ? -3.430 -0.315 22.652 1.00 91.31 354 SER A O 1
ATOM 2886 N N . ARG A 1 355 ? -1.569 0.751 23.403 1.00 94.12 355 ARG A N 1
ATOM 2887 C CA . ARG A 1 355 ? -0.971 1.096 22.118 1.00 94.12 355 ARG A CA 1
ATOM 2888 C C . ARG A 1 355 ? 0.550 1.244 22.274 1.00 94.12 355 ARG A C 1
ATOM 2890 O O . ARG A 1 355 ? 1.012 1.398 23.401 1.00 94.12 355 ARG A O 1
ATOM 2897 N N . PRO A 1 356 ? 1.327 1.147 21.183 1.00 94.50 356 PRO A N 1
ATOM 2898 C CA . PRO A 1 356 ? 2.770 1.366 21.233 1.00 94.50 356 PRO A CA 1
ATOM 2899 C C . PRO A 1 356 ? 3.124 2.794 21.672 1.00 94.50 356 PRO A C 1
ATOM 2901 O O . PRO A 1 356 ? 2.444 3.738 21.269 1.00 94.50 356 PRO A O 1
ATOM 2904 N N . ASN A 1 357 ? 4.237 2.960 22.395 1.00 94.25 357 ASN A N 1
ATOM 2905 C CA . ASN A 1 357 ? 4.727 4.270 22.856 1.00 94.25 357 ASN A CA 1
ATOM 2906 C C . ASN A 1 357 ? 4.884 5.282 21.713 1.00 94.25 357 ASN A C 1
ATOM 2908 O O . ASN A 1 357 ? 4.578 6.457 21.890 1.00 94.25 357 ASN A O 1
ATOM 2912 N N . LEU A 1 358 ? 5.313 4.826 20.530 1.00 93.50 358 LEU A N 1
ATOM 2913 C CA . LEU A 1 358 ? 5.443 5.678 19.347 1.00 93.50 358 LEU A CA 1
ATOM 2914 C C . LEU A 1 358 ? 4.099 6.304 18.934 1.00 93.50 358 LEU A C 1
ATOM 2916 O O . LEU A 1 358 ? 4.048 7.474 18.569 1.00 93.50 358 LEU A O 1
ATOM 2920 N N . VAL A 1 359 ? 2.997 5.554 19.060 1.00 96.44 359 VAL A N 1
ATOM 2921 C CA . VAL A 1 359 ? 1.642 6.052 18.775 1.00 96.44 359 VAL A CA 1
ATOM 2922 C C . VAL A 1 359 ? 1.206 7.066 19.833 1.00 96.44 359 VAL A C 1
ATOM 2924 O O . VAL A 1 359 ? 0.643 8.100 19.482 1.00 96.44 359 VAL A O 1
ATOM 2927 N N . ASP A 1 360 ? 1.475 6.811 21.118 1.00 96.00 360 ASP A N 1
ATOM 2928 C CA . ASP A 1 360 ? 1.157 7.771 22.185 1.00 96.00 360 ASP A CA 1
ATOM 2929 C C . ASP A 1 360 ? 1.960 9.072 22.054 1.00 96.00 360 ASP A C 1
ATOM 2931 O O . ASP A 1 360 ? 1.381 10.154 22.176 1.00 96.00 360 ASP A O 1
ATOM 2935 N N . LYS A 1 361 ? 3.258 8.981 21.731 1.00 94.62 361 LYS A N 1
ATOM 2936 C CA . LYS A 1 361 ? 4.119 10.140 21.452 1.00 94.62 361 LYS A CA 1
ATOM 2937 C C . LYS A 1 361 ? 3.554 10.966 20.296 1.00 94.62 361 LYS A C 1
ATOM 2939 O O . LYS A 1 361 ? 3.288 12.149 20.483 1.00 94.62 361 LYS A O 1
ATOM 2944 N N . ALA A 1 362 ? 3.262 10.327 19.162 1.00 95.50 362 ALA A N 1
ATOM 2945 C CA . ALA A 1 362 ? 2.708 10.998 17.987 1.00 95.50 362 ALA A CA 1
ATOM 2946 C C . ALA A 1 362 ? 1.382 11.715 18.284 1.00 95.50 362 ALA A C 1
ATOM 2948 O O . ALA A 1 362 ? 1.178 12.849 17.865 1.00 95.50 362 ALA A O 1
ATOM 2949 N N . ILE A 1 363 ? 0.485 11.085 19.052 1.00 96.69 363 ILE A N 1
ATOM 2950 C CA . ILE A 1 363 ? -0.782 11.707 19.462 1.00 96.69 363 ILE A CA 1
ATOM 2951 C C . ILE A 1 363 ? -0.548 12.909 20.386 1.00 96.69 363 ILE A C 1
ATOM 2953 O O . ILE A 1 363 ? -1.268 13.904 20.284 1.00 96.69 363 ILE A O 1
ATOM 2957 N N . GLY A 1 364 ? 0.423 12.818 21.296 1.00 95.19 364 GLY A N 1
ATOM 2958 C CA . GLY A 1 364 ? 0.810 13.922 22.171 1.00 95.19 364 GLY A CA 1
ATOM 2959 C C . GLY A 1 364 ? 1.407 15.099 21.399 1.00 95.19 364 GLY A C 1
ATOM 2960 O O . GLY A 1 364 ? 1.087 16.247 21.702 1.00 95.19 364 GLY A O 1
ATOM 2961 N N . ASP A 1 365 ? 2.216 14.822 20.377 1.00 93.50 365 ASP A N 1
ATOM 2962 C CA . ASP A 1 365 ? 2.881 15.841 19.561 1.00 93.50 365 ASP A CA 1
ATOM 2963 C C . ASP A 1 365 ? 1.885 16.685 18.752 1.00 93.50 365 ASP A C 1
ATOM 2965 O O . ASP A 1 365 ? 2.054 17.900 18.678 1.00 93.50 365 ASP A O 1
ATOM 2969 N N . ILE A 1 366 ? 0.770 16.104 18.281 1.00 95.75 366 ILE A N 1
ATOM 2970 C CA . ILE A 1 366 ? -0.332 16.853 17.635 1.00 95.75 366 ILE A CA 1
ATOM 2971 C C . ILE A 1 366 ? -0.771 18.059 18.484 1.00 95.75 366 ILE A C 1
ATOM 2973 O O . ILE A 1 366 ? -1.045 19.129 17.947 1.00 95.75 366 ILE A O 1
ATOM 2977 N N . LEU A 1 367 ? -0.834 17.908 19.812 1.00 90.56 367 LEU A N 1
ATOM 2978 C CA . LEU A 1 367 ? -1.292 18.966 20.721 1.00 90.56 367 LEU A CA 1
ATOM 2979 C C . LEU A 1 367 ? -0.226 20.035 20.999 1.00 90.56 367 LEU A C 1
ATOM 2981 O O . LEU A 1 367 ? -0.561 21.109 21.498 1.00 90.56 367 LEU A O 1
ATOM 2985 N N . LYS A 1 368 ? 1.049 19.753 20.706 1.00 93.25 368 LYS A N 1
ATOM 2986 C CA . LYS A 1 368 ? 2.156 20.700 20.898 1.00 93.25 368 LYS A CA 1
ATOM 2987 C C . LYS A 1 368 ? 2.217 21.732 19.775 1.00 93.25 368 LYS A C 1
ATOM 2989 O O . LYS A 1 368 ? 2.647 22.864 20.007 1.00 93.25 368 LYS A O 1
ATOM 2994 N N . TYR A 1 369 ? 1.783 21.359 18.573 1.00 92.25 369 TYR A N 1
ATOM 2995 C CA . TYR A 1 369 ? 1.831 22.234 17.410 1.00 92.25 369 TYR A CA 1
ATOM 2996 C C . TYR A 1 369 ? 0.692 23.257 17.423 1.00 92.25 369 TYR A C 1
ATOM 2998 O O . TYR A 1 369 ? -0.493 22.920 17.469 1.00 92.25 369 TYR A O 1
ATOM 3006 N N . LYS A 1 370 ? 1.074 24.538 17.381 1.00 90.62 370 LYS A N 1
ATOM 3007 C CA . LYS A 1 370 ? 0.137 25.671 17.317 1.00 90.62 370 LYS A CA 1
ATOM 3008 C C . LYS A 1 370 ? -0.315 25.975 15.893 1.00 90.62 370 LYS A C 1
ATOM 3010 O O . LYS A 1 370 ? -1.440 26.422 15.700 1.00 90.62 370 LYS A O 1
ATOM 3015 N N . ASP A 1 371 ? 0.574 25.761 14.930 1.00 95.06 371 ASP A N 1
ATOM 3016 C CA . ASP A 1 371 ? 0.294 25.923 13.509 1.00 95.06 371 ASP A CA 1
ATOM 3017 C C . ASP A 1 371 ? -0.605 24.783 13.001 1.00 95.06 371 ASP A C 1
ATOM 3019 O O . ASP A 1 371 ? -0.384 23.608 13.303 1.00 95.06 371 ASP A O 1
ATOM 3023 N N . GLU A 1 372 ? -1.623 25.153 12.225 1.00 93.06 372 GLU A N 1
ATOM 3024 C CA . GLU A 1 372 ? -2.602 24.227 11.659 1.00 93.06 372 GLU A CA 1
ATOM 3025 C C . GLU A 1 372 ? -1.960 23.237 10.684 1.00 93.06 372 GLU A C 1
ATOM 3027 O O . GLU A 1 372 ? -2.312 22.059 10.689 1.00 93.06 372 GLU A O 1
ATOM 3032 N N . SER A 1 373 ? -1.005 23.696 9.868 1.00 92.94 373 SER A N 1
ATOM 3033 C CA . SER A 1 373 ? -0.394 22.882 8.816 1.00 92.94 373 SER A CA 1
ATOM 3034 C C . SER A 1 373 ? 0.418 21.731 9.412 1.00 92.94 373 SER A C 1
ATOM 3036 O O . SER A 1 373 ? 0.163 20.565 9.113 1.00 92.94 373 SER A O 1
ATOM 3038 N N . THR A 1 374 ? 1.325 22.039 10.338 1.00 93.06 374 THR A N 1
ATOM 3039 C CA . THR A 1 374 ? 2.151 21.064 11.063 1.00 93.06 374 THR A CA 1
ATOM 3040 C C . THR A 1 374 ? 1.278 20.143 11.901 1.00 93.06 374 THR A C 1
ATOM 3042 O O . THR A 1 374 ? 1.515 18.938 11.953 1.00 93.06 374 THR A O 1
ATOM 3045 N N . ARG A 1 375 ? 0.212 20.664 12.525 1.00 95.25 375 ARG A N 1
ATOM 3046 C CA . ARG A 1 375 ? -0.736 19.821 13.260 1.00 95.25 375 ARG A CA 1
ATOM 3047 C C . ARG A 1 375 ? -1.445 18.829 12.340 1.00 95.25 375 ARG A C 1
ATOM 3049 O O . ARG A 1 375 ? -1.625 17.670 12.719 1.00 95.25 375 ARG A O 1
ATOM 3056 N N . HIS A 1 376 ? -1.828 19.251 11.138 1.00 93.81 376 HIS A N 1
ATOM 3057 C CA . HIS A 1 376 ? -2.445 18.378 10.146 1.00 93.81 376 HIS A CA 1
ATOM 3058 C C . HIS A 1 376 ? -1.468 17.291 9.670 1.00 93.81 376 HIS A C 1
ATOM 3060 O O . HIS A 1 376 ? -1.840 16.118 9.614 1.00 93.81 376 HIS A O 1
ATOM 3066 N N . GLU A 1 377 ? -0.205 17.633 9.413 1.00 93.88 377 GLU A N 1
ATOM 3067 C CA . GLU A 1 377 ? 0.842 16.660 9.067 1.00 93.88 377 GLU A CA 1
ATOM 3068 C C . GLU A 1 377 ? 1.124 15.667 10.205 1.00 93.88 377 GLU A C 1
ATOM 3070 O O . GLU A 1 377 ? 1.110 14.454 9.980 1.00 93.88 377 GLU A O 1
ATOM 3075 N N . ALA A 1 378 ? 1.260 16.151 11.443 1.00 95.88 378 ALA A N 1
ATOM 3076 C CA . ALA A 1 378 ? 1.415 15.310 12.631 1.00 95.88 378 ALA A CA 1
ATOM 3077 C C . ALA A 1 378 ? 0.212 14.370 12.832 1.00 95.88 378 ALA A C 1
ATOM 3079 O O . ALA A 1 378 ? 0.370 13.209 13.218 1.00 95.88 378 ALA A O 1
ATOM 3080 N N . THR A 1 379 ? -0.999 14.837 12.512 1.00 97.94 379 THR A N 1
ATOM 3081 C CA . THR A 1 379 ? -2.222 14.023 12.569 1.00 97.94 379 THR A CA 1
ATOM 3082 C C . THR A 1 379 ? -2.199 12.909 11.525 1.00 97.94 379 THR A C 1
ATOM 3084 O O . THR A 1 379 ? -2.556 11.774 11.845 1.00 97.94 379 THR A O 1
ATOM 3087 N N . LYS A 1 380 ? -1.724 13.181 10.301 1.00 97.81 380 LYS A N 1
ATOM 3088 C CA . LYS A 1 380 ? -1.545 12.151 9.262 1.00 97.81 380 LYS A CA 1
ATOM 3089 C C . LYS A 1 380 ? -0.501 11.115 9.669 1.00 97.81 380 LYS A C 1
ATOM 3091 O O . LYS A 1 380 ? -0.783 9.922 9.575 1.00 97.81 380 LYS A O 1
ATOM 3096 N N . TYR A 1 381 ? 0.648 11.557 10.182 1.00 96.75 381 TYR A N 1
ATOM 3097 C CA . TYR A 1 381 ? 1.685 10.671 10.715 1.00 96.75 381 TYR A CA 1
ATOM 3098 C C . TYR A 1 381 ? 1.117 9.734 11.793 1.00 96.75 381 TYR A C 1
ATOM 3100 O O . TYR A 1 381 ? 1.189 8.510 11.659 1.00 96.75 381 TYR A O 1
ATOM 3108 N N . ALA A 1 382 ? 0.459 10.299 12.813 1.00 98.12 382 ALA A N 1
ATOM 3109 C CA . ALA A 1 382 ? -0.159 9.531 13.890 1.00 98.12 382 ALA A CA 1
ATOM 3110 C C . ALA A 1 382 ? -1.235 8.563 13.373 1.00 98.12 382 ALA A C 1
ATOM 3112 O O . ALA A 1 382 ? -1.322 7.428 13.844 1.00 98.12 382 ALA A O 1
ATOM 3113 N N . ALA A 1 383 ? -2.042 8.987 12.394 1.00 98.56 383 ALA A N 1
ATOM 3114 C CA . ALA A 1 383 ? -3.070 8.149 11.792 1.00 98.56 383 ALA A CA 1
ATOM 3115 C C . ALA A 1 383 ? -2.473 6.924 11.089 1.00 98.56 383 ALA A C 1
ATOM 3117 O O . ALA A 1 383 ? -2.971 5.821 11.306 1.00 98.56 383 ALA A O 1
ATOM 3118 N N . VAL A 1 384 ? -1.398 7.087 10.306 1.00 98.50 384 VAL A N 1
ATOM 3119 C CA . VAL A 1 384 ? -0.694 5.968 9.658 1.00 98.50 384 VAL A CA 1
ATOM 3120 C C . VAL A 1 384 ? -0.240 4.960 10.718 1.00 98.50 384 VAL A C 1
ATOM 3122 O O . VAL A 1 384 ? -0.692 3.817 10.740 1.00 98.50 384 VAL A O 1
ATOM 3125 N N . ILE A 1 385 ? 0.579 5.371 11.685 1.00 97.88 385 ILE A N 1
ATOM 3126 C CA . ILE A 1 385 ? 1.147 4.422 12.658 1.00 97.88 385 ILE A CA 1
ATOM 3127 C C . ILE A 1 385 ? 0.106 3.838 13.639 1.00 97.88 385 ILE A C 1
ATOM 3129 O O . ILE A 1 385 ? 0.353 2.817 14.287 1.00 97.88 385 ILE A O 1
ATOM 3133 N N . ALA A 1 386 ? -1.086 4.435 13.737 1.00 98.25 386 ALA A N 1
ATOM 3134 C CA . ALA A 1 386 ? -2.185 3.940 14.563 1.00 98.25 386 ALA A CA 1
ATOM 3135 C C . ALA A 1 386 ? -2.961 2.766 13.940 1.00 98.25 386 ALA A C 1
ATOM 3137 O O . ALA A 1 386 ? -3.530 1.957 14.686 1.00 98.25 386 ALA A O 1
ATOM 3138 N N . VAL A 1 387 ? -3.006 2.644 12.606 1.00 98.31 387 VAL A N 1
ATOM 3139 C CA . VAL A 1 387 ? -3.827 1.627 11.918 1.00 98.31 387 VAL A CA 1
ATOM 3140 C C . VAL A 1 387 ? -3.510 0.195 12.370 1.00 98.31 387 VAL A C 1
ATOM 3142 O O . VAL A 1 387 ? -4.474 -0.500 12.714 1.00 98.31 387 VAL A O 1
ATOM 3145 N N . PRO A 1 388 ? -2.237 -0.256 12.476 1.00 97.75 388 PRO A N 1
ATOM 3146 C CA . PRO A 1 388 ? -1.923 -1.592 12.992 1.00 97.75 388 PRO A CA 1
ATOM 3147 C C . PRO A 1 388 ? -2.591 -1.874 14.344 1.00 97.75 388 PRO A C 1
ATOM 3149 O O . PRO A 1 388 ? -3.292 -2.875 14.519 1.00 97.75 388 PRO A O 1
ATOM 3152 N N . THR A 1 389 ? -2.503 -0.917 15.273 1.00 97.00 389 THR A N 1
ATOM 3153 C CA . THR A 1 389 ? -3.110 -1.017 16.610 1.00 97.00 389 THR A CA 1
ATOM 3154 C C . THR A 1 389 ? -4.636 -1.142 16.545 1.00 97.00 389 THR A C 1
ATOM 3156 O O . THR A 1 389 ? -5.257 -1.878 17.325 1.00 97.00 389 THR A O 1
ATOM 3159 N N . LEU A 1 390 ? -5.288 -0.440 15.613 1.00 97.31 390 LEU A N 1
ATOM 3160 C CA . LEU A 1 390 ? -6.742 -0.494 15.457 1.00 97.31 390 LEU A CA 1
ATOM 3161 C C . LEU A 1 390 ? -7.224 -1.876 15.016 1.00 97.31 390 LEU A C 1
ATOM 3163 O O . LEU A 1 390 ? -8.190 -2.384 15.600 1.00 97.31 390 LEU A O 1
ATOM 3167 N N . VAL A 1 391 ? -6.519 -2.506 14.074 1.00 96.50 391 VAL A N 1
ATOM 3168 C CA . VAL A 1 391 ? -6.854 -3.832 13.524 1.00 96.50 391 VAL A CA 1
ATOM 3169 C C . VAL A 1 391 ? -6.257 -5.009 14.314 1.00 96.50 391 VAL A C 1
ATOM 3171 O O . VAL A 1 391 ? -6.439 -6.167 13.925 1.00 96.50 391 VAL A O 1
ATOM 3174 N N . ASN A 1 392 ? -5.638 -4.725 15.467 1.00 94.94 392 ASN A N 1
ATOM 3175 C CA . ASN A 1 392 ? -4.966 -5.685 16.352 1.00 94.94 392 ASN A CA 1
ATOM 3176 C C . ASN A 1 392 ? -3.797 -6.417 15.665 1.00 94.94 392 ASN A C 1
ATOM 3178 O O . ASN A 1 392 ? -3.656 -7.634 15.789 1.00 94.94 392 ASN A O 1
ATOM 3182 N N . GLU A 1 393 ? -2.984 -5.671 14.928 1.00 95.94 393 GLU A N 1
ATOM 3183 C CA . GLU A 1 393 ? -1.691 -6.088 14.388 1.00 95.94 393 GLU A CA 1
ATOM 3184 C C . GLU A 1 393 ? -0.587 -5.217 14.998 1.00 95.94 393 GLU A C 1
ATOM 3186 O O . GLU A 1 393 ? -0.849 -4.157 15.574 1.00 95.94 393 GLU A O 1
ATOM 3191 N N . LYS A 1 394 ? 0.658 -5.686 14.939 1.00 94.62 394 LYS A N 1
ATOM 3192 C CA . LYS A 1 394 ? 1.765 -4.994 15.597 1.00 94.62 394 LYS A CA 1
ATOM 3193 C C . LYS A 1 394 ? 2.417 -3.981 14.663 1.00 94.62 394 LYS A C 1
ATOM 3195 O O . LYS A 1 394 ? 2.787 -4.332 13.545 1.00 94.62 394 LYS A O 1
ATOM 3200 N N . LEU A 1 395 ? 2.604 -2.755 15.156 1.00 94.88 395 LEU A N 1
ATOM 3201 C CA . LEU A 1 395 ? 3.281 -1.678 14.426 1.00 94.88 395 LEU A CA 1
ATOM 3202 C C . LEU A 1 395 ? 4.722 -2.049 14.038 1.00 94.88 395 LEU A C 1
ATOM 3204 O O . LEU A 1 395 ? 5.136 -1.733 12.930 1.00 94.88 395 LEU A O 1
ATOM 3208 N N . GLU A 1 396 ? 5.425 -2.796 14.896 1.00 93.38 396 GLU A N 1
ATOM 3209 C CA . GLU A 1 396 ? 6.806 -3.266 14.673 1.00 93.38 396 GLU A CA 1
ATOM 3210 C C . GLU A 1 396 ? 6.979 -4.114 13.403 1.00 93.38 396 GLU A C 1
ATOM 3212 O O . GLU A 1 396 ? 8.080 -4.215 12.874 1.00 93.38 396 GLU A O 1
ATOM 3217 N N . ASN A 1 397 ? 5.891 -4.691 12.877 1.00 93.44 397 ASN A N 1
ATOM 3218 C CA . ASN A 1 397 ? 5.938 -5.437 11.622 1.00 93.44 397 ASN A CA 1
ATOM 3219 C C . ASN A 1 397 ? 5.933 -4.532 10.377 1.00 93.44 397 ASN A C 1
ATOM 3221 O O . ASN A 1 397 ? 6.150 -5.021 9.271 1.00 93.44 397 ASN A O 1
ATOM 3225 N N . MET A 1 398 ? 5.598 -3.248 10.538 1.00 95.69 398 MET A N 1
ATOM 3226 C CA . MET A 1 398 ? 5.471 -2.253 9.464 1.00 95.69 398 MET A CA 1
ATOM 3227 C C . MET A 1 398 ? 6.591 -1.218 9.538 1.00 95.69 398 MET A C 1
ATOM 3229 O O . MET A 1 398 ? 7.188 -0.893 8.515 1.00 95.69 398 MET A O 1
ATOM 3233 N N . LEU A 1 399 ? 6.840 -0.708 10.746 1.00 94.62 399 LEU A N 1
ATOM 3234 C CA . LEU A 1 399 ? 7.788 0.357 11.041 1.00 94.62 399 LEU A CA 1
ATOM 3235 C C . LEU A 1 399 ? 8.668 -0.074 12.215 1.00 94.62 399 LEU A C 1
ATOM 3237 O O . LEU A 1 399 ? 8.150 -0.376 13.293 1.00 94.62 399 LEU A O 1
ATOM 3241 N N . SER A 1 400 ? 9.979 -0.079 12.009 1.00 90.69 400 SER A N 1
ATOM 3242 C CA . SER A 1 400 ? 10.969 -0.407 13.035 1.00 90.69 400 SER A CA 1
ATOM 3243 C C . SER A 1 400 ? 11.951 0.747 13.207 1.00 90.69 400 SER A C 1
ATOM 3245 O O . SER A 1 400 ? 12.343 1.371 12.225 1.00 90.69 400 SER A O 1
ATOM 3247 N N . VAL A 1 401 ? 12.321 1.040 14.453 1.00 86.38 401 VAL A N 1
ATOM 3248 C CA . VAL A 1 401 ? 13.444 1.933 14.763 1.00 86.38 401 VAL A CA 1
ATOM 3249 C C . VAL A 1 401 ? 14.710 1.109 14.573 1.00 86.38 401 VAL A C 1
ATOM 3251 O O . VAL A 1 401 ? 14.800 0.012 15.127 1.00 86.38 401 VAL A O 1
ATOM 3254 N N . VAL A 1 402 ? 15.657 1.606 13.782 1.00 80.44 402 VAL A N 1
ATOM 3255 C CA . VAL A 1 402 ? 16.919 0.898 13.567 1.00 80.44 402 VAL A CA 1
ATOM 3256 C C . VAL A 1 402 ? 17.705 0.882 14.871 1.00 80.44 402 VAL A C 1
ATOM 3258 O O . VAL A 1 402 ? 18.135 1.920 15.363 1.00 80.44 402 VAL A O 1
ATOM 3261 N N . ASP A 1 403 ? 17.892 -0.314 15.413 1.00 68.25 403 ASP A N 1
ATOM 3262 C CA . ASP A 1 403 ? 18.821 -0.596 16.497 1.00 68.25 403 ASP A CA 1
ATOM 3263 C C . ASP A 1 403 ? 19.939 -1.455 15.893 1.00 68.25 403 ASP A C 1
ATOM 3265 O O . ASP A 1 403 ? 19.666 -2.518 15.325 1.00 68.25 403 ASP A O 1
ATOM 3269 N N . GLU A 1 404 ? 21.191 -0.991 15.977 1.00 56.31 404 GLU A N 1
ATOM 3270 C CA . GLU A 1 404 ? 22.379 -1.654 15.405 1.00 56.31 404 GLU A CA 1
ATOM 3271 C C . GLU A 1 404 ? 22.542 -3.115 15.869 1.00 56.31 404 GLU A C 1
ATOM 3273 O O . GLU A 1 404 ? 23.316 -3.883 15.295 1.00 56.31 404 GLU A O 1
ATOM 3278 N N . THR A 1 405 ? 21.799 -3.524 16.899 1.00 56.25 405 THR A N 1
ATOM 3279 C CA . THR A 1 405 ? 21.879 -4.846 17.514 1.00 56.25 405 THR A CA 1
ATOM 3280 C C . THR A 1 405 ? 20.941 -5.904 16.914 1.00 56.25 405 THR A C 1
ATOM 3282 O O . THR A 1 405 ? 21.166 -7.092 17.161 1.00 56.25 405 THR A O 1
ATOM 3285 N N . HIS A 1 406 ? 19.918 -5.538 16.121 1.00 59.94 406 HIS A N 1
ATOM 3286 C CA . HIS A 1 406 ? 18.896 -6.489 15.648 1.00 59.94 406 HIS A CA 1
ATOM 3287 C C . HIS A 1 406 ? 18.544 -6.339 14.158 1.00 59.94 406 HIS A C 1
ATOM 3289 O O . HIS A 1 406 ? 17.892 -5.390 13.734 1.00 59.94 406 HIS A O 1
ATOM 3295 N N . GLU A 1 407 ? 18.889 -7.353 13.358 1.00 65.19 407 GLU A N 1
ATOM 3296 C CA . GLU A 1 407 ? 18.454 -7.452 11.960 1.00 65.19 407 GLU A CA 1
ATOM 3297 C C . GLU A 1 407 ? 16.982 -7.901 11.884 1.00 65.19 407 GLU A C 1
ATOM 3299 O O . GLU A 1 407 ? 16.635 -9.033 12.241 1.00 65.19 407 GLU A O 1
ATOM 3304 N N . VAL A 1 408 ? 16.099 -7.028 11.390 1.00 67.25 408 VAL A N 1
ATOM 3305 C CA . VAL A 1 408 ? 14.673 -7.342 11.241 1.00 67.25 408 VAL A CA 1
ATOM 3306 C C . VAL A 1 408 ? 14.422 -8.101 9.936 1.00 67.25 408 VAL A C 1
ATOM 3308 O O . VAL A 1 408 ? 14.441 -7.539 8.843 1.00 67.25 408 VAL A O 1
ATOM 3311 N N . LYS A 1 409 ? 14.133 -9.403 10.040 1.00 71.38 409 LYS A N 1
ATOM 3312 C CA . LYS A 1 409 ? 13.829 -10.272 8.887 1.00 71.38 409 LYS A CA 1
ATOM 3313 C C . LYS A 1 409 ? 12.336 -10.293 8.579 1.00 71.38 409 LYS A C 1
ATOM 3315 O O . LYS A 1 409 ? 11.649 -11.278 8.851 1.00 71.38 409 LYS A O 1
ATOM 3320 N N . LEU A 1 410 ? 11.831 -9.192 8.027 1.00 83.12 410 LEU A N 1
ATOM 3321 C CA . LEU A 1 410 ? 10.451 -9.084 7.551 1.00 83.12 410 LEU A CA 1
ATOM 3322 C C . LEU A 1 410 ? 10.395 -8.964 6.020 1.00 83.12 410 LEU A C 1
ATOM 3324 O O . LEU A 1 410 ? 11.290 -8.353 5.438 1.00 83.12 410 LEU A O 1
ATOM 3328 N N . PRO A 1 411 ? 9.346 -9.508 5.362 1.00 87.25 411 PRO A N 1
ATOM 3329 C CA . PRO A 1 411 ? 9.261 -9.498 3.901 1.00 87.25 411 PRO A CA 1
ATOM 3330 C C . PRO A 1 411 ? 9.264 -8.096 3.298 1.00 87.25 411 PRO A C 1
ATOM 3332 O O . PRO A 1 411 ? 9.877 -7.876 2.265 1.00 87.25 411 PRO A O 1
ATOM 3335 N N . VAL A 1 412 ? 8.586 -7.142 3.941 1.00 94.06 412 VAL A N 1
ATOM 3336 C CA . VAL A 1 412 ? 8.618 -5.722 3.573 1.00 94.06 412 VAL A CA 1
ATOM 3337 C C . VAL A 1 412 ? 8.554 -4.901 4.853 1.00 94.06 412 VAL A C 1
ATOM 3339 O O . VAL A 1 412 ? 7.656 -5.129 5.667 1.00 94.06 412 VAL A O 1
ATOM 3342 N N . ILE A 1 413 ? 9.468 -3.950 5.029 1.00 94.81 413 ILE A N 1
ATOM 3343 C CA . ILE A 1 413 ? 9.547 -3.111 6.230 1.00 94.81 413 ILE A CA 1
ATOM 3344 C C . ILE A 1 413 ? 9.983 -1.686 5.892 1.00 94.81 413 ILE A C 1
ATOM 3346 O O . ILE A 1 413 ? 10.733 -1.468 4.940 1.00 94.81 413 ILE A O 1
ATOM 3350 N N . MET A 1 414 ? 9.512 -0.726 6.685 1.00 95.88 414 MET A N 1
ATOM 3351 C CA . MET A 1 414 ? 10.081 0.612 6.770 1.00 95.88 414 MET A CA 1
ATOM 3352 C C . MET A 1 414 ? 10.953 0.716 8.024 1.00 95.88 414 MET A C 1
ATOM 3354 O O . MET A 1 414 ? 10.489 0.496 9.141 1.00 95.88 414 MET A O 1
ATOM 3358 N N . GLU A 1 415 ? 12.219 1.044 7.836 1.00 93.56 415 GLU A N 1
ATOM 3359 C CA . GLU A 1 415 ? 13.185 1.279 8.901 1.00 93.56 415 GLU A CA 1
ATOM 3360 C C . GLU A 1 415 ? 13.367 2.779 9.104 1.00 93.56 415 GLU A C 1
ATOM 3362 O O . GLU A 1 415 ? 13.606 3.507 8.145 1.00 93.56 415 GLU A O 1
ATOM 3367 N N . MET A 1 416 ? 13.239 3.231 10.344 1.00 91.62 416 MET A N 1
ATOM 3368 C CA . MET A 1 416 ? 13.368 4.621 10.760 1.00 91.62 416 MET A CA 1
ATOM 3369 C C . MET A 1 416 ? 14.736 4.836 11.406 1.00 91.62 416 MET A C 1
ATOM 3371 O O . MET A 1 416 ? 15.060 4.164 12.388 1.00 91.62 416 MET A O 1
ATOM 3375 N N . PHE A 1 417 ? 15.514 5.774 10.872 1.00 88.50 417 PHE A N 1
ATOM 3376 C CA . PHE A 1 417 ? 16.826 6.144 11.395 1.00 88.50 417 PHE A CA 1
ATOM 3377 C C . PHE A 1 417 ? 16.696 7.397 12.256 1.00 88.50 417 PHE A C 1
ATOM 3379 O O . PHE A 1 417 ? 16.337 8.465 11.765 1.00 88.50 417 PHE A O 1
ATOM 3386 N N . GLU A 1 418 ? 16.970 7.275 13.550 1.00 84.50 418 GLU A N 1
ATOM 3387 C CA . GLU A 1 418 ? 16.976 8.419 14.462 1.00 84.50 418 GLU A CA 1
ATOM 3388 C C . GLU A 1 418 ? 18.313 9.170 14.338 1.00 84.50 418 GLU A C 1
ATOM 3390 O O . GLU A 1 418 ? 19.384 8.568 14.376 1.00 84.50 418 GLU A O 1
ATOM 3395 N N . GLY A 1 419 ? 18.251 10.483 14.111 1.00 75.25 419 GLY A N 1
ATOM 3396 C CA . GLY A 1 419 ? 19.383 11.397 14.254 1.00 75.25 419 GLY A CA 1
ATOM 3397 C C . GLY A 1 419 ? 19.484 11.940 15.683 1.00 75.25 419 GLY A C 1
ATOM 3398 O O . GLY A 1 419 ? 18.779 11.485 16.581 1.00 75.25 419 GLY A O 1
ATOM 3399 N N . GLU A 1 420 ? 20.352 12.933 15.900 1.00 67.69 420 GLU A N 1
ATOM 3400 C CA . GLU A 1 420 ? 20.612 13.483 17.244 1.00 67.69 420 GLU A CA 1
ATOM 3401 C C . GLU A 1 420 ? 19.374 14.131 17.893 1.00 67.69 420 GLU A C 1
ATOM 3403 O O . GLU A 1 420 ? 19.181 14.001 19.101 1.00 67.69 420 GLU A O 1
ATOM 3408 N N . GLU A 1 421 ? 18.517 14.792 17.106 1.00 68.94 421 GLU A N 1
ATOM 3409 C CA . GLU A 1 421 ? 17.314 15.484 17.60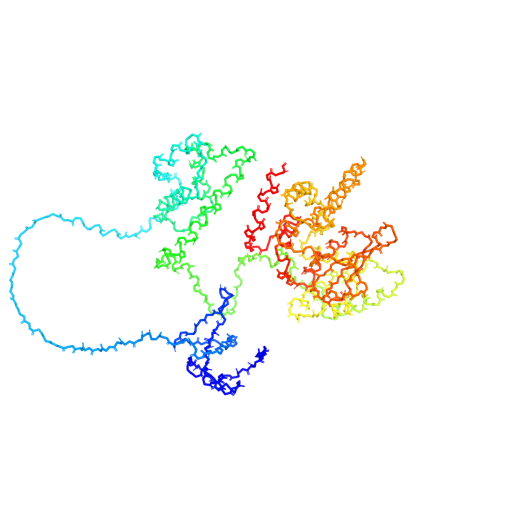6 1.00 68.94 421 GLU A CA 1
ATOM 3410 C C . GLU A 1 421 ? 16.008 14.985 16.966 1.00 68.94 421 GLU A C 1
ATOM 3412 O O . GLU A 1 421 ? 14.958 14.975 17.612 1.00 68.94 421 GLU A O 1
ATOM 3417 N N . GLU A 1 422 ? 16.062 14.533 15.711 1.00 77.00 422 GLU A N 1
ATOM 3418 C CA . GLU A 1 422 ? 14.902 14.108 14.925 1.00 77.00 422 GLU A CA 1
ATOM 3419 C C . GLU A 1 422 ? 15.233 12.894 14.054 1.00 77.00 422 GLU A C 1
ATOM 3421 O O . GLU A 1 422 ? 16.392 12.531 13.864 1.00 77.00 422 GLU A O 1
ATOM 3426 N N . VAL A 1 423 ? 14.199 12.260 13.501 1.00 81.38 423 VAL A N 1
ATOM 3427 C CA . VAL A 1 423 ? 14.369 11.189 12.515 1.00 81.38 423 VAL A CA 1
ATOM 3428 C C . VAL A 1 423 ? 15.059 11.748 11.272 1.00 81.38 423 VAL A C 1
ATOM 3430 O O . VAL A 1 423 ? 14.577 12.707 10.677 1.00 81.38 423 VAL A O 1
ATOM 3433 N N . SER A 1 424 ? 16.167 11.130 10.870 1.00 82.94 424 SER A N 1
ATOM 3434 C CA . SER A 1 424 ? 16.982 11.571 9.738 1.00 82.94 424 SER A CA 1
ATOM 3435 C C . SER A 1 424 ? 16.483 11.012 8.406 1.00 82.94 424 SER A C 1
ATOM 3437 O O . SER A 1 424 ? 16.452 11.732 7.405 1.00 82.94 424 SER A O 1
ATOM 3439 N N . SER A 1 425 ? 16.071 9.743 8.378 1.00 92.44 425 SER A N 1
ATOM 3440 C CA . SER A 1 425 ? 15.572 9.095 7.165 1.00 92.44 425 SER A CA 1
ATOM 3441 C C . SER A 1 425 ? 14.729 7.850 7.443 1.00 92.44 425 SER A C 1
ATOM 3443 O O . SER A 1 425 ? 14.677 7.311 8.553 1.00 92.44 425 SER A O 1
ATOM 3445 N N . TYR A 1 426 ? 14.059 7.387 6.390 1.00 95.00 426 TYR A N 1
ATOM 3446 C CA . TYR A 1 426 ? 13.275 6.165 6.354 1.00 95.00 426 TYR A CA 1
ATOM 3447 C C . TYR A 1 426 ? 13.732 5.306 5.176 1.00 95.00 426 TYR A C 1
ATOM 3449 O O . TYR A 1 426 ? 13.670 5.742 4.028 1.00 95.00 426 TYR A O 1
ATOM 3457 N N . THR A 1 427 ? 14.147 4.067 5.431 1.00 95.44 427 THR A N 1
ATOM 3458 C CA . THR A 1 427 ? 14.518 3.112 4.378 1.00 95.44 427 THR A CA 1
ATOM 3459 C C . THR A 1 427 ? 13.432 2.059 4.207 1.00 95.44 427 THR A C 1
ATOM 3461 O O . THR A 1 427 ? 13.048 1.390 5.163 1.00 95.44 427 THR A O 1
ATOM 3464 N N . VAL A 1 428 ? 12.959 1.861 2.976 1.00 96.75 428 VAL A N 1
ATOM 3465 C CA . VAL A 1 428 ? 12.054 0.752 2.641 1.00 96.75 428 VAL A CA 1
ATOM 3466 C C . VAL A 1 428 ? 12.884 -0.440 2.180 1.00 96.75 428 VAL A C 1
ATOM 3468 O O . VAL A 1 428 ? 13.689 -0.321 1.253 1.00 96.75 428 VAL A O 1
ATOM 3471 N N . LYS A 1 429 ? 12.681 -1.602 2.806 1.00 95.00 429 LYS A N 1
ATOM 3472 C CA . LYS A 1 429 ? 13.349 -2.858 2.446 1.00 95.00 429 LYS A CA 1
ATOM 3473 C C . LYS A 1 429 ? 12.351 -3.937 2.047 1.00 95.00 429 LYS A C 1
ATOM 3475 O O . LYS A 1 429 ? 11.269 -4.022 2.626 1.00 95.00 429 LYS A O 1
ATOM 3480 N N . VAL A 1 430 ? 12.755 -4.792 1.109 1.00 94.31 430 VAL A N 1
ATOM 3481 C CA . VAL A 1 430 ? 12.065 -6.038 0.743 1.00 94.31 430 VAL A CA 1
ATOM 3482 C C . VAL A 1 430 ? 13.025 -7.200 0.943 1.00 94.31 430 VAL A C 1
ATOM 3484 O O . VAL A 1 430 ? 14.096 -7.201 0.350 1.00 94.31 430 VAL A O 1
ATOM 3487 N N . ASP A 1 431 ? 12.678 -8.171 1.787 1.00 89.88 431 ASP A N 1
ATOM 3488 C CA . ASP A 1 431 ? 13.550 -9.301 2.148 1.00 89.88 431 ASP A CA 1
ATOM 3489 C C . ASP A 1 431 ? 14.973 -8.851 2.557 1.00 89.88 431 ASP A C 1
ATOM 3491 O O . ASP A 1 431 ? 15.983 -9.422 2.145 1.00 89.88 431 ASP A O 1
ATOM 3495 N N . GLY A 1 432 ? 15.059 -7.762 3.333 1.00 88.94 432 GLY A N 1
ATOM 3496 C CA . GLY A 1 432 ? 16.320 -7.131 3.755 1.00 88.94 432 GLY A CA 1
ATOM 3497 C C . GLY A 1 432 ? 17.023 -6.294 2.674 1.00 88.94 432 GLY A C 1
ATOM 3498 O O . GLY A 1 432 ? 17.953 -5.549 2.977 1.00 88.94 432 GLY A O 1
ATOM 3499 N N . PHE A 1 433 ? 16.565 -6.356 1.423 1.00 91.06 433 PHE A N 1
ATOM 3500 C CA . PHE A 1 433 ? 17.108 -5.593 0.308 1.00 91.06 433 PHE A CA 1
ATOM 3501 C C . PHE A 1 433 ? 16.568 -4.156 0.295 1.00 91.06 433 PHE A C 1
ATOM 3503 O O . PHE A 1 433 ? 15.355 -3.954 0.245 1.00 91.06 433 PHE A O 1
ATOM 3510 N N . LYS A 1 434 ? 17.456 -3.152 0.312 1.00 93.75 434 LYS A N 1
ATOM 3511 C CA . LYS A 1 434 ? 17.078 -1.730 0.244 1.00 93.75 434 LYS A CA 1
ATOM 3512 C C . LYS A 1 434 ? 16.428 -1.409 -1.102 1.00 93.75 434 LYS A C 1
ATOM 3514 O O . LYS A 1 434 ? 17.081 -1.497 -2.137 1.00 93.75 434 LYS A O 1
ATOM 3519 N N . VAL A 1 435 ? 15.162 -0.995 -1.065 1.00 95.50 435 VAL A N 1
ATOM 3520 C CA . VAL A 1 435 ? 14.439 -0.486 -2.235 1.00 95.50 435 VAL A CA 1
ATOM 3521 C C . VAL A 1 435 ? 14.806 0.975 -2.459 1.00 95.50 435 VAL A C 1
ATOM 3523 O O . VAL A 1 435 ? 15.390 1.314 -3.478 1.00 95.50 435 VAL A O 1
ATOM 3526 N N . THR A 1 436 ? 14.515 1.830 -1.482 1.00 95.12 436 THR A N 1
ATOM 3527 C CA . THR A 1 436 ? 14.858 3.253 -1.532 1.00 95.12 436 THR A CA 1
ATOM 3528 C C . THR A 1 436 ? 14.924 3.830 -0.119 1.00 95.12 436 THR A C 1
ATOM 3530 O O . THR A 1 436 ? 14.586 3.151 0.858 1.00 95.12 436 THR A O 1
ATOM 3533 N N . GLU A 1 437 ? 15.387 5.066 -0.010 1.00 94.88 437 GLU A N 1
ATOM 3534 C CA . GLU A 1 437 ? 15.447 5.830 1.231 1.00 94.88 437 GLU A CA 1
ATOM 3535 C C . GLU A 1 437 ? 14.879 7.225 1.000 1.00 94.88 437 GLU A C 1
ATOM 3537 O O . GLU A 1 437 ? 15.257 7.893 0.042 1.00 94.88 437 GLU A O 1
ATOM 3542 N N . SER A 1 438 ? 14.007 7.657 1.904 1.00 94.44 438 SER A N 1
ATOM 3543 C CA . SER A 1 438 ? 13.355 8.962 1.857 1.00 94.44 438 SER A CA 1
ATOM 3544 C C . SER A 1 438 ? 13.608 9.710 3.161 1.00 94.44 438 SER A C 1
ATOM 3546 O O . SER A 1 438 ? 13.569 9.127 4.244 1.00 94.44 438 SER A O 1
ATOM 3548 N N . SER A 1 439 ? 13.806 11.024 3.086 1.00 91.81 439 SER A N 1
ATOM 3549 C CA . SER A 1 439 ? 13.886 11.890 4.273 1.00 91.81 439 SER A CA 1
ATOM 3550 C C . SER A 1 439 ? 12.511 12.189 4.883 1.00 91.81 439 SER A C 1
ATOM 3552 O O . SER A 1 439 ? 12.410 12.599 6.035 1.00 91.81 439 SER A O 1
ATOM 3554 N N . ASN A 1 440 ? 11.432 11.973 4.125 1.00 92.00 440 ASN A N 1
ATOM 3555 C CA . ASN A 1 440 ? 10.063 12.240 4.548 1.00 92.00 440 ASN A CA 1
ATOM 3556 C C . ASN A 1 440 ? 9.288 10.938 4.812 1.00 92.00 440 ASN A C 1
ATOM 3558 O O . ASN A 1 440 ? 9.284 10.019 3.992 1.00 92.00 440 ASN A O 1
ATOM 3562 N N . PHE A 1 441 ? 8.569 10.884 5.936 1.00 94.75 441 PHE A N 1
ATOM 3563 C CA . PHE A 1 441 ? 7.779 9.711 6.322 1.00 94.75 441 PHE A CA 1
ATOM 3564 C C . PHE A 1 441 ? 6.659 9.375 5.331 1.00 94.75 441 PHE A C 1
ATOM 3566 O O . PHE A 1 441 ? 6.448 8.210 5.006 1.00 94.75 441 PHE A O 1
ATOM 3573 N N . MET A 1 442 ? 5.911 10.378 4.863 1.00 95.56 442 MET A N 1
ATOM 3574 C CA . MET A 1 442 ? 4.777 10.154 3.962 1.00 95.56 442 MET A CA 1
ATOM 3575 C C . MET A 1 442 ? 5.252 9.681 2.586 1.00 95.56 442 MET A C 1
ATOM 3577 O O . MET A 1 442 ? 4.613 8.803 2.006 1.00 95.56 442 MET A O 1
ATOM 3581 N N . SER A 1 443 ? 6.392 10.192 2.111 1.00 95.75 443 SER A N 1
ATOM 3582 C CA . SER A 1 443 ? 7.110 9.658 0.946 1.00 95.75 443 SER A CA 1
ATOM 3583 C C . SER A 1 443 ? 7.485 8.189 1.134 1.00 95.75 443 SER A C 1
ATOM 3585 O O . SER A 1 443 ? 7.076 7.336 0.345 1.00 95.75 443 SER A O 1
ATOM 3587 N N . ALA A 1 444 ? 8.168 7.857 2.234 1.00 97.06 444 ALA A N 1
ATOM 3588 C CA . ALA A 1 444 ? 8.545 6.478 2.536 1.00 97.06 444 ALA A CA 1
ATOM 3589 C C . ALA A 1 444 ? 7.323 5.557 2.650 1.00 97.06 444 ALA A C 1
ATOM 3591 O O . ALA A 1 444 ? 7.351 4.411 2.205 1.00 97.06 444 ALA A O 1
ATOM 3592 N N . PHE A 1 445 ? 6.218 6.051 3.213 1.00 98.31 445 PHE A N 1
ATOM 3593 C CA . PHE A 1 445 ? 4.959 5.321 3.311 1.00 98.31 445 PHE A CA 1
ATOM 3594 C C . PHE A 1 445 ? 4.305 5.084 1.947 1.00 98.31 445 PHE A C 1
ATOM 3596 O O . PHE A 1 445 ? 3.798 3.987 1.691 1.00 98.31 445 PHE A O 1
ATOM 3603 N N . ALA A 1 446 ? 4.357 6.070 1.050 1.00 98.25 446 ALA A N 1
ATOM 3604 C CA . ALA A 1 446 ? 3.919 5.915 -0.330 1.00 98.25 446 ALA A CA 1
ATOM 3605 C C . ALA A 1 446 ? 4.735 4.837 -1.052 1.00 98.25 446 ALA A C 1
ATOM 3607 O O . ALA A 1 446 ? 4.157 3.902 -1.605 1.00 98.25 446 ALA A O 1
ATOM 3608 N N . VAL A 1 447 ? 6.063 4.892 -0.957 1.00 97.94 447 VAL A N 1
ATOM 3609 C CA . VAL A 1 447 ? 6.955 3.855 -1.491 1.00 97.94 447 VAL A CA 1
ATOM 3610 C C . VAL A 1 447 ? 6.633 2.485 -0.888 1.00 97.94 447 VAL A C 1
ATOM 3612 O O . VAL A 1 447 ? 6.468 1.509 -1.623 1.00 97.94 447 VAL A O 1
ATOM 3615 N N . TYR A 1 448 ? 6.508 2.395 0.438 1.00 98.25 448 TYR A N 1
ATOM 3616 C CA . TYR A 1 448 ? 6.204 1.153 1.151 1.00 98.25 448 TYR A CA 1
ATOM 3617 C C . TYR A 1 448 ? 4.927 0.497 0.618 1.00 98.25 448 TYR A C 1
ATOM 3619 O O . TYR A 1 448 ? 4.922 -0.693 0.303 1.00 98.25 448 TYR A O 1
ATOM 3627 N N . LEU A 1 449 ? 3.849 1.270 0.448 1.00 98.25 449 LEU A N 1
ATOM 3628 C CA . LEU A 1 449 ? 2.611 0.751 -0.126 1.00 98.25 449 LEU A CA 1
ATOM 3629 C C . LEU A 1 449 ? 2.766 0.389 -1.609 1.00 98.25 449 LEU A C 1
ATOM 3631 O O . LEU A 1 449 ? 2.284 -0.670 -2.014 1.00 98.25 449 LEU A O 1
ATOM 3635 N N . ALA A 1 450 ? 3.442 1.219 -2.409 1.00 97.94 450 ALA A N 1
ATOM 3636 C CA . ALA A 1 450 ? 3.644 0.987 -3.840 1.00 97.94 450 ALA A CA 1
ATOM 3637 C C . ALA A 1 450 ? 4.412 -0.314 -4.120 1.00 97.94 450 ALA A C 1
ATOM 3639 O O . ALA A 1 450 ? 4.048 -1.058 -5.034 1.00 97.94 450 ALA A O 1
ATOM 3640 N N . THR A 1 451 ? 5.404 -0.625 -3.281 1.00 97.00 451 THR A N 1
ATOM 3641 C CA . THR A 1 451 ? 6.280 -1.808 -3.347 1.00 97.00 451 THR A CA 1
ATOM 3642 C C . THR A 1 451 ? 5.491 -3.111 -3.537 1.00 97.00 451 THR A C 1
ATOM 3644 O O . THR A 1 451 ? 5.843 -3.942 -4.376 1.00 97.00 451 THR A O 1
ATOM 3647 N N . PHE A 1 452 ? 4.362 -3.272 -2.835 1.00 96.31 452 PHE A N 1
ATOM 3648 C CA . PHE A 1 452 ? 3.523 -4.468 -2.960 1.00 96.31 452 PHE A CA 1
ATOM 3649 C C . PHE A 1 452 ? 2.927 -4.647 -4.363 1.00 96.31 452 PHE A C 1
ATOM 3651 O O . PHE A 1 452 ? 2.819 -5.769 -4.855 1.00 96.31 452 PHE A O 1
ATOM 3658 N N . TYR A 1 453 ? 2.570 -3.553 -5.033 1.00 96.12 453 TYR A N 1
ATOM 3659 C CA . TYR A 1 453 ? 1.950 -3.590 -6.357 1.00 96.12 453 TYR A CA 1
ATOM 3660 C C . TYR A 1 453 ? 3.002 -3.713 -7.462 1.00 96.12 453 TYR A C 1
ATOM 3662 O O . TYR A 1 453 ? 2.866 -4.555 -8.361 1.00 96.12 453 TYR A O 1
ATOM 3670 N N . ILE A 1 454 ? 4.074 -2.917 -7.377 1.00 96.38 454 ILE A N 1
ATOM 3671 C CA . ILE A 1 454 ? 5.114 -2.869 -8.412 1.00 96.38 454 ILE A CA 1
ATOM 3672 C C . ILE A 1 454 ? 5.886 -4.188 -8.490 1.00 96.38 454 ILE A C 1
ATOM 3674 O O . ILE A 1 454 ? 6.086 -4.689 -9.593 1.00 96.38 454 ILE A O 1
ATOM 3678 N N . PHE A 1 455 ? 6.190 -4.817 -7.348 1.00 95.69 455 PHE A N 1
ATOM 3679 C CA . PHE A 1 455 ? 6.893 -6.104 -7.282 1.00 95.69 455 PHE A CA 1
ATOM 3680 C C . PHE A 1 455 ? 5.951 -7.307 -7.133 1.00 95.69 455 PHE A C 1
ATOM 3682 O O . PHE A 1 455 ? 6.413 -8.432 -6.970 1.00 95.69 455 PHE A O 1
ATOM 3689 N N . ASN A 1 456 ? 4.629 -7.097 -7.216 1.00 93.88 456 ASN A N 1
ATOM 3690 C CA . ASN A 1 456 ? 3.618 -8.158 -7.138 1.00 93.88 456 ASN A CA 1
ATOM 3691 C C . ASN A 1 456 ? 3.735 -9.026 -5.863 1.00 93.88 456 ASN A C 1
ATOM 3693 O O . ASN A 1 456 ? 3.609 -10.252 -5.907 1.00 93.88 456 ASN A O 1
ATOM 3697 N N . LEU A 1 457 ? 3.981 -8.385 -4.721 1.00 92.94 457 LEU A N 1
ATOM 3698 C CA . LEU A 1 457 ? 4.213 -9.061 -3.447 1.00 92.94 457 LEU A CA 1
ATOM 3699 C C . LEU A 1 457 ? 2.896 -9.389 -2.751 1.00 92.94 457 LEU A C 1
ATOM 3701 O O . LEU A 1 457 ? 1.956 -8.597 -2.725 1.00 92.94 457 LEU A O 1
ATOM 3705 N N . VAL A 1 458 ? 2.850 -10.552 -2.110 1.00 91.00 458 VAL A N 1
ATOM 3706 C CA . VAL A 1 458 ? 1.725 -10.934 -1.255 1.00 91.00 458 VAL A CA 1
ATOM 3707 C C . VAL A 1 458 ? 1.816 -10.174 0.066 1.00 91.00 458 VAL A C 1
ATOM 3709 O O . VAL A 1 458 ? 2.882 -10.104 0.674 1.00 91.00 458 VAL A O 1
ATOM 3712 N N . TYR A 1 459 ? 0.687 -9.649 0.549 1.00 93.81 459 TYR A N 1
ATOM 3713 C CA . TYR A 1 459 ? 0.639 -9.038 1.877 1.00 93.81 459 TYR A CA 1
ATOM 3714 C C . TYR A 1 459 ? 1.057 -10.039 2.964 1.00 93.81 459 TYR A C 1
ATOM 3716 O O . TYR A 1 459 ? 0.444 -11.111 3.065 1.00 93.81 459 TYR A O 1
ATOM 3724 N N . PRO A 1 460 ? 2.058 -9.706 3.803 1.00 92.06 460 PRO A N 1
ATOM 3725 C CA . PRO A 1 460 ? 2.499 -10.586 4.872 1.00 92.06 460 PRO A CA 1
ATOM 3726 C C . PRO A 1 460 ? 1.360 -10.827 5.862 1.00 92.06 460 PRO A C 1
ATOM 3728 O O . PRO A 1 460 ? 0.602 -9.921 6.211 1.00 92.06 460 PRO A O 1
ATOM 3731 N N . THR A 1 461 ? 1.253 -12.061 6.354 1.00 91.19 461 THR A N 1
ATOM 3732 C CA . THR A 1 461 ? 0.186 -12.483 7.278 1.00 91.19 461 THR A CA 1
ATOM 3733 C C . THR A 1 461 ? 0.123 -11.621 8.537 1.00 91.19 461 THR A C 1
ATOM 3735 O O . THR A 1 461 ? -0.966 -11.374 9.050 1.00 91.19 461 THR A O 1
ATOM 3738 N N . ALA A 1 462 ? 1.274 -11.125 8.990 1.00 92.44 462 ALA A N 1
ATOM 3739 C CA . ALA A 1 462 ? 1.423 -10.285 10.170 1.00 92.44 462 ALA A CA 1
ATOM 3740 C C . ALA A 1 462 ? 0.837 -8.864 10.027 1.00 92.44 462 ALA A C 1
ATOM 3742 O O . ALA A 1 462 ? 0.599 -8.214 11.045 1.00 92.44 462 ALA A O 1
ATOM 3743 N N . LEU A 1 463 ? 0.604 -8.396 8.792 1.00 95.62 463 LEU A N 1
ATOM 3744 C CA . LEU A 1 463 ? 0.040 -7.074 8.474 1.00 95.62 463 LEU A CA 1
ATOM 3745 C C . LEU A 1 463 ? -1.135 -7.135 7.488 1.00 95.62 463 LEU A C 1
ATOM 3747 O O . LEU A 1 463 ? -1.506 -6.129 6.876 1.00 95.62 463 LEU A O 1
ATOM 3751 N N . LYS A 1 464 ? -1.722 -8.317 7.280 1.00 94.25 464 LYS A N 1
ATOM 3752 C CA . LYS A 1 464 ? -2.734 -8.522 6.239 1.00 94.25 464 LYS A CA 1
ATOM 3753 C C . LYS A 1 464 ? -3.930 -7.583 6.417 1.00 94.25 464 LYS A C 1
ATOM 3755 O O . LYS A 1 464 ? -4.457 -7.087 5.424 1.00 94.25 464 LYS A O 1
ATOM 3760 N N . LYS A 1 465 ? -4.365 -7.320 7.654 1.00 96.62 465 LYS A N 1
ATOM 3761 C CA . LYS A 1 465 ? -5.505 -6.429 7.934 1.00 96.62 465 LYS A CA 1
ATOM 3762 C C . LYS A 1 465 ? -5.115 -4.964 7.796 1.00 96.62 465 LYS A C 1
ATOM 3764 O O . LYS A 1 465 ? -5.914 -4.190 7.283 1.00 96.62 465 LYS A O 1
ATOM 3769 N N . THR A 1 466 ? -3.913 -4.595 8.222 1.00 97.69 466 THR A N 1
ATOM 3770 C CA . THR A 1 466 ? -3.356 -3.242 8.105 1.00 97.69 466 THR A CA 1
ATOM 3771 C C . THR A 1 466 ? -3.262 -2.836 6.639 1.00 97.69 466 THR A C 1
ATOM 3773 O O . THR A 1 466 ? -3.819 -1.820 6.233 1.00 97.69 466 THR A O 1
ATOM 3776 N N . LEU A 1 467 ? -2.631 -3.673 5.816 1.00 97.06 467 LEU A N 1
ATOM 3777 C CA . LEU A 1 467 ? -2.461 -3.407 4.390 1.00 97.06 467 LEU A CA 1
ATOM 3778 C C . LEU A 1 467 ? -3.803 -3.439 3.646 1.00 97.06 467 LEU A C 1
ATOM 3780 O O . LEU A 1 467 ? -4.056 -2.583 2.802 1.00 97.06 467 LEU A O 1
ATOM 3784 N N . ASN A 1 468 ? -4.721 -4.340 4.020 1.00 95.12 468 ASN A N 1
ATOM 3785 C CA . ASN A 1 468 ? -6.083 -4.323 3.484 1.00 95.12 468 ASN A CA 1
ATOM 3786 C C . ASN A 1 468 ? -6.853 -3.055 3.893 1.00 95.12 468 ASN A C 1
ATOM 3788 O O . ASN A 1 468 ? -7.575 -2.498 3.070 1.00 95.12 468 ASN A O 1
ATOM 3792 N N . PHE A 1 469 ? -6.677 -2.559 5.122 1.00 97.31 469 PHE A N 1
ATOM 3793 C CA . PHE A 1 469 ? -7.253 -1.286 5.553 1.00 97.31 469 PHE A CA 1
ATOM 3794 C C . PHE A 1 469 ? -6.748 -0.140 4.671 1.00 97.31 469 PHE A C 1
ATOM 3796 O O . PHE A 1 469 ? -7.569 0.588 4.117 1.00 97.31 469 PHE A O 1
ATOM 3803 N N . TYR A 1 470 ? -5.433 -0.011 4.468 1.00 98.06 470 TYR A N 1
ATOM 3804 C CA . TYR A 1 470 ? -4.883 1.037 3.604 1.00 98.06 470 TYR A CA 1
ATOM 3805 C C . TYR A 1 470 ? -5.366 0.914 2.164 1.00 98.06 470 TYR A C 1
ATOM 3807 O O . TYR A 1 470 ? -5.861 1.892 1.612 1.00 98.06 470 TYR A O 1
ATOM 3815 N N . GLN A 1 471 ? -5.310 -0.284 1.580 1.00 95.38 471 GLN A N 1
ATOM 3816 C CA . GLN A 1 471 ? -5.795 -0.532 0.224 1.00 95.38 471 GLN A CA 1
ATOM 3817 C C . GLN A 1 471 ? -7.253 -0.083 0.052 1.00 95.38 471 GLN A C 1
ATOM 3819 O O . GLN A 1 471 ? -7.583 0.570 -0.934 1.00 95.38 471 GLN A O 1
ATOM 3824 N N . ARG A 1 472 ? -8.138 -0.423 0.998 1.00 92.56 472 ARG A N 1
ATOM 3825 C CA . ARG A 1 472 ? -9.579 -0.167 0.856 1.00 92.56 472 ARG A CA 1
ATOM 3826 C C . ARG A 1 472 ? -10.001 1.235 1.261 1.00 92.56 472 ARG A C 1
ATOM 3828 O O . ARG A 1 472 ? -10.841 1.817 0.586 1.00 92.56 472 ARG A O 1
ATOM 3835 N N . MET A 1 473 ? -9.458 1.749 2.357 1.00 94.31 473 MET A N 1
ATOM 3836 C CA . MET A 1 473 ? -9.916 3.002 2.958 1.00 94.31 473 MET A CA 1
ATOM 3837 C C . MET A 1 473 ? -9.121 4.198 2.476 1.00 94.31 473 MET A C 1
ATOM 3839 O O . MET A 1 473 ? -9.709 5.233 2.185 1.00 94.31 473 MET A O 1
ATOM 3843 N N . ILE A 1 474 ? -7.799 4.052 2.399 1.00 97.44 474 ILE A N 1
ATOM 3844 C CA . ILE A 1 474 ? -6.906 5.156 2.056 1.00 97.44 474 ILE A CA 1
ATOM 3845 C C . ILE A 1 474 ? -6.718 5.220 0.544 1.00 97.44 474 ILE A C 1
ATOM 3847 O O . ILE A 1 474 ? -6.962 6.258 -0.052 1.00 97.44 474 ILE A O 1
ATOM 3851 N N . LEU A 1 475 ? -6.375 4.098 -0.093 1.00 96.44 475 LEU A N 1
ATOM 3852 C CA . LEU A 1 475 ? -6.125 4.053 -1.534 1.00 96.44 475 LEU A CA 1
ATOM 3853 C C . LEU A 1 475 ? -7.393 3.868 -2.379 1.00 96.44 475 LEU A C 1
ATOM 3855 O O . LEU A 1 475 ? -7.348 4.047 -3.591 1.00 96.44 475 LEU A O 1
ATOM 3859 N N . ASN A 1 476 ? -8.516 3.485 -1.762 1.00 93.25 476 ASN A N 1
ATOM 3860 C CA . ASN A 1 476 ? -9.783 3.202 -2.446 1.00 93.25 476 ASN A CA 1
ATOM 3861 C C . ASN A 1 476 ? -9.663 2.177 -3.603 1.00 93.25 476 ASN A C 1
ATOM 3863 O O . ASN A 1 476 ? -10.362 2.249 -4.615 1.00 93.25 476 ASN A O 1
ATOM 3867 N N . ILE A 1 477 ? -8.784 1.185 -3.453 1.00 91.62 477 ILE A N 1
ATOM 3868 C CA . ILE A 1 477 ? -8.535 0.140 -4.451 1.00 91.62 477 ILE A CA 1
ATOM 3869 C C . ILE A 1 477 ? -9.427 -1.069 -4.171 1.00 91.62 477 ILE A C 1
ATOM 3871 O O . ILE A 1 477 ? -9.414 -1.644 -3.081 1.00 91.62 477 ILE A O 1
ATOM 3875 N N . GLN A 1 478 ? -10.178 -1.516 -5.179 1.00 86.00 478 GLN A N 1
ATOM 3876 C CA . GLN A 1 478 ? -11.061 -2.678 -5.066 1.00 86.00 478 GLN A CA 1
ATOM 3877 C C . GLN A 1 478 ? -10.553 -3.861 -5.893 1.00 86.00 478 GLN A C 1
ATOM 3879 O O . GLN A 1 478 ? -10.629 -3.846 -7.114 1.00 86.00 478 GLN A O 1
ATOM 3884 N N . ASP A 1 479 ? -10.118 -4.931 -5.226 1.00 81.19 479 ASP A N 1
ATOM 3885 C CA . ASP A 1 479 ? -9.642 -6.174 -5.866 1.00 81.19 479 ASP A CA 1
ATOM 3886 C C . ASP A 1 479 ? -10.737 -7.255 -6.017 1.00 81.19 479 ASP A C 1
ATOM 3888 O O . ASP A 1 479 ? -10.468 -8.391 -6.404 1.00 81.19 479 ASP A O 1
ATOM 3892 N N . GLY A 1 480 ? -11.989 -6.922 -5.684 1.00 76.31 480 GLY A N 1
ATOM 3893 C CA . GLY A 1 480 ? -13.128 -7.845 -5.724 1.00 76.31 480 GLY A CA 1
ATOM 3894 C C . GLY A 1 480 ? -13.176 -8.887 -4.596 1.00 76.31 480 GLY A C 1
ATOM 3895 O O . GLY A 1 480 ? -14.155 -9.631 -4.514 1.00 76.31 480 GLY A O 1
ATOM 3896 N N . LEU A 1 481 ? -12.180 -8.936 -3.706 1.00 78.44 481 LEU A N 1
ATOM 3897 C CA . LEU A 1 481 ? -12.187 -9.800 -2.526 1.00 78.44 481 LEU A CA 1
ATOM 3898 C C . LEU A 1 481 ? -13.041 -9.191 -1.400 1.00 78.44 481 LEU A C 1
ATOM 3900 O O . LEU A 1 481 ? -13.198 -7.966 -1.328 1.00 78.44 481 LEU A O 1
ATOM 3904 N N . PRO A 1 482 ? -13.615 -10.018 -0.508 1.00 78.19 482 PRO A N 1
ATOM 3905 C CA . PRO A 1 482 ? -14.285 -9.513 0.681 1.00 78.19 482 PRO A CA 1
ATOM 3906 C C . PRO A 1 482 ? -13.277 -8.858 1.633 1.00 78.19 482 PRO A C 1
ATOM 3908 O O . PRO A 1 482 ? -12.184 -9.377 1.855 1.00 78.19 482 PRO A O 1
ATOM 3911 N N . VAL A 1 483 ? -13.674 -7.733 2.225 1.00 81.19 483 VAL A N 1
ATOM 3912 C CA . VAL A 1 483 ? -12.895 -7.043 3.261 1.00 81.19 483 VAL A CA 1
ATOM 3913 C C . VAL A 1 483 ? -12.923 -7.864 4.553 1.00 81.19 483 VAL A C 1
ATOM 3915 O O . VAL A 1 483 ? -13.952 -8.451 4.905 1.00 81.19 483 VAL A O 1
ATOM 3918 N N . ASP A 1 484 ? -11.801 -7.906 5.274 1.00 88.62 484 ASP A N 1
ATOM 3919 C CA . ASP A 1 484 ? -11.714 -8.613 6.554 1.00 88.62 484 ASP A CA 1
ATOM 3920 C C . ASP A 1 484 ? -12.750 -8.073 7.561 1.00 88.62 484 ASP A C 1
ATOM 3922 O O . ASP A 1 484 ? -12.958 -6.865 7.694 1.00 88.62 484 ASP A O 1
ATOM 3926 N N . LYS A 1 485 ? -13.404 -8.964 8.320 1.00 88.75 485 LYS A N 1
ATOM 3927 C CA . LYS A 1 485 ? -14.452 -8.583 9.290 1.00 88.75 485 LYS A CA 1
ATOM 3928 C C . LYS A 1 485 ? -13.945 -7.650 10.392 1.00 88.75 485 LYS A C 1
ATOM 3930 O O . LYS A 1 485 ? -14.734 -6.940 11.011 1.00 88.75 485 LYS A O 1
ATOM 3935 N N . THR A 1 486 ? -12.664 -7.725 10.733 1.00 90.25 486 THR A N 1
ATOM 3936 C CA . THR A 1 486 ? -12.015 -6.840 11.709 1.00 90.25 486 THR A CA 1
ATOM 3937 C C . THR A 1 486 ? -11.827 -5.458 11.110 1.00 90.25 486 THR A C 1
ATOM 3939 O O . THR A 1 486 ? -12.185 -4.478 11.754 1.00 90.25 486 THR A O 1
ATOM 3942 N N . VAL A 1 487 ? -11.349 -5.393 9.864 1.00 90.94 487 VAL A N 1
ATOM 3943 C CA . VAL A 1 487 ? -11.198 -4.144 9.106 1.00 90.94 487 VAL A CA 1
ATOM 3944 C C . VAL A 1 487 ? -12.555 -3.458 8.963 1.00 90.94 487 VAL A C 1
ATOM 3946 O O . VAL A 1 487 ? -12.680 -2.305 9.351 1.00 90.94 487 VAL A O 1
ATOM 3949 N N . MET A 1 488 ? -13.604 -4.183 8.559 1.00 92.25 488 MET A N 1
ATOM 3950 C CA . MET A 1 488 ? -14.978 -3.658 8.481 1.00 92.25 488 MET A CA 1
ATOM 3951 C C . MET A 1 488 ? -15.455 -3.052 9.811 1.00 92.25 488 MET A C 1
ATOM 3953 O O . MET A 1 488 ? -15.939 -1.927 9.834 1.00 92.25 488 MET A O 1
ATOM 3957 N N . ARG A 1 489 ? -15.257 -3.752 10.937 1.00 91.69 489 ARG A N 1
ATOM 3958 C CA . ARG A 1 489 ? -15.632 -3.247 12.274 1.00 91.69 489 ARG A CA 1
ATOM 3959 C C . ARG A 1 489 ? -14.847 -2.003 12.690 1.00 91.69 489 ARG A C 1
ATOM 3961 O O . ARG A 1 489 ? -15.372 -1.163 13.412 1.00 91.69 489 ARG A O 1
ATOM 3968 N N . VAL A 1 490 ? -13.575 -1.905 12.306 1.00 93.31 490 VAL A N 1
ATOM 3969 C CA . VAL A 1 490 ? -12.755 -0.712 12.561 1.00 93.31 490 VAL A CA 1
ATOM 3970 C C . VAL A 1 490 ? -13.237 0.452 11.700 1.00 93.31 490 VAL A C 1
ATOM 3972 O O . VAL A 1 490 ? -13.397 1.551 12.213 1.00 93.31 490 VAL A O 1
ATOM 3975 N N . VAL A 1 491 ? -13.539 0.197 10.429 1.00 91.50 491 VAL A N 1
ATOM 3976 C CA . VAL A 1 491 ? -14.081 1.185 9.491 1.00 91.50 491 VAL A CA 1
ATOM 3977 C C . VAL A 1 491 ? -15.432 1.720 9.956 1.00 91.50 491 VAL A C 1
ATOM 3979 O O . VAL A 1 491 ? -15.625 2.928 9.962 1.00 91.50 491 VAL A O 1
ATOM 3982 N N . GLU A 1 492 ? -16.335 0.855 10.421 1.00 91.75 492 GLU A N 1
ATOM 3983 C CA . GLU A 1 492 ? -17.605 1.273 11.028 1.00 91.75 492 GLU A CA 1
ATOM 3984 C C . GLU A 1 492 ? -17.375 2.243 12.195 1.00 91.75 492 GLU A C 1
ATOM 3986 O O . GLU A 1 492 ? -18.020 3.283 12.262 1.00 91.75 492 GLU A O 1
ATOM 3991 N N . LYS A 1 493 ? -16.408 1.956 13.077 1.00 92.06 493 LYS A N 1
ATOM 3992 C CA . LYS A 1 493 ? -16.063 2.844 14.200 1.00 92.06 493 LYS A CA 1
ATOM 3993 C C . LYS A 1 493 ? -15.447 4.166 13.755 1.00 92.06 493 LYS A C 1
ATOM 3995 O O . LYS A 1 493 ? -15.758 5.189 14.349 1.00 92.06 493 LYS A O 1
ATOM 4000 N N . ILE A 1 494 ? -14.580 4.147 12.744 1.00 91.56 494 ILE A N 1
ATOM 4001 C CA . ILE A 1 494 ? -13.981 5.365 12.183 1.00 91.56 494 ILE A CA 1
ATOM 4002 C C . ILE A 1 494 ? -15.075 6.238 11.573 1.00 91.56 494 ILE A C 1
ATOM 4004 O O . ILE A 1 494 ? -15.133 7.418 11.882 1.00 91.56 494 ILE A O 1
ATOM 4008 N N . ASN A 1 495 ? -15.990 5.655 10.797 1.00 89.38 495 ASN A N 1
ATOM 4009 C CA . ASN A 1 495 ? -17.103 6.388 10.194 1.00 89.38 495 ASN A CA 1
ATOM 4010 C C . ASN A 1 495 ? -18.071 6.969 11.237 1.00 89.38 495 ASN A C 1
ATOM 4012 O O . ASN A 1 495 ? -18.708 7.971 10.960 1.00 89.38 495 ASN A O 1
ATOM 4016 N N . MET A 1 496 ? -18.193 6.362 12.424 1.00 88.44 496 MET A N 1
ATOM 4017 C CA . MET A 1 496 ? -18.965 6.940 13.536 1.00 88.44 496 MET A CA 1
ATOM 4018 C C . MET A 1 496 ? -18.276 8.143 14.201 1.00 88.44 496 MET A C 1
ATOM 4020 O O . MET A 1 496 ? -18.935 8.865 14.943 1.00 88.44 496 MET A O 1
ATOM 4024 N N . ASN A 1 497 ? -16.968 8.314 13.987 1.00 84.69 497 ASN A N 1
ATOM 4025 C CA . ASN A 1 497 ? -16.158 9.411 14.525 1.00 84.69 497 ASN A CA 1
ATOM 4026 C C . ASN A 1 497 ? -15.848 10.496 13.477 1.00 84.69 497 ASN A C 1
ATOM 4028 O O . ASN A 1 497 ? -15.125 11.438 13.799 1.00 84.69 497 ASN A O 1
ATOM 4032 N N . MET A 1 498 ? -16.327 10.329 12.240 1.00 85.62 498 MET A N 1
ATOM 4033 C CA . MET A 1 498 ? -16.375 11.376 11.216 1.00 85.62 498 MET A CA 1
ATOM 4034 C C . MET A 1 498 ? -17.655 12.184 11.385 1.00 85.62 498 MET A C 1
ATOM 4036 O O . MET A 1 498 ? -17.591 13.409 11.156 1.00 85.62 498 MET A O 1
#

Sequence (498 aa):
MYGNENKKIEREGSNTKEQLEVKASEVFQLKEKFKLQCWDRSFEEWRDLEPQEAFPTNTKFLIILLSASQCTSSSNRCPLASDVSPSLLTDPPPNLPTSSASTIFSTRTDSNWDLHFQLPEFSSAIVDKLQTGSPPLKEAERSAMLEAIYNAVKVYTYYPKTMQYERIIQKLFKVYPKLANQPNMSTGDVQSIWKIRLQYKFSNARKREDSSLPVVQSRKRVRPSLHLSQVPAARKTPPQWGMINYLPQRQESEDDKSIESHIQWLRRENTKKKPHYSRVTEAMSATFSDRRQLIVKEGVSVKQVQELYPWLFDEDEIILEFQRIGSSSITDLIRDGFTKYADAIVTTVKNKKSRPNLVDKAIGDILKYKDESTRHEATKYAAVIAVPTLVNEKLENMLSVVDETHEVKLPVIMEMFEGEEEVSSYTVKVDGFKVTESSNFMSAFAVYLATFYIFNLVYPTALKKTLNFYQRMILNIQDGLPVDKTVMRVVEKINMNM

Foldseek 3Di:
DDDPDDDDDDDDDWDFPVRVVVVVCVVVVDPADKFKWWQDPVVRDTHGDDGGDTDDPPIDMDIGGDDPPDDDDDDDDDDDDDDDDDDDDDDDDDDDDDDDPPPPLPQPQPVPVLVVQDQFDAPPVLLVCLAVVPPPDDPVSVVSSLVSRCVSCVSNPLDDDPVSLLSVVVNSCVSRVSQQDDPPDHSVVSSVVSSVVNVVSSVVCCVPPVVPPPRSVVPPDPDDDDDDDDDDPDPDDQPAQLWPVLQPDQDPPDDPVNLVVLQVVQVVQVPDPDHPVVSNLVSCLNNLNVLSCCLPVVVDDPVVSCVRHVVCLDLVNLQVSLCSGHVDGLLVLLVVLCVPQLQLLLVLLVPDPDDDPVLVVLNVVLVVDPDPVVSSVSSSVSSLLSLCVQLVFDSCLAEEEDDVPDDDQHQWYWYWYADPDGTQWIFIDGRNHTSYIDRDPSSNVSSSLSCCSSNVNDDDPRCNLVNLLCCCRRNVRDSPDDHDPSSVVSVVSSSVSD

pLDDT: mean 78.89, std 20.22, range [25.28, 98.56]

Organism: Stichopus japonicus (NCBI:txid307972)

Radius of gyration: 31.05 Å; chains: 1; bounding box: 91×92×59 Å

Secondary structure (DSSP, 8-state):
------------S---HHHHHHHHHHHTT--S-EEEEEEETTTTEEEEPPTTPPPPTT--EEEEEPPTT-----------------------------------------TTHHHH--PPPPPHHHHHHHHH--SPPPHHHHHHHHHHHHHHHHTT-SS--HHHHHHHHHHHHHH-HHHH--TT--HHHHHHHHHHHHHHHHHHHHHHTSTT-HHHHTTS-PPPPP----------PPPGGG-TTSSPPPPTT--HHHHHHHHHHHHHHHT-SS--HHHHHHHHHHTHHHHHHIIIII---HHHHHHH-GGGGSHHHHHHHHHHHHSS-HHHHHHHHHHHHHHHHHHHHHT-S---HHHHHHHHHHTT--SHHHHHHHHHHHHHHHHHHHTT--GGGTEEE--TT-----SEEEEEEE-SSSEEEEEEEETTEEEEEESSHHHHHHHHHHHHHHTTPPPPGGGHHHHHHIIIIIS----SSPPPHHHHHHHHHHHTT-